Protein AF-A0A8S1S8J3-F1 (afdb_monomer_lite)

Foldseek 3Di:
DPQPQNVQQCDADPVPVVVRFGFFKFFPAPPQPDPGRTDTPVCCPPRQPPTDIGTPVRVSVVVVVVVVVVVVVVVVVVVVVVVVVVVVVVVVVVVVVVVVVVVVVVVVVVVVVVVVVVVVVVVVVVVVVVVVVVVVVVVVVVVVVVVPPPVDDPDPVVVVVVVVVVVVVVVVVVVVVVVVVVVVVVVVVVVVVVVVVVVVVVVVVVVVVVVVVVVVVVVVVVVVVVVVVVVVVVVVVVVVVPDPDDDDDDDDDPPLPPDPFEKDFWDFLVVCVVVAKDWDDKDFLLDADAPVVLVVVLVVFDQAKKKKKAKDFPVGRRTGRMIGIDGNNQQNDADPAQQWFCQDPSYLKGWHDPDQFKTWIANDGRCGSVCLQPPDDDDQQQHTDMHTYPDQTRADHGNDGPSNPPRRMIIIMIIHD

Sequence (417 aa):
MQTLSAKLSKLKCSLHKEHSQSIAAVCLSENCQEPRRTLCSFCILYNHRGHQIFQLAELGNMIQEGLQEYQNNVLTYAAINIKEISNCLKLMTQKIIQLQTHFKEIKQGIKEESSIELIYKQLFINQIKKEQELESIVLQLKQLFENHQFKQPPNKNYQELFLLGKQISLSTTFFLGTQILNQKLELSQQQYQIANRCTQNIKELFRQLNSNLQADYSTICSQQDIQLQSIDASTQTNLLIQNNSQLQKPVQLDQCLQYNLGVFLNLSEHILLSNGFSKIYEKPTTFPFTEELLEKLRFDCQENTIICLGGIKNIERNKLILCAIDFAQELFIITKDSLKSRKSQNADIFWYHYKNRCFGFSKNEKISASNATADENQIQAEYRFSAWLDGDIGFRIGNNKNLKFSNEFSYVIYKKF

Radius of gyration: 41.5 Å; chains: 1; bounding box: 93×44×132 Å

Structure (mmCIF, N/CA/C/O backbone):
data_AF-A0A8S1S8J3-F1
#
_entry.id   AF-A0A8S1S8J3-F1
#
loop_
_atom_site.group_PDB
_atom_site.id
_atom_site.type_symbol
_atom_site.label_atom_id
_atom_site.label_alt_id
_atom_site.label_comp_id
_atom_site.label_asym_id
_atom_site.label_entity_id
_atom_site.label_seq_id
_atom_site.pdbx_PDB_ins_code
_atom_site.Cartn_x
_atom_site.Cartn_y
_atom_site.Cartn_z
_atom_site.occupancy
_atom_site.B_iso_or_equiv
_atom_site.auth_seq_id
_atom_site.auth_comp_id
_atom_site.auth_asym_id
_atom_site.auth_atom_id
_atom_site.pdbx_PDB_model_num
ATOM 1 N N . MET A 1 1 ? -1.520 21.061 51.466 1.00 46.97 1 MET A N 1
ATOM 2 C CA . MET A 1 1 ? -2.912 20.747 51.066 1.00 46.97 1 MET A CA 1
ATOM 3 C C . MET A 1 1 ? -3.662 20.255 52.296 1.00 46.97 1 MET A C 1
ATOM 5 O O . MET A 1 1 ? -3.132 19.390 52.975 1.00 46.97 1 MET A O 1
ATOM 9 N N . GLN A 1 2 ? -4.842 20.797 52.629 1.00 50.19 2 GLN A N 1
ATOM 10 C CA . GLN A 1 2 ? -5.713 20.128 53.613 1.00 50.19 2 GLN A CA 1
ATOM 11 C C . GLN A 1 2 ? -6.086 18.750 53.054 1.00 50.19 2 GLN A C 1
ATOM 13 O O . GLN A 1 2 ? -6.485 18.673 51.890 1.00 50.19 2 GLN A O 1
ATOM 18 N N . THR A 1 3 ? -5.922 17.688 53.847 1.00 67.50 3 THR A N 1
ATOM 19 C CA . THR A 1 3 ? -6.247 16.317 53.430 1.00 67.50 3 THR A CA 1
ATOM 20 C C . THR A 1 3 ? -7.721 16.232 53.028 1.00 67.50 3 THR A C 1
ATOM 22 O O . THR A 1 3 ? -8.570 16.928 53.590 1.00 67.50 3 THR A O 1
ATOM 25 N N . LEU A 1 4 ? -8.044 15.398 52.035 1.00 65.31 4 LEU A N 1
ATOM 26 C CA . LEU A 1 4 ? -9.421 15.189 51.568 1.00 65.31 4 LEU A CA 1
ATOM 27 C C . LEU A 1 4 ? -10.359 14.847 52.745 1.00 65.31 4 LEU A C 1
ATOM 29 O O . LEU A 1 4 ? -11.455 15.395 52.853 1.00 65.31 4 LEU A O 1
ATOM 33 N N . SER A 1 5 ? -9.850 14.058 53.695 1.00 61.91 5 SER A N 1
ATOM 34 C CA . SER A 1 5 ? -10.478 13.745 54.984 1.00 61.91 5 SER A CA 1
ATOM 35 C C . SER A 1 5 ? -10.878 14.995 55.793 1.00 61.91 5 SER A C 1
ATOM 37 O O . SER A 1 5 ? -12.014 15.097 56.254 1.00 61.91 5 SER A O 1
ATOM 39 N N . ALA A 1 6 ? -10.012 16.012 55.885 1.00 71.75 6 ALA A N 1
ATOM 40 C CA . ALA A 1 6 ? -10.292 17.253 56.617 1.00 71.75 6 ALA A CA 1
ATOM 41 C C . ALA A 1 6 ? -11.334 18.163 55.937 1.00 71.75 6 ALA A C 1
ATOM 43 O O . ALA A 1 6 ? -11.960 18.996 56.599 1.00 71.75 6 ALA A O 1
ATOM 44 N N . LYS A 1 7 ? -11.525 18.041 54.617 1.00 76.75 7 LYS A N 1
ATOM 45 C CA . LYS A 1 7 ? -12.612 18.731 53.901 1.00 76.75 7 LYS A CA 1
ATOM 46 C C . LYS A 1 7 ? -13.938 17.993 54.063 1.00 76.75 7 LYS A C 1
ATOM 48 O O . LYS A 1 7 ? -14.964 18.633 54.276 1.00 76.75 7 LYS A O 1
ATOM 53 N N . LEU A 1 8 ? -13.909 16.663 54.002 1.00 68.25 8 LEU A N 1
ATOM 54 C CA . LEU A 1 8 ? -15.099 15.823 54.122 1.00 68.25 8 LEU A CA 1
ATOM 55 C C . LEU A 1 8 ? -15.674 15.814 55.545 1.00 68.25 8 LEU A C 1
ATOM 57 O O . LEU A 1 8 ? -16.891 15.841 55.701 1.00 68.25 8 LEU A O 1
ATOM 61 N N . SER A 1 9 ? -14.834 15.898 56.580 1.00 70.62 9 SER A N 1
ATOM 62 C CA . SER A 1 9 ? -15.276 15.958 57.984 1.00 70.62 9 SER A CA 1
ATOM 63 C C . SER A 1 9 ? -16.072 17.224 58.340 1.00 70.62 9 SER A C 1
ATOM 65 O O . SER A 1 9 ? -16.783 17.254 59.352 1.00 70.62 9 SER A O 1
ATOM 67 N N . LYS A 1 10 ? -16.002 18.267 57.500 1.00 83.81 10 LYS A N 1
ATOM 68 C CA . LYS A 1 10 ? -16.808 19.493 57.627 1.00 83.81 10 LYS A CA 1
ATOM 69 C C . LYS A 1 10 ? -18.219 19.341 57.059 1.00 83.81 10 LYS A C 1
ATOM 71 O O . LYS A 1 10 ? -19.087 20.146 57.392 1.00 83.81 10 LYS A O 1
ATOM 76 N N . LEU A 1 11 ? -18.467 18.328 56.227 1.00 86.94 11 LEU A N 1
ATOM 77 C CA . LEU A 1 11 ? -19.793 18.069 55.681 1.00 86.94 11 LEU A CA 1
ATOM 78 C C . LEU A 1 11 ? -20.686 17.471 56.767 1.00 86.94 11 LEU A C 1
ATOM 80 O O . LEU A 1 11 ? -20.333 16.489 57.422 1.00 86.94 11 LEU A O 1
ATOM 84 N N . LYS A 1 12 ? -21.856 18.081 56.959 1.00 90.88 12 LYS A N 1
ATOM 85 C CA . LYS A 1 12 ? -22.851 17.640 57.936 1.00 90.88 12 LYS A CA 1
ATOM 86 C C . LYS A 1 12 ? -23.896 16.752 57.281 1.00 90.88 12 LYS A C 1
ATOM 88 O O . LYS A 1 12 ? -24.321 16.994 56.152 1.00 90.88 12 LYS A O 1
ATOM 93 N N . CYS A 1 13 ? -24.324 15.730 58.011 1.00 91.94 13 CYS A N 1
ATOM 94 C CA . CYS A 1 13 ? -25.393 14.852 57.579 1.00 91.94 13 CYS A CA 1
ATOM 95 C C . CYS A 1 13 ? -26.703 15.634 57.485 1.00 91.94 13 CYS A C 1
ATOM 97 O O . CYS A 1 13 ? -27.148 16.272 58.436 1.00 91.94 13 CYS A O 1
ATOM 99 N N . SER A 1 14 ? -27.336 15.562 56.323 1.00 88.69 14 SER A N 1
ATOM 100 C CA . SER A 1 14 ? -28.578 16.269 56.030 1.00 88.69 14 SER A CA 1
ATOM 101 C C . SER A 1 14 ? -29.822 15.594 56.613 1.00 88.69 14 SER A C 1
ATOM 103 O O . SER A 1 14 ? -30.848 16.263 56.700 1.00 88.69 14 SER A O 1
ATOM 105 N N . LEU A 1 15 ? -29.733 14.320 57.015 1.00 89.00 15 LEU A N 1
ATOM 106 C CA . LEU A 1 15 ? -30.803 13.575 57.699 1.00 89.00 15 LEU A CA 1
ATOM 107 C C . LEU A 1 15 ? -30.741 13.730 59.226 1.00 89.00 15 LEU A C 1
ATOM 109 O O . LEU A 1 15 ? -31.771 13.753 59.881 1.00 89.00 15 LEU A O 1
ATOM 113 N N . HIS A 1 16 ? -29.541 13.908 59.783 1.00 92.06 16 HIS A N 1
ATOM 114 C CA . HIS A 1 16 ? -29.307 14.018 61.227 1.00 92.06 16 HIS A CA 1
ATOM 115 C C . HIS A 1 16 ? -28.749 15.402 61.600 1.00 92.06 16 HIS A C 1
ATOM 117 O O . HIS A 1 16 ? -27.751 15.514 62.318 1.00 92.06 16 HIS A O 1
ATOM 123 N N . LYS A 1 17 ? -29.368 16.468 61.067 1.00 85.44 17 LYS A N 1
ATOM 124 C CA . LYS A 1 17 ? -28.914 17.861 61.251 1.00 85.44 17 LYS A CA 1
ATOM 125 C C . LYS A 1 17 ? -28.943 18.302 62.712 1.00 85.44 17 LYS A C 1
ATOM 127 O O . LYS A 1 17 ? -28.017 18.973 63.156 1.00 85.44 17 LYS A O 1
ATOM 132 N N . GLU A 1 18 ? -29.967 17.885 63.451 1.00 87.00 18 GLU A N 1
ATOM 133 C CA . GLU A 1 18 ? -30.184 18.251 64.859 1.00 87.00 18 GLU A CA 1
ATOM 134 C C . GLU A 1 18 ? -29.039 17.787 65.768 1.00 87.00 18 GLU A C 1
ATOM 136 O O . GLU A 1 18 ? -28.699 18.446 66.745 1.00 87.00 18 GLU A O 1
ATOM 141 N N . HIS A 1 19 ? -28.360 16.704 65.388 1.00 87.31 19 HIS A N 1
ATOM 142 C CA . HIS A 1 19 ? -27.227 16.152 66.127 1.00 87.31 19 HIS A CA 1
ATOM 143 C C . HIS A 1 19 ? -25.866 16.625 65.600 1.00 87.31 19 HIS A C 1
ATOM 145 O O . HIS A 1 19 ? -24.833 16.121 66.043 1.00 87.31 19 HIS A O 1
ATOM 151 N N . SER A 1 20 ? -25.843 17.555 64.633 1.00 86.69 20 SER A N 1
ATOM 152 C CA . SER A 1 20 ? -24.623 18.122 64.033 1.00 86.69 20 SER A CA 1
ATOM 153 C C . SER A 1 20 ? -23.595 17.075 63.580 1.00 86.69 20 SER A C 1
ATOM 155 O O . SER A 1 20 ? -22.382 17.319 63.595 1.00 86.69 20 SER A O 1
ATOM 157 N N . GLN A 1 21 ? -24.068 15.904 63.155 1.00 89.69 21 GLN A N 1
ATOM 158 C CA . GLN A 1 21 ? -23.209 14.768 62.841 1.00 89.69 21 GLN A CA 1
ATOM 159 C C . GLN A 1 21 ? -22.454 15.002 61.535 1.00 89.69 21 GLN A C 1
ATOM 161 O O . GLN A 1 21 ? -23.052 15.333 60.508 1.00 89.69 21 GLN A O 1
ATOM 166 N N . SER A 1 22 ? -21.137 14.824 61.572 1.00 90.81 22 SER A N 1
ATOM 167 C CA . SER A 1 22 ? -20.305 14.872 60.372 1.00 90.81 22 SER A CA 1
ATOM 168 C C . SER A 1 22 ? -20.424 13.574 59.573 1.00 90.81 22 SER A C 1
ATOM 170 O O . SER A 1 22 ? -20.670 12.503 60.131 1.00 90.81 22 SER A O 1
ATOM 172 N N . ILE A 1 23 ? -20.259 13.672 58.255 1.00 91.06 23 ILE A N 1
ATOM 173 C CA . ILE A 1 23 ? -20.141 12.497 57.391 1.00 91.06 23 ILE A CA 1
ATOM 174 C C . ILE A 1 23 ? -18.801 11.818 57.698 1.00 91.06 23 ILE A C 1
ATOM 176 O O . ILE A 1 23 ? -17.759 12.472 57.706 1.00 91.06 23 ILE A O 1
ATOM 180 N N . ALA A 1 24 ? -18.845 10.517 57.968 1.00 88.94 24 ALA A N 1
ATOM 181 C CA . ALA A 1 24 ? -17.691 9.718 58.374 1.00 88.94 24 ALA A CA 1
ATOM 182 C C . ALA A 1 24 ? -17.399 8.563 57.407 1.00 88.94 24 ALA A C 1
ATOM 184 O O . ALA A 1 24 ? -16.252 8.139 57.313 1.00 88.94 24 ALA A O 1
ATOM 185 N N . ALA A 1 25 ? -18.397 8.082 56.660 1.00 90.25 25 ALA A N 1
ATOM 186 C CA . ALA A 1 25 ? -18.258 6.886 55.835 1.00 90.25 25 ALA A CA 1
ATOM 187 C C . ALA A 1 25 ? -19.071 6.947 54.532 1.00 90.25 25 ALA A C 1
ATOM 189 O O . ALA A 1 25 ? -19.906 7.836 54.345 1.00 90.25 25 ALA A O 1
ATOM 190 N N . VAL A 1 26 ? -18.843 5.982 53.640 1.00 89.06 26 VAL A N 1
ATOM 191 C CA . VAL A 1 26 ? -19.624 5.753 52.417 1.00 89.06 26 VAL A CA 1
ATOM 192 C C . VAL A 1 26 ? -20.076 4.294 52.346 1.00 89.06 26 VAL A C 1
ATOM 194 O O . VAL A 1 26 ? -19.293 3.379 52.577 1.00 89.06 26 VAL A O 1
ATOM 197 N N . CYS A 1 27 ? -21.346 4.079 52.015 1.00 91.69 27 CYS A N 1
ATOM 198 C CA . CYS A 1 27 ? -21.927 2.775 51.726 1.00 91.69 27 CYS A CA 1
ATOM 199 C C . CYS A 1 27 ? -21.637 2.373 50.278 1.00 91.69 27 CYS A C 1
ATOM 201 O O . CYS A 1 27 ? -22.068 3.064 49.355 1.00 91.69 27 CYS A O 1
ATOM 203 N N . LEU A 1 28 ? -20.980 1.233 50.074 1.00 85.06 28 LEU A N 1
ATOM 204 C CA . LEU A 1 28 ? -20.718 0.682 48.740 1.00 85.06 28 LEU A CA 1
ATOM 205 C C . LEU A 1 28 ? -21.596 -0.523 48.396 1.00 85.06 28 LEU A C 1
ATOM 207 O O . LEU A 1 28 ? -21.605 -0.942 47.247 1.00 85.06 28 LEU A O 1
ATOM 211 N N . SER A 1 29 ? -22.385 -1.034 49.345 1.00 89.38 29 SER A N 1
ATOM 212 C CA . SER A 1 29 ? -23.260 -2.187 49.101 1.00 89.38 29 SER A CA 1
ATOM 213 C C . SER A 1 29 ? -24.185 -1.975 47.893 1.00 89.38 29 SER A C 1
ATOM 215 O O . SER A 1 29 ? -24.893 -0.968 47.804 1.00 89.38 29 SER A O 1
ATOM 217 N N . GLU A 1 30 ? -24.186 -2.925 46.958 1.00 84.75 30 GLU A N 1
ATOM 218 C CA . GLU A 1 30 ? -24.982 -2.866 45.723 1.00 84.75 30 GLU A CA 1
ATOM 219 C C . GLU A 1 30 ? -26.484 -2.841 46.016 1.00 84.75 30 GLU A C 1
ATOM 221 O O . GLU A 1 30 ? -27.219 -2.052 45.426 1.00 84.75 30 GLU A O 1
ATOM 226 N N . ASN A 1 31 ? -26.908 -3.586 47.037 1.00 90.06 31 ASN A N 1
ATOM 227 C CA . ASN A 1 31 ? -28.306 -3.716 47.450 1.00 90.06 31 ASN A CA 1
ATOM 228 C C . ASN A 1 31 ? -28.817 -2.530 48.289 1.00 90.06 31 ASN A C 1
ATOM 230 O O . ASN A 1 31 ? -29.939 -2.557 48.791 1.00 90.06 31 ASN A O 1
ATOM 234 N N . CYS A 1 32 ? -28.006 -1.483 48.464 1.00 91.00 32 CYS A N 1
ATOM 235 C CA . CYS A 1 32 ? -28.399 -0.299 49.211 1.00 91.00 32 CYS A CA 1
ATOM 236 C C . CYS A 1 32 ? -29.442 0.513 48.427 1.00 91.00 32 CYS A C 1
ATOM 238 O O . CYS A 1 32 ? -29.095 1.206 47.465 1.00 91.00 32 CYS A O 1
ATOM 240 N N . GLN A 1 33 ? -30.699 0.460 48.881 1.00 91.38 33 GLN A N 1
ATOM 241 C CA . GLN A 1 33 ? -31.822 1.219 48.312 1.00 91.38 33 GLN A CA 1
ATOM 242 C C . GLN A 1 33 ? -31.881 2.679 48.786 1.00 91.38 33 GLN A C 1
ATOM 244 O O . GLN A 1 33 ? -32.621 3.484 48.225 1.00 91.38 33 GLN A O 1
ATOM 249 N N . GLU A 1 34 ? -31.085 3.040 49.794 1.00 89.81 34 GLU A N 1
ATOM 250 C CA . GLU A 1 34 ? -31.014 4.416 50.273 1.00 89.81 34 GLU A CA 1
ATOM 251 C C . GLU A 1 34 ? -30.404 5.335 49.198 1.00 89.81 34 GLU A C 1
ATOM 253 O O . GLU A 1 34 ? -29.296 5.074 48.711 1.00 89.81 34 GLU A O 1
ATOM 258 N N . PRO A 1 35 ? -31.070 6.453 48.853 1.00 79.00 35 PRO A N 1
ATOM 259 C CA . PRO A 1 35 ? -30.613 7.361 47.802 1.00 79.00 35 PRO A CA 1
ATOM 260 C C . PRO A 1 35 ? -29.322 8.101 48.180 1.00 79.00 35 PRO A C 1
ATOM 262 O O . PRO A 1 35 ? -28.656 8.680 47.322 1.00 79.00 35 PRO A O 1
ATOM 265 N N . ARG A 1 36 ? -28.949 8.109 49.467 1.00 81.25 36 ARG A N 1
ATOM 266 C CA . ARG A 1 36 ? -27.726 8.743 49.968 1.00 81.25 36 ARG A CA 1
ATOM 267 C C . ARG A 1 36 ? -26.768 7.695 50.502 1.00 81.25 36 ARG A C 1
ATOM 269 O O . ARG A 1 36 ? -27.026 7.063 51.516 1.00 81.25 36 ARG A O 1
ATOM 276 N N . ARG A 1 37 ? -25.611 7.586 49.854 1.00 85.81 37 ARG A N 1
ATOM 277 C CA . ARG A 1 37 ? -24.564 6.636 50.246 1.00 85.81 37 ARG A CA 1
ATOM 278 C C . ARG A 1 37 ? -23.506 7.225 51.176 1.00 85.81 37 ARG A C 1
ATOM 280 O O . ARG A 1 37 ? -22.719 6.473 51.725 1.00 85.81 37 ARG A O 1
ATOM 287 N N . THR A 1 38 ? -23.489 8.535 51.409 1.00 89.69 38 THR A N 1
ATOM 288 C CA . THR A 1 38 ? -22.608 9.177 52.400 1.00 89.69 38 THR A CA 1
ATOM 289 C C . THR A 1 38 ? -23.242 9.150 53.788 1.00 89.69 38 THR A C 1
ATOM 291 O O . THR A 1 38 ? -24.347 9.668 53.971 1.00 89.69 38 THR A O 1
ATOM 294 N N . LEU A 1 39 ? -22.543 8.593 54.772 1.00 91.50 39 LEU A N 1
ATOM 295 C CA . LEU A 1 39 ? -23.099 8.234 56.071 1.00 91.50 39 LEU A CA 1
ATOM 296 C C . LEU A 1 39 ? -22.436 9.005 57.214 1.00 91.50 39 LEU A C 1
ATOM 298 O O . LEU A 1 39 ? -21.212 9.137 57.264 1.00 91.50 39 LEU A O 1
ATOM 302 N N . CYS A 1 40 ? -23.237 9.456 58.179 1.00 94.50 40 CYS A N 1
ATOM 303 C CA . CYS A 1 40 ? -22.748 9.711 59.536 1.00 94.50 40 CYS A CA 1
ATOM 304 C C . CYS A 1 40 ? -22.924 8.465 60.416 1.00 94.50 40 CYS A C 1
ATOM 306 O O . CYS A 1 40 ? -23.573 7.503 60.005 1.00 94.50 40 CYS A O 1
ATOM 308 N N . SER A 1 41 ? -22.408 8.509 61.645 1.00 92.88 41 SER A N 1
ATOM 309 C CA . SER A 1 41 ? -22.538 7.439 62.650 1.00 92.88 41 SER A CA 1
ATOM 310 C C . SER A 1 41 ? -23.976 6.924 62.821 1.00 92.88 41 SER A C 1
ATOM 312 O O . SER A 1 41 ? -24.193 5.719 62.891 1.00 92.88 41 SER A O 1
ATOM 314 N N . PHE A 1 42 ? -24.970 7.814 62.800 1.00 93.62 42 PHE A N 1
ATOM 315 C CA . PHE A 1 42 ? -26.383 7.441 62.905 1.00 93.62 42 PHE A CA 1
ATOM 316 C C . PHE A 1 42 ? -26.893 6.724 61.648 1.00 93.62 42 PHE A C 1
ATOM 318 O O . PHE A 1 42 ? -27.523 5.678 61.762 1.00 93.62 42 PHE A O 1
ATOM 325 N N . CYS A 1 43 ? -26.576 7.213 60.443 1.00 94.44 43 CYS A N 1
ATOM 326 C CA . CYS A 1 43 ? -26.973 6.521 59.209 1.00 94.44 43 CYS A CA 1
ATOM 327 C C . CYS A 1 43 ? -26.402 5.094 59.156 1.00 94.44 43 CYS A C 1
ATOM 329 O O . CYS A 1 43 ? -27.101 4.176 58.736 1.00 94.44 43 CYS A O 1
ATOM 331 N N . ILE A 1 44 ? -25.157 4.911 59.616 1.00 93.25 44 ILE A N 1
ATOM 332 C CA . ILE A 1 44 ? -24.506 3.595 59.706 1.00 93.25 44 ILE A CA 1
ATOM 333 C C . ILE A 1 44 ? -25.314 2.655 60.606 1.00 93.25 44 ILE A C 1
ATOM 335 O O . ILE A 1 44 ? -25.603 1.527 60.216 1.00 93.25 44 ILE A O 1
ATOM 339 N N . LEU A 1 45 ? -25.688 3.125 61.799 1.00 93.75 45 LEU A N 1
ATOM 340 C CA . LEU A 1 45 ? -26.365 2.307 62.805 1.00 93.75 45 LEU A CA 1
ATOM 341 C C . LEU A 1 45 ? -27.793 1.923 62.407 1.00 93.75 45 LEU A C 1
ATOM 343 O O . LEU A 1 45 ? -28.192 0.782 62.639 1.00 93.75 45 LEU A O 1
ATOM 347 N N . TYR A 1 46 ? -28.551 2.860 61.832 1.00 92.81 46 TYR A N 1
ATOM 348 C CA . TYR A 1 46 ? -29.995 2.690 61.650 1.00 92.81 46 TYR A CA 1
ATOM 349 C C . TYR A 1 46 ? -30.395 2.228 60.248 1.00 92.81 46 TYR A C 1
ATOM 351 O O . TYR A 1 46 ? -31.228 1.335 60.132 1.00 92.81 46 TYR A O 1
ATOM 359 N N . ASN A 1 47 ? -29.781 2.774 59.194 1.00 91.75 47 ASN A N 1
ATOM 360 C CA . ASN A 1 47 ? -30.263 2.567 57.818 1.00 91.75 47 ASN A CA 1
ATOM 361 C C . ASN A 1 47 ? -29.321 1.709 56.965 1.00 91.75 47 ASN A C 1
ATOM 363 O O . ASN A 1 47 ? -29.718 1.207 55.920 1.00 91.75 47 ASN A O 1
ATOM 367 N N . HIS A 1 48 ? -28.068 1.538 57.391 1.00 91.69 48 HIS A N 1
ATOM 368 C CA . HIS A 1 48 ? -27.053 0.797 56.633 1.00 91.69 48 HIS A CA 1
ATOM 369 C C . HIS A 1 48 ? -26.445 -0.350 57.446 1.00 91.69 48 HIS A C 1
ATOM 371 O O . HIS A 1 48 ? -25.316 -0.778 57.201 1.00 91.69 48 HIS A O 1
ATOM 377 N N . ARG A 1 49 ? -27.186 -0.868 58.430 1.00 91.44 49 ARG A N 1
ATOM 378 C CA . ARG A 1 49 ? -26.722 -1.987 59.246 1.00 91.44 49 ARG A CA 1
ATOM 379 C C . ARG A 1 49 ? -26.533 -3.226 58.368 1.00 91.44 49 ARG A C 1
ATOM 381 O O . ARG A 1 49 ? -27.460 -3.667 57.702 1.00 91.44 49 ARG A O 1
ATOM 388 N N . GLY A 1 50 ? -25.328 -3.790 58.392 1.00 88.88 50 GLY A N 1
ATOM 389 C CA . GLY A 1 50 ? -24.971 -4.950 57.570 1.00 88.88 50 GLY A CA 1
ATOM 390 C C . GLY A 1 50 ? -24.587 -4.614 56.126 1.00 88.88 50 GLY A C 1
ATOM 391 O O . GLY A 1 50 ? -24.263 -5.522 55.368 1.00 88.88 50 GLY A O 1
ATOM 392 N N . HIS A 1 51 ? -24.578 -3.336 55.735 1.00 94.19 51 HIS A N 1
ATOM 393 C CA . HIS A 1 51 ? -24.019 -2.930 54.449 1.00 94.19 51 HIS A CA 1
ATOM 394 C C . HIS A 1 51 ? -22.489 -2.867 54.507 1.00 94.19 51 HIS A C 1
ATOM 396 O O . HIS A 1 51 ? -21.893 -2.595 55.549 1.00 94.19 51 HIS A O 1
ATOM 402 N N . GLN A 1 52 ? -21.852 -3.053 53.351 1.00 90.00 52 GLN A N 1
ATOM 403 C CA . GLN A 1 52 ? -20.429 -2.787 53.176 1.00 90.00 52 GLN A CA 1
ATOM 404 C C . GLN A 1 52 ? -20.183 -1.273 53.209 1.00 90.00 52 GLN A C 1
ATOM 406 O O . GLN A 1 52 ? -20.652 -0.531 52.337 1.00 90.00 52 GLN A O 1
ATOM 411 N N . ILE A 1 53 ? -19.480 -0.817 54.244 1.00 91.25 53 ILE A N 1
ATOM 412 C CA . ILE A 1 53 ? -19.251 0.597 54.545 1.00 91.25 53 ILE A CA 1
ATOM 413 C C . ILE A 1 53 ? -17.748 0.838 54.645 1.00 91.25 53 ILE A C 1
ATOM 415 O O . ILE A 1 53 ? -17.057 0.126 55.364 1.00 91.25 53 ILE A O 1
ATOM 419 N N . PHE A 1 54 ? -17.270 1.875 53.963 1.00 85.38 54 PHE A N 1
ATOM 420 C CA . PHE A 1 54 ? -15.882 2.322 54.016 1.00 85.38 54 PHE A CA 1
ATOM 421 C C . PHE A 1 54 ? -15.784 3.636 54.773 1.00 85.38 54 PHE A C 1
ATOM 423 O O . PHE A 1 54 ? -16.496 4.595 54.454 1.00 85.38 54 PHE A O 1
ATOM 430 N N . GLN A 1 55 ? -14.892 3.704 55.760 1.00 88.88 55 GLN A N 1
ATOM 431 C CA . GLN A 1 55 ? -14.617 4.962 56.443 1.00 88.88 55 GLN A CA 1
ATOM 432 C C . GLN A 1 55 ? -13.931 5.921 55.468 1.00 88.88 55 GLN A C 1
ATOM 434 O O . GLN A 1 55 ? -13.011 5.551 54.741 1.00 88.88 55 GLN A O 1
ATOM 439 N N . LEU A 1 56 ? -14.348 7.186 55.461 1.00 81.25 56 LEU A N 1
ATOM 440 C CA . LEU A 1 56 ? -13.779 8.203 54.572 1.00 81.25 56 LEU A CA 1
ATOM 441 C C . LEU A 1 56 ? -12.298 8.469 54.859 1.00 81.25 56 LEU A C 1
ATOM 443 O O . LEU A 1 56 ? -11.569 8.880 53.960 1.00 81.25 56 LEU A O 1
ATOM 447 N N . ALA A 1 57 ? -11.854 8.239 56.096 1.00 79.75 57 ALA A N 1
ATOM 448 C CA . ALA A 1 57 ? -10.444 8.316 56.457 1.00 79.75 57 ALA A CA 1
ATOM 449 C C . ALA A 1 57 ? -9.625 7.207 55.774 1.00 79.75 57 ALA A C 1
ATOM 451 O O . ALA A 1 57 ? -8.597 7.497 55.171 1.00 79.75 57 ALA A O 1
ATOM 452 N N . GLU A 1 58 ? -10.116 5.966 55.806 1.00 78.88 58 GLU A N 1
ATOM 453 C CA . GLU A 1 58 ? -9.472 4.808 55.173 1.00 78.88 58 GLU A CA 1
ATOM 454 C C . GLU A 1 58 ? -9.480 4.942 53.650 1.00 78.88 58 GLU A C 1
ATOM 456 O O . GLU A 1 58 ? -8.437 4.820 53.015 1.00 78.88 58 GLU A O 1
ATOM 461 N N . LEU A 1 59 ? -10.626 5.310 53.069 1.00 71.88 59 LEU A N 1
ATOM 462 C CA . LEU A 1 59 ? -10.743 5.575 51.635 1.00 71.88 59 LEU A CA 1
ATOM 463 C C . LEU A 1 59 ? -9.813 6.717 51.195 1.00 71.88 59 LEU A C 1
ATOM 465 O O . LEU A 1 59 ? -9.201 6.650 50.133 1.00 71.88 59 LEU A O 1
ATOM 469 N N . GLY A 1 60 ? -9.685 7.760 52.020 1.00 72.81 60 GLY A N 1
ATOM 470 C CA . GLY A 1 60 ? -8.758 8.861 51.778 1.00 72.81 60 GLY A CA 1
ATOM 471 C C . GLY A 1 60 ? -7.299 8.404 51.734 1.00 72.81 60 GLY A C 1
ATOM 472 O O . GLY A 1 60 ? -6.571 8.826 50.839 1.00 72.81 60 GLY A O 1
ATOM 473 N N . ASN A 1 61 ? -6.897 7.521 52.651 1.00 77.31 61 ASN A N 1
ATOM 474 C CA . ASN A 1 61 ? -5.551 6.949 52.672 1.00 77.31 61 ASN A CA 1
ATOM 475 C C . ASN A 1 61 ? -5.310 6.041 51.458 1.00 77.31 61 ASN A C 1
ATOM 477 O O . ASN A 1 61 ? -4.317 6.231 50.767 1.00 77.31 61 ASN A O 1
ATOM 481 N N . MET A 1 62 ? -6.254 5.155 51.123 1.00 69.19 62 MET A N 1
ATOM 482 C CA . MET A 1 62 ? -6.150 4.270 49.952 1.00 69.19 62 MET A CA 1
ATOM 483 C C . MET A 1 62 ? -6.021 5.051 48.636 1.00 69.19 62 MET A C 1
ATOM 485 O O . MET A 1 62 ? -5.196 4.721 47.788 1.00 69.19 62 MET A O 1
ATOM 489 N N . ILE A 1 63 ? -6.812 6.116 48.461 1.00 68.75 63 ILE A N 1
ATOM 490 C CA . ILE A 1 63 ? -6.715 6.986 47.279 1.00 68.75 63 ILE A CA 1
ATOM 491 C C . ILE A 1 63 ? -5.356 7.689 47.242 1.00 68.75 63 ILE A C 1
ATOM 493 O O . ILE A 1 63 ? -4.766 7.836 46.173 1.00 68.75 63 ILE A O 1
ATOM 497 N N . GLN A 1 64 ? -4.856 8.143 48.391 1.00 75.06 64 GLN A N 1
ATOM 498 C CA . GLN A 1 64 ? -3.571 8.828 48.470 1.00 75.06 64 GLN A CA 1
ATOM 499 C C . GLN A 1 64 ? -2.396 7.885 48.172 1.00 75.06 64 GLN A C 1
ATOM 501 O O . GLN A 1 64 ? -1.497 8.272 47.429 1.00 75.06 64 GLN A O 1
ATOM 506 N N . GLU A 1 65 ? -2.428 6.656 48.685 1.00 74.94 65 GLU A N 1
ATOM 507 C CA . GLU A 1 65 ? -1.447 5.606 48.390 1.00 74.94 65 GLU A CA 1
ATOM 508 C C . GLU A 1 65 ? -1.463 5.237 46.902 1.00 74.94 65 GLU A C 1
ATOM 510 O O . GLU A 1 65 ? -0.416 5.287 46.258 1.00 74.94 65 GLU A O 1
ATOM 515 N N . GLY A 1 66 ? -2.644 5.000 46.318 1.00 63.22 66 GLY A N 1
ATOM 516 C CA . GLY A 1 66 ? -2.776 4.711 44.886 1.00 63.22 66 GLY A CA 1
ATOM 517 C C . GLY A 1 66 ? -2.325 5.869 43.986 1.00 63.22 66 GLY A C 1
ATOM 518 O O . GLY A 1 66 ? -1.707 5.650 42.945 1.00 63.22 66 GLY A O 1
ATOM 519 N N . LEU A 1 67 ? -2.564 7.122 44.392 1.00 63.22 67 LEU A N 1
ATOM 520 C CA . LEU A 1 67 ? -2.048 8.297 43.680 1.00 63.22 67 LEU A CA 1
ATOM 521 C C . LEU A 1 67 ? -0.523 8.399 43.759 1.00 63.22 67 LEU A C 1
ATOM 523 O O . LEU A 1 67 ? 0.112 8.771 42.773 1.00 63.22 67 LEU A O 1
ATOM 527 N N . GLN A 1 68 ? 0.066 8.087 44.912 1.00 70.88 68 GLN A N 1
ATOM 528 C CA . GLN A 1 68 ? 1.512 8.127 45.102 1.00 70.88 68 GLN A CA 1
ATOM 529 C C . GLN A 1 68 ? 2.209 7.000 44.327 1.00 70.88 68 GLN A C 1
ATOM 531 O O . GLN A 1 68 ? 3.236 7.236 43.690 1.00 70.88 68 GLN A O 1
ATOM 536 N N . GLU A 1 69 ? 1.616 5.807 44.297 1.00 67.00 69 GLU A N 1
ATOM 537 C CA . GLU A 1 69 ? 2.058 4.692 43.459 1.00 67.00 69 GLU A CA 1
ATOM 538 C C . GLU A 1 69 ? 1.965 5.039 41.966 1.00 67.00 69 GLU A C 1
ATOM 540 O O . GLU A 1 69 ? 2.947 4.897 41.238 1.00 67.00 69 GLU A O 1
ATOM 545 N N . TYR A 1 70 ? 0.837 5.599 41.515 1.00 52.41 70 TYR A N 1
ATOM 546 C CA . TYR A 1 70 ? 0.675 6.069 40.137 1.00 52.41 70 TYR A CA 1
ATOM 547 C C . TYR A 1 70 ? 1.728 7.121 39.760 1.00 52.41 70 TYR A C 1
ATOM 549 O O . TYR A 1 70 ? 2.352 7.022 38.705 1.00 52.41 70 TYR A O 1
ATOM 557 N N . GLN A 1 71 ? 1.982 8.108 40.626 1.00 60.34 71 GLN A N 1
ATOM 558 C CA . GLN A 1 71 ? 3.011 9.126 40.393 1.00 60.34 71 GLN A CA 1
ATOM 559 C C . GLN A 1 71 ? 4.416 8.519 40.286 1.00 60.34 71 GLN A C 1
ATOM 561 O O . GLN A 1 71 ? 5.164 8.871 39.372 1.00 60.34 71 GLN A O 1
ATOM 566 N N . ASN A 1 72 ? 4.765 7.582 41.170 1.00 64.19 72 ASN A N 1
ATOM 567 C CA . ASN A 1 72 ? 6.053 6.889 41.133 1.00 64.19 72 ASN A CA 1
ATOM 568 C C . ASN A 1 72 ? 6.210 6.041 39.861 1.00 64.19 72 ASN A C 1
ATOM 570 O O . ASN A 1 72 ? 7.273 6.053 39.234 1.00 64.19 72 ASN A O 1
ATOM 574 N N . ASN A 1 73 ? 5.143 5.359 39.442 1.00 52.53 73 ASN A N 1
ATOM 575 C CA . ASN A 1 73 ? 5.122 4.555 38.224 1.00 52.53 73 ASN A CA 1
ATOM 576 C C . ASN A 1 73 ? 5.264 5.432 36.975 1.00 52.53 73 ASN A C 1
ATOM 578 O O . ASN A 1 73 ? 6.106 5.137 36.133 1.00 52.53 73 ASN A O 1
ATOM 582 N N . VAL A 1 74 ? 4.550 6.561 36.885 1.00 47.97 74 VAL A N 1
ATOM 583 C CA . VAL A 1 74 ? 4.679 7.518 35.769 1.00 47.97 74 VAL A CA 1
ATOM 584 C C . VAL A 1 74 ? 6.096 8.094 35.674 1.00 47.97 74 VAL A C 1
ATOM 586 O O . VAL A 1 74 ? 6.650 8.180 34.577 1.00 47.97 74 VAL A O 1
ATOM 589 N N . LEU A 1 75 ? 6.717 8.452 36.804 1.00 52.72 75 LEU A N 1
ATOM 590 C CA . LEU A 1 75 ? 8.088 8.978 36.823 1.00 52.72 75 LEU A CA 1
ATOM 591 C C . LEU A 1 75 ? 9.119 7.927 36.396 1.00 52.72 75 LEU A C 1
ATOM 593 O O . LEU A 1 75 ? 10.065 8.243 35.673 1.00 52.72 75 LEU A O 1
ATOM 597 N N . THR A 1 76 ? 8.912 6.673 36.793 1.00 50.72 76 THR A N 1
ATOM 598 C CA . THR A 1 76 ? 9.789 5.556 36.426 1.00 50.72 76 THR A CA 1
ATOM 599 C C . THR A 1 76 ? 9.628 5.205 34.944 1.00 50.72 76 THR A C 1
ATOM 601 O O . THR A 1 76 ? 10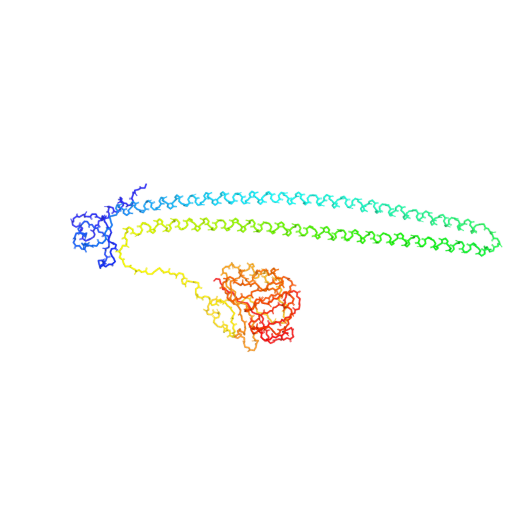.624 5.024 34.243 1.00 50.72 76 THR A O 1
ATOM 604 N N . TYR A 1 77 ? 8.397 5.225 34.427 1.00 40.97 77 TYR A N 1
ATOM 605 C CA . TYR A 1 77 ? 8.098 5.012 33.009 1.00 40.97 77 TYR A CA 1
ATOM 606 C C . TYR A 1 77 ? 8.706 6.105 32.120 1.00 40.97 77 TYR A C 1
ATOM 608 O O . TYR A 1 77 ? 9.302 5.821 31.080 1.00 40.97 77 TYR A O 1
ATOM 616 N N . ALA A 1 78 ? 8.621 7.367 32.553 1.00 41.03 78 ALA A N 1
ATOM 617 C CA . ALA A 1 78 ? 9.251 8.484 31.858 1.00 41.03 78 ALA A CA 1
ATOM 618 C C . ALA A 1 78 ? 10.786 8.352 31.837 1.00 41.03 78 ALA A C 1
ATOM 620 O O . ALA A 1 78 ? 11.411 8.593 30.804 1.00 41.03 78 ALA A O 1
ATOM 621 N N . ALA A 1 79 ? 11.401 7.923 32.944 1.00 47.81 79 ALA A N 1
ATOM 622 C CA . ALA A 1 79 ? 12.850 7.748 33.033 1.00 47.81 79 ALA A CA 1
ATOM 623 C C . ALA A 1 79 ? 13.378 6.597 32.153 1.00 47.81 79 ALA A C 1
ATOM 625 O O . ALA A 1 79 ? 14.431 6.746 31.524 1.00 47.81 79 ALA A O 1
ATOM 626 N N . ILE A 1 80 ? 12.649 5.477 32.074 1.00 49.44 80 ILE A N 1
ATOM 627 C CA . ILE A 1 80 ? 13.002 4.328 31.222 1.00 49.44 80 ILE A CA 1
ATOM 628 C C . ILE A 1 80 ? 12.908 4.719 29.741 1.00 49.44 80 ILE A C 1
ATOM 630 O O . ILE A 1 80 ? 13.896 4.585 29.016 1.00 49.44 80 ILE A O 1
ATOM 634 N N . ASN A 1 81 ? 11.795 5.334 29.324 1.00 47.19 81 ASN A N 1
ATOM 635 C CA . ASN A 1 81 ? 11.610 5.777 27.939 1.00 47.19 81 ASN A CA 1
ATOM 636 C C . ASN A 1 81 ? 12.671 6.798 27.497 1.00 47.19 81 ASN A C 1
ATOM 638 O O . ASN A 1 81 ? 13.196 6.707 26.390 1.00 47.19 81 ASN A O 1
ATOM 642 N N . ILE A 1 82 ? 13.055 7.749 28.357 1.00 49.78 82 ILE A N 1
ATOM 643 C CA . ILE A 1 82 ? 14.091 8.741 28.017 1.00 49.78 82 ILE A CA 1
ATOM 644 C C . ILE A 1 82 ? 15.459 8.074 27.809 1.00 49.78 82 ILE A C 1
ATOM 646 O O . ILE A 1 82 ? 16.200 8.456 26.897 1.00 49.78 82 ILE A O 1
ATOM 650 N N . LYS A 1 83 ? 15.813 7.074 28.625 1.00 56.34 83 LYS A N 1
ATOM 651 C CA . LYS A 1 83 ? 17.094 6.363 28.508 1.00 56.34 83 LYS A CA 1
ATOM 652 C C . LYS A 1 83 ? 17.164 5.534 27.224 1.00 56.34 83 LYS A C 1
ATOM 654 O O . LYS A 1 83 ? 18.190 5.559 26.545 1.00 56.34 83 LYS A O 1
ATOM 659 N N . GLU A 1 84 ? 16.084 4.846 26.872 1.00 49.25 84 GLU A N 1
ATOM 660 C CA . GLU A 1 84 ? 16.009 4.034 25.653 1.00 49.25 84 GLU A CA 1
ATOM 661 C C . GLU A 1 84 ? 16.004 4.900 24.391 1.00 49.25 84 GLU A C 1
ATOM 663 O O . GLU A 1 84 ? 16.811 4.669 23.488 1.00 49.25 84 GLU A O 1
ATOM 668 N N . ILE A 1 85 ? 15.221 5.984 24.373 1.00 45.69 85 ILE A N 1
ATOM 669 C CA . ILE A 1 85 ? 15.237 6.969 23.280 1.00 45.69 85 ILE A CA 1
ATOM 670 C C . ILE A 1 85 ? 16.639 7.578 23.119 1.00 45.69 85 ILE A C 1
ATOM 672 O O . ILE A 1 85 ? 17.141 7.704 22.001 1.00 45.69 85 ILE A O 1
ATOM 676 N N . SER A 1 86 ? 17.315 7.909 24.224 1.00 51.62 86 SER A N 1
ATOM 677 C CA . SER A 1 86 ? 18.691 8.426 24.206 1.00 51.62 86 SER A CA 1
ATOM 678 C C . SER A 1 86 ? 19.685 7.423 23.607 1.00 51.62 86 SER A C 1
ATOM 680 O O . SER A 1 86 ? 20.552 7.804 22.815 1.00 51.62 86 SER A O 1
ATOM 682 N N . ASN A 1 87 ? 19.545 6.132 23.920 1.00 56.12 87 ASN A N 1
ATOM 683 C CA . ASN A 1 87 ? 20.380 5.078 23.343 1.00 56.12 87 ASN A CA 1
ATOM 684 C C . ASN A 1 87 ? 20.124 4.901 21.837 1.00 56.12 87 ASN A C 1
ATOM 686 O O . ASN A 1 87 ? 21.085 4.842 21.066 1.00 56.12 87 ASN A O 1
ATOM 690 N N . CYS A 1 88 ? 18.861 4.919 21.401 1.00 46.12 88 CYS A N 1
ATOM 691 C CA . CYS A 1 88 ? 18.498 4.885 19.981 1.00 46.12 88 CYS A CA 1
ATOM 692 C C . CYS A 1 88 ? 19.070 6.086 19.214 1.00 46.12 88 CYS A C 1
ATOM 694 O O . CYS A 1 88 ? 19.654 5.922 18.141 1.00 46.12 88 CYS A O 1
ATOM 696 N N . LEU A 1 89 ? 18.982 7.293 19.782 1.00 47.16 89 LEU A N 1
ATOM 697 C CA . LEU A 1 89 ? 19.555 8.504 19.186 1.00 47.16 89 LEU A CA 1
ATOM 698 C C . LEU A 1 89 ? 21.081 8.420 19.055 1.00 47.16 89 LEU A C 1
ATOM 700 O O . LEU A 1 89 ? 21.632 8.800 18.017 1.00 47.16 89 LEU A O 1
ATOM 704 N N . LYS A 1 90 ? 21.777 7.875 20.061 1.00 59.38 90 LYS A N 1
ATOM 705 C CA . LYS A 1 90 ? 23.230 7.641 19.990 1.00 59.38 90 LYS A CA 1
ATOM 706 C C . LYS A 1 90 ? 23.593 6.648 18.888 1.00 59.38 90 LYS A C 1
ATOM 708 O O . LYS A 1 90 ? 24.515 6.921 18.118 1.00 59.38 90 LYS A O 1
ATOM 713 N N . LEU A 1 91 ? 22.858 5.541 18.774 1.00 54.16 91 LEU A N 1
ATOM 714 C CA . LEU A 1 91 ? 23.095 4.529 17.744 1.00 54.16 91 LEU A CA 1
ATOM 715 C C . LEU A 1 91 ? 22.862 5.096 16.334 1.00 54.16 91 LEU A C 1
ATOM 717 O O . LEU A 1 91 ? 23.706 4.927 15.452 1.00 54.16 91 LEU A O 1
ATOM 721 N N . MET A 1 92 ? 21.768 5.838 16.132 1.00 45.94 92 MET A N 1
ATOM 722 C CA . MET A 1 92 ? 21.489 6.519 14.862 1.00 45.94 92 MET A CA 1
ATOM 723 C C . MET A 1 92 ? 22.590 7.519 14.502 1.00 45.94 92 MET A C 1
ATOM 725 O O . MET A 1 92 ? 23.067 7.531 13.368 1.00 45.94 92 MET A O 1
ATOM 729 N N . THR A 1 93 ? 23.058 8.306 15.474 1.00 50.97 93 THR A N 1
ATOM 730 C CA . THR A 1 93 ? 24.141 9.278 15.264 1.00 50.97 93 THR A CA 1
ATOM 731 C C . THR A 1 93 ? 25.435 8.590 14.822 1.00 50.97 93 THR A C 1
ATOM 733 O O . THR A 1 93 ? 26.061 9.015 13.851 1.00 50.97 93 THR A O 1
ATOM 736 N N . GLN A 1 94 ? 25.816 7.483 15.468 1.00 60.72 94 GLN A N 1
ATOM 737 C CA . GLN A 1 94 ? 26.993 6.698 15.072 1.00 60.72 94 GLN A CA 1
ATOM 738 C C . GLN A 1 94 ? 26.870 6.150 13.644 1.00 60.72 94 GLN A C 1
ATOM 740 O O . GLN A 1 94 ? 27.838 6.186 12.881 1.00 60.72 94 GLN A O 1
ATOM 745 N N . LYS A 1 95 ? 25.681 5.683 13.249 1.00 51.34 95 LYS A N 1
ATOM 746 C CA . LYS A 1 95 ? 25.430 5.174 11.893 1.00 51.34 95 LYS A CA 1
ATOM 747 C C . LYS A 1 95 ? 25.462 6.271 10.830 1.00 51.34 95 LYS A C 1
ATOM 749 O O . LYS A 1 95 ? 26.021 6.046 9.757 1.00 51.34 95 LYS A O 1
ATOM 754 N N . ILE A 1 96 ? 24.953 7.464 11.134 1.00 49.97 96 ILE A N 1
ATOM 755 C CA . ILE A 1 96 ? 25.063 8.633 10.249 1.00 49.97 96 ILE A CA 1
ATOM 756 C C . ILE A 1 96 ? 26.535 8.995 10.021 1.00 49.97 96 ILE A C 1
ATOM 758 O O . ILE A 1 96 ? 26.936 9.215 8.878 1.00 49.97 96 ILE A O 1
ATOM 762 N N . ILE A 1 97 ? 27.357 8.992 11.075 1.00 62.12 97 ILE A N 1
ATOM 763 C CA . ILE A 1 97 ? 28.798 9.260 10.964 1.00 62.12 97 ILE A CA 1
ATOM 764 C C . ILE A 1 97 ? 29.481 8.216 10.065 1.00 62.12 97 ILE A C 1
ATOM 766 O O . ILE A 1 97 ? 30.240 8.589 9.173 1.00 62.12 97 ILE A O 1
ATOM 770 N N . GLN A 1 98 ? 29.174 6.923 10.232 1.00 58.53 98 GLN A N 1
ATOM 771 C CA . GLN A 1 98 ? 29.717 5.853 9.376 1.00 58.53 98 GLN A CA 1
ATOM 772 C C . GLN A 1 98 ? 29.364 6.063 7.895 1.00 58.53 98 GLN A C 1
ATOM 774 O O . GLN A 1 98 ? 30.236 5.971 7.030 1.00 58.53 98 GLN A O 1
ATOM 779 N N . LEU A 1 99 ? 28.107 6.408 7.599 1.00 52.8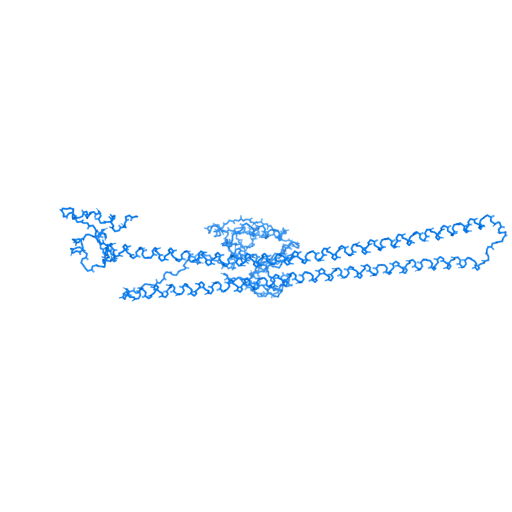1 99 LEU A N 1
ATOM 780 C CA . LEU A 1 99 ? 27.667 6.694 6.231 1.00 52.81 99 LEU A CA 1
ATOM 781 C C . LEU A 1 99 ? 28.382 7.912 5.639 1.00 52.81 99 LEU A C 1
ATOM 783 O O . LEU A 1 99 ? 28.798 7.875 4.483 1.00 52.81 99 LEU A O 1
ATOM 787 N N . GLN A 1 100 ? 28.565 8.978 6.420 1.00 53.09 100 GLN A N 1
ATOM 788 C CA . GLN A 1 100 ? 29.293 10.165 5.970 1.00 53.09 100 GLN A CA 1
ATOM 789 C C . GLN A 1 100 ? 30.758 9.856 5.636 1.00 53.09 100 GLN A C 1
ATOM 791 O O . GLN A 1 100 ? 31.280 10.402 4.662 1.00 53.09 100 GLN A O 1
ATOM 796 N N . THR A 1 101 ? 31.411 8.976 6.399 1.00 68.62 101 THR A N 1
ATOM 797 C CA . THR A 1 101 ? 32.776 8.515 6.104 1.00 68.62 101 THR A CA 1
ATOM 798 C C . THR A 1 101 ? 32.828 7.745 4.786 1.00 68.62 101 THR A C 1
ATOM 800 O O . THR A 1 101 ? 33.599 8.124 3.907 1.00 68.62 101 THR A O 1
ATOM 803 N N . HIS A 1 102 ? 31.937 6.769 4.576 1.00 55.78 102 HIS A N 1
ATOM 804 C CA . HIS A 1 102 ? 31.866 6.036 3.304 1.00 55.78 102 HIS A CA 1
ATOM 805 C C . HIS A 1 102 ? 31.580 6.964 2.111 1.00 55.78 102 HIS A C 1
ATOM 807 O O . HIS A 1 102 ? 32.173 6.817 1.045 1.00 55.78 102 HIS A O 1
ATOM 813 N N . PHE A 1 103 ? 30.712 7.968 2.275 1.00 53.41 103 PHE A N 1
ATOM 814 C CA . PHE A 1 103 ? 30.465 8.957 1.223 1.00 53.41 103 PHE A CA 1
ATOM 815 C C . PHE A 1 103 ? 31.708 9.790 0.886 1.00 53.41 103 PHE A C 1
ATOM 817 O O . PHE A 1 103 ? 31.913 10.128 -0.282 1.00 53.41 103 PHE A O 1
ATOM 824 N N . LYS A 1 104 ? 32.543 10.128 1.877 1.00 63.78 104 LYS A N 1
ATOM 825 C CA . LYS A 1 104 ? 33.814 10.827 1.636 1.00 63.78 104 LYS A CA 1
ATOM 826 C C . LYS A 1 104 ? 34.796 9.950 0.863 1.00 63.78 104 LYS A C 1
ATOM 828 O O . LYS A 1 104 ? 35.389 10.450 -0.088 1.00 63.78 104 LYS A O 1
ATOM 833 N N . GLU A 1 105 ? 34.909 8.673 1.216 1.00 63.09 105 GLU A N 1
ATOM 834 C CA . GLU A 1 105 ? 35.760 7.700 0.516 1.00 63.09 105 GLU A CA 1
ATOM 835 C C . GLU A 1 105 ? 35.321 7.520 -0.943 1.00 63.09 105 GLU A C 1
ATOM 837 O O . GLU A 1 105 ? 36.140 7.636 -1.852 1.00 63.09 105 GLU A O 1
ATOM 842 N N . ILE A 1 106 ? 34.015 7.363 -1.192 1.00 49.50 106 ILE A N 1
ATOM 843 C CA . ILE A 1 106 ? 33.455 7.290 -2.553 1.00 49.50 106 ILE A CA 1
ATOM 844 C C . ILE A 1 106 ? 33.757 8.574 -3.333 1.00 49.50 106 ILE A C 1
ATOM 846 O O . ILE A 1 106 ? 34.208 8.526 -4.476 1.00 49.50 106 ILE A O 1
ATOM 850 N N . LYS A 1 107 ? 33.543 9.745 -2.721 1.00 51.12 107 LYS A N 1
ATOM 851 C CA . LYS A 1 107 ? 33.812 11.037 -3.366 1.00 51.12 107 LYS A CA 1
ATOM 852 C C . LYS A 1 107 ? 35.298 11.226 -3.681 1.00 51.12 107 LYS A C 1
ATOM 854 O O . LYS A 1 107 ? 35.622 11.883 -4.668 1.00 51.12 107 LYS A O 1
ATOM 859 N N . GLN A 1 108 ? 36.187 10.690 -2.850 1.00 63.34 108 GLN A N 1
ATOM 860 C CA . GLN A 1 108 ? 37.625 10.715 -3.087 1.00 63.34 108 GLN A CA 1
ATOM 861 C C . GLN A 1 108 ? 38.019 9.776 -4.233 1.00 63.34 108 GLN A C 1
ATOM 863 O O . GLN A 1 108 ? 38.717 10.227 -5.138 1.00 63.34 108 GLN A O 1
ATOM 868 N N . GLY A 1 109 ? 37.461 8.562 -4.285 1.00 50.94 109 GLY A N 1
ATOM 869 C CA . GLY A 1 109 ? 37.645 7.645 -5.416 1.00 50.94 109 GLY A CA 1
ATOM 870 C C . GLY A 1 109 ? 37.185 8.244 -6.751 1.00 50.94 109 GLY A C 1
ATOM 871 O O . GLY A 1 109 ? 37.923 8.206 -7.728 1.00 50.94 109 GLY A O 1
ATOM 872 N N . ILE A 1 110 ? 36.028 8.917 -6.777 1.00 48.50 110 ILE A N 1
ATOM 873 C CA . ILE A 1 110 ? 35.532 9.612 -7.982 1.00 48.50 110 ILE A CA 1
ATOM 874 C C . ILE A 1 110 ? 36.477 10.751 -8.409 1.00 48.50 110 ILE A C 1
ATOM 876 O O . ILE A 1 110 ? 36.691 10.973 -9.601 1.00 48.50 110 ILE A O 1
ATOM 880 N N . LYS A 1 111 ? 37.063 11.490 -7.453 1.00 50.38 111 LYS A N 1
ATOM 881 C CA . LYS A 1 111 ? 38.035 12.554 -7.761 1.00 50.38 111 LYS A CA 1
ATOM 882 C C . LYS A 1 111 ? 39.312 11.991 -8.383 1.00 50.38 111 LYS A C 1
ATOM 884 O O . LYS A 1 111 ? 39.800 12.554 -9.362 1.00 50.38 111 LYS A O 1
ATOM 889 N N . GLU A 1 112 ? 39.821 10.887 -7.851 1.00 51.75 112 GLU A N 1
ATOM 890 C CA . GLU A 1 112 ? 40.975 10.179 -8.411 1.00 51.75 112 GLU A CA 1
ATOM 891 C C . GLU A 1 112 ? 40.663 9.670 -9.832 1.00 51.75 112 GLU A C 1
ATOM 893 O O . GLU A 1 112 ? 41.443 9.906 -10.754 1.00 51.75 112 GLU A O 1
ATOM 898 N N . GLU A 1 113 ? 39.467 9.132 -10.075 1.00 49.94 113 GLU A N 1
ATOM 899 C CA . GLU A 1 113 ? 39.015 8.675 -11.400 1.00 49.94 113 GLU A CA 1
ATOM 900 C C . GLU A 1 113 ? 38.896 9.829 -12.421 1.00 49.94 113 GLU A C 1
ATOM 902 O O . GLU A 1 113 ? 39.342 9.717 -13.564 1.00 49.94 113 GLU A O 1
ATOM 907 N N . SER A 1 114 ? 38.404 10.998 -11.994 1.00 48.56 114 SER A N 1
ATOM 908 C CA . SER A 1 114 ? 38.343 12.196 -12.848 1.00 48.56 114 SER A CA 1
ATOM 909 C C . SER A 1 114 ? 39.723 12.785 -13.186 1.00 48.56 114 SER A C 1
ATOM 911 O O . SER A 1 114 ? 39.897 13.387 -14.248 1.00 48.56 114 SER A O 1
ATOM 913 N N . SER A 1 115 ? 40.733 12.566 -12.335 1.00 46.56 115 SER A N 1
ATOM 914 C CA . SER A 1 115 ? 42.124 12.924 -12.647 1.00 46.56 115 SER A CA 1
ATOM 915 C C . SER A 1 115 ? 42.748 11.983 -13.683 1.00 46.56 115 SER A C 1
ATOM 917 O O . SER A 1 115 ? 43.491 12.437 -14.552 1.00 46.56 115 SER A O 1
ATOM 919 N N . ILE A 1 116 ? 42.361 10.704 -13.673 1.00 46.34 116 ILE A N 1
ATOM 920 C CA . ILE A 1 116 ? 42.750 9.722 -14.690 1.00 46.34 116 ILE A CA 1
ATOM 921 C C . ILE A 1 116 ? 42.120 10.084 -16.045 1.00 46.34 116 ILE A C 1
ATOM 923 O O . ILE A 1 116 ? 42.823 10.122 -17.056 1.00 46.34 116 ILE A O 1
ATOM 927 N N . GLU A 1 117 ? 40.833 10.452 -16.081 1.00 46.50 117 GLU A N 1
ATOM 928 C CA . GLU A 1 117 ? 40.167 10.922 -17.309 1.00 46.50 117 GLU A CA 1
ATOM 929 C C . GLU A 1 117 ? 40.846 12.177 -17.897 1.00 46.50 117 GLU A C 1
ATOM 931 O O . GLU A 1 117 ? 40.995 12.301 -19.116 1.00 46.50 117 GLU A O 1
ATOM 936 N N . LEU A 1 118 ? 41.306 13.098 -17.041 1.00 50.34 118 LEU A N 1
ATOM 937 C CA . LEU A 1 118 ? 42.028 14.303 -17.457 1.00 50.34 118 LEU A CA 1
ATOM 938 C C . LEU A 1 118 ? 43.401 13.973 -18.072 1.00 50.34 118 LEU A C 1
ATOM 940 O O . LEU A 1 118 ? 43.737 14.511 -19.130 1.00 50.34 118 LEU A O 1
ATOM 944 N N . ILE A 1 119 ? 44.157 13.057 -17.454 1.00 50.22 119 ILE A N 1
ATOM 945 C CA . ILE A 1 119 ? 45.439 12.560 -17.979 1.00 50.22 119 ILE A CA 1
ATOM 946 C C . ILE A 1 119 ? 45.226 11.903 -19.351 1.00 50.22 119 ILE A C 1
ATOM 948 O O . ILE A 1 119 ? 45.972 12.181 -20.291 1.00 50.22 119 ILE A O 1
ATOM 952 N N . TYR A 1 120 ? 44.164 11.108 -19.518 1.00 49.59 120 TYR A N 1
ATOM 953 C CA . TYR A 1 120 ? 43.844 10.479 -20.803 1.00 49.59 120 TYR A CA 1
ATOM 954 C C . TYR A 1 120 ? 43.436 11.479 -21.886 1.00 49.59 120 TYR A C 1
ATOM 956 O O . TYR A 1 120 ? 43.895 11.360 -23.023 1.00 49.59 120 TYR A O 1
ATOM 964 N N . LYS A 1 121 ? 42.643 12.507 -21.554 1.00 51.34 121 LYS A N 1
ATOM 965 C CA . LYS A 1 121 ? 42.336 13.598 -22.496 1.00 51.34 121 LYS A CA 1
ATOM 966 C C . LYS A 1 121 ? 43.605 14.323 -22.941 1.00 51.34 121 LYS A C 1
ATOM 968 O O . LYS A 1 121 ? 43.742 14.629 -24.122 1.00 51.34 121 LYS A O 1
ATOM 973 N N . GLN A 1 122 ? 44.555 14.552 -22.035 1.00 52.47 122 GLN A N 1
ATOM 974 C CA . GLN A 1 122 ? 45.851 15.144 -22.380 1.00 52.47 122 GLN A CA 1
ATOM 975 C C . GLN A 1 122 ? 46.698 14.242 -23.282 1.00 52.47 122 GLN A C 1
ATOM 977 O O . GLN 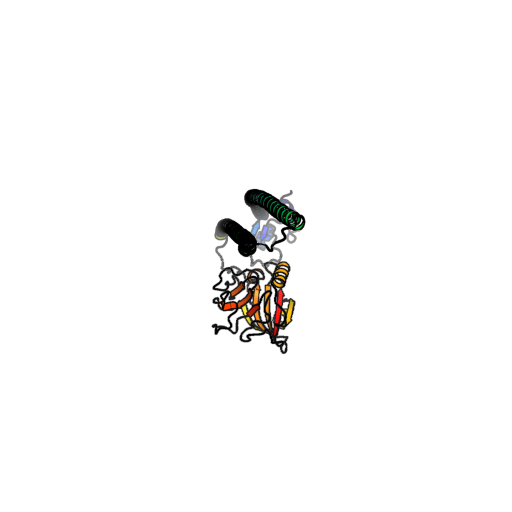A 1 122 ? 47.268 14.736 -24.254 1.00 52.47 122 GLN A O 1
ATOM 982 N N . LEU A 1 123 ? 46.751 12.933 -23.019 1.00 46.50 123 LEU A N 1
ATOM 983 C CA . LEU A 1 123 ? 47.451 11.978 -23.886 1.00 46.50 123 LEU A CA 1
ATOM 984 C C . LEU A 1 123 ? 46.831 11.930 -25.290 1.00 46.50 123 LEU A C 1
ATOM 986 O O . LEU A 1 123 ? 47.561 11.995 -26.276 1.00 46.50 123 LEU A O 1
ATOM 990 N N . PHE A 1 124 ? 45.499 11.919 -25.387 1.00 46.31 124 PHE A N 1
ATOM 991 C CA . PHE A 1 124 ? 44.777 11.955 -26.661 1.00 46.31 124 PHE A CA 1
ATOM 992 C C . PHE A 1 124 ? 45.028 13.255 -27.443 1.00 46.31 124 PHE A C 1
ATOM 994 O O . PHE A 1 124 ? 45.332 13.215 -28.632 1.00 46.31 124 PHE A O 1
ATOM 1001 N N . ILE A 1 125 ? 44.994 14.413 -26.772 1.00 54.03 125 ILE A N 1
ATOM 1002 C CA . ILE A 1 125 ? 45.319 15.712 -27.388 1.00 54.03 125 ILE A CA 1
ATOM 1003 C C . ILE A 1 125 ? 46.771 15.740 -27.888 1.00 54.03 125 ILE A C 1
ATOM 1005 O O . ILE A 1 125 ? 47.036 16.227 -28.986 1.00 54.03 125 ILE A O 1
ATOM 1009 N N . ASN A 1 126 ? 47.719 15.207 -27.112 1.00 55.62 126 ASN A N 1
ATOM 1010 C CA . ASN A 1 126 ? 49.120 15.120 -27.526 1.00 55.62 126 ASN A CA 1
ATOM 1011 C C . ASN A 1 126 ? 49.311 14.183 -28.729 1.00 55.62 126 ASN A C 1
ATOM 1013 O O . ASN A 1 126 ? 50.189 14.425 -29.554 1.00 55.62 126 ASN A O 1
ATOM 1017 N N . GLN A 1 127 ? 48.484 13.144 -28.857 1.00 53.56 127 GLN A N 1
ATOM 1018 C CA . GLN A 1 127 ? 48.500 12.232 -30.000 1.00 53.56 127 GLN A CA 1
ATOM 1019 C C . GLN A 1 127 ? 47.966 12.901 -31.274 1.00 53.56 127 GLN A C 1
ATOM 1021 O O . GLN A 1 127 ? 48.620 12.819 -32.310 1.00 53.56 127 GLN A O 1
ATOM 1026 N N . ILE A 1 128 ? 46.849 13.636 -31.183 1.00 53.38 128 ILE A N 1
ATOM 1027 C CA . ILE A 1 128 ? 46.306 14.424 -32.305 1.00 53.38 128 ILE A CA 1
ATOM 1028 C C . ILE A 1 128 ? 47.343 15.435 -32.807 1.00 53.38 128 ILE A C 1
ATOM 1030 O O . ILE A 1 128 ? 47.522 15.594 -34.011 1.00 53.38 128 ILE A O 1
ATOM 1034 N N . LYS A 1 129 ? 48.076 16.090 -31.897 1.00 65.56 129 LYS A N 1
ATOM 1035 C CA . LYS A 1 129 ? 49.161 17.008 -32.279 1.00 65.56 129 LYS A CA 1
ATOM 1036 C C . LYS A 1 129 ? 50.260 16.308 -33.085 1.00 65.56 129 LYS A C 1
ATOM 1038 O O . LYS A 1 129 ? 50.705 16.858 -34.085 1.00 65.56 129 LYS A O 1
ATOM 1043 N N . LYS A 1 130 ? 50.650 15.086 -32.706 1.00 59.66 130 LYS A N 1
ATOM 1044 C CA . LYS A 1 130 ? 51.628 14.291 -33.471 1.00 59.66 130 LYS A CA 1
ATOM 1045 C C . LYS A 1 130 ? 51.107 13.884 -34.851 1.00 59.66 130 LYS A C 1
ATOM 1047 O O . LYS A 1 130 ? 51.883 13.872 -35.799 1.00 59.66 130 LYS A O 1
ATOM 1052 N N . GLU A 1 131 ? 49.818 13.566 -34.986 1.00 51.16 131 GLU A N 1
ATOM 1053 C CA . GLU A 1 131 ? 49.205 13.291 -36.297 1.00 51.16 131 GLU A CA 1
ATOM 1054 C C . GLU A 1 131 ? 49.206 14.537 -37.192 1.00 51.16 131 GLU A C 1
ATOM 1056 O O . GLU A 1 131 ? 49.584 14.445 -38.357 1.00 51.16 131 GLU A O 1
ATOM 1061 N N . GLN A 1 132 ? 48.887 15.710 -36.639 1.00 66.69 132 GLN A N 1
ATOM 1062 C CA . GLN A 1 132 ? 48.962 16.985 -37.361 1.00 66.69 132 GLN A CA 1
ATOM 1063 C C . GLN A 1 132 ? 50.394 17.329 -37.797 1.00 66.69 132 GLN A C 1
ATOM 1065 O O . GLN A 1 132 ? 50.608 17.808 -38.912 1.00 66.69 132 GLN A O 1
ATOM 1070 N N . GLU A 1 133 ? 51.394 17.058 -36.952 1.00 60.62 133 GLU A N 1
ATOM 1071 C CA . GLU A 1 133 ? 52.809 17.195 -37.318 1.00 60.62 133 GLU A CA 1
ATOM 1072 C C . GLU A 1 133 ? 53.168 16.277 -38.496 1.00 60.62 133 GLU A C 1
ATOM 1074 O O . GLU A 1 133 ? 53.805 16.722 -39.453 1.00 60.62 133 GLU A O 1
ATOM 1079 N N . LEU A 1 134 ? 52.702 15.026 -38.477 1.00 45.28 134 LEU A N 1
ATOM 1080 C CA . LEU A 1 134 ? 52.945 14.049 -39.538 1.00 45.28 134 LEU A CA 1
ATOM 1081 C C . LEU A 1 134 ? 52.259 14.442 -40.855 1.00 45.28 134 LEU A C 1
ATOM 1083 O O . LEU A 1 134 ? 52.885 14.379 -41.913 1.00 45.28 134 LEU A O 1
ATOM 1087 N N . GLU A 1 135 ? 51.013 14.923 -40.797 1.00 54.41 135 GLU A N 1
ATOM 1088 C CA . GLU A 1 135 ? 50.315 15.506 -41.950 1.00 54.41 135 GLU A CA 1
ATOM 1089 C C . GLU A 1 135 ? 51.074 16.708 -42.522 1.00 54.41 135 GLU A C 1
ATOM 1091 O O . GLU A 1 135 ? 51.214 16.822 -43.742 1.00 54.41 135 GLU A O 1
ATOM 1096 N N . SER A 1 136 ? 51.627 17.572 -41.663 1.00 61.25 136 SER A N 1
ATOM 1097 C CA . SER A 1 136 ? 52.419 18.724 -42.104 1.00 61.25 136 SER A CA 1
ATOM 1098 C C . SER A 1 136 ? 53.699 18.305 -42.838 1.00 61.25 136 SER A C 1
ATOM 1100 O O . SER A 1 136 ? 54.021 18.882 -43.876 1.00 61.25 136 SER A O 1
ATOM 1102 N N . ILE A 1 137 ? 54.385 17.252 -42.372 1.00 48.62 137 ILE A N 1
ATOM 1103 C CA . ILE A 1 137 ? 55.581 16.692 -43.023 1.00 48.62 137 ILE A CA 1
ATOM 1104 C C . ILE A 1 137 ? 55.213 16.097 -44.384 1.00 48.62 137 ILE A C 1
ATOM 1106 O O . ILE A 1 137 ? 55.911 16.329 -45.369 1.00 48.62 137 ILE A O 1
ATOM 1110 N N . VAL A 1 138 ? 54.094 15.371 -44.474 1.00 46.44 138 VAL A N 1
ATOM 1111 C CA . VAL A 1 138 ? 53.587 14.834 -45.747 1.00 46.44 138 VAL A CA 1
ATOM 1112 C C . VAL A 1 138 ? 53.270 15.964 -46.730 1.00 46.44 138 VAL A C 1
ATOM 1114 O O . VAL A 1 138 ? 53.590 15.851 -47.915 1.00 46.44 138 VAL A O 1
ATOM 1117 N N . LEU A 1 139 ? 52.692 17.069 -46.253 1.00 63.09 139 LEU A N 1
ATOM 1118 C CA . LEU A 1 139 ? 52.398 18.238 -47.081 1.00 63.09 139 LEU A CA 1
ATOM 1119 C C . LEU A 1 139 ? 53.680 18.933 -47.569 1.00 63.09 139 LEU A C 1
ATOM 1121 O O . LEU A 1 139 ? 53.774 19.278 -48.746 1.00 63.09 139 LEU A O 1
ATOM 1125 N N . GLN A 1 140 ? 54.679 19.087 -46.695 1.00 56.66 140 GLN A N 1
ATOM 1126 C CA . GLN A 1 140 ? 55.991 19.642 -47.045 1.00 56.66 140 GLN A CA 1
ATOM 1127 C C . GLN A 1 140 ? 56.722 18.762 -48.061 1.00 56.66 140 GLN A C 1
ATOM 1129 O O . GLN A 1 140 ? 57.256 19.271 -49.044 1.00 56.66 140 GLN A O 1
ATOM 1134 N N . LEU A 1 141 ? 56.695 17.438 -47.881 1.00 47.97 141 LEU A N 1
ATOM 1135 C CA . LEU A 1 141 ? 57.242 16.492 -48.851 1.00 47.97 141 LEU A CA 1
ATOM 1136 C C . LEU A 1 141 ? 56.532 16.627 -50.199 1.00 47.97 141 LEU A C 1
ATOM 1138 O O . LEU A 1 141 ? 57.195 16.711 -51.228 1.00 47.97 141 LEU A O 1
ATOM 1142 N N . LYS A 1 142 ? 55.198 16.721 -50.205 1.00 55.50 142 LYS A N 1
ATOM 1143 C CA . LYS A 1 142 ? 54.411 16.924 -51.426 1.00 55.50 142 LYS A CA 1
ATOM 1144 C C . LYS A 1 142 ? 54.793 18.221 -52.149 1.00 55.50 142 LYS A C 1
ATOM 1146 O O . LYS A 1 142 ? 55.001 18.190 -53.356 1.00 55.50 142 LYS A O 1
ATOM 1151 N N . GLN A 1 143 ? 54.953 19.327 -51.424 1.00 65.38 143 GLN A N 1
ATOM 1152 C CA . GLN A 1 143 ? 55.399 20.601 -51.997 1.00 65.38 143 GLN A CA 1
ATOM 1153 C C . GLN A 1 143 ? 56.832 20.528 -52.541 1.00 65.38 143 GLN A C 1
ATOM 1155 O O . GLN A 1 143 ? 57.104 21.052 -53.619 1.00 65.38 143 GLN A O 1
ATOM 1160 N N . LEU A 1 144 ? 57.750 19.848 -51.845 1.00 54.69 144 LEU A N 1
ATOM 1161 C CA . LEU A 1 144 ? 59.105 19.593 -52.350 1.00 54.69 144 LEU A CA 1
ATOM 1162 C C . LEU A 1 144 ? 59.079 18.774 -53.651 1.00 54.69 144 LEU A C 1
ATOM 1164 O O . LEU A 1 144 ? 59.850 19.059 -54.566 1.00 54.69 144 LEU A O 1
ATOM 1168 N N . PHE A 1 145 ? 58.167 17.805 -53.761 1.00 50.91 145 PHE A N 1
ATOM 1169 C CA . PHE A 1 145 ? 57.951 17.025 -54.983 1.00 50.91 145 PHE A CA 1
ATOM 1170 C C . PHE A 1 145 ? 57.323 17.835 -56.119 1.00 50.91 145 PHE A C 1
ATOM 1172 O O . PHE A 1 145 ? 57.706 17.646 -57.266 1.00 50.91 145 PHE A O 1
ATOM 1179 N N . GLU A 1 146 ? 56.377 18.727 -55.830 1.00 60.00 146 GLU A N 1
ATOM 1180 C CA . GLU A 1 146 ? 55.744 19.586 -56.840 1.00 60.00 146 GLU A CA 1
ATOM 1181 C C . GLU A 1 146 ? 56.715 20.660 -57.363 1.00 60.00 146 GLU A C 1
ATOM 1183 O O . GLU A 1 146 ? 56.686 21.005 -58.545 1.00 60.00 146 GLU A O 1
ATOM 1188 N N . ASN A 1 147 ? 57.624 21.141 -56.509 1.00 61.06 147 ASN A N 1
ATOM 1189 C CA . ASN A 1 147 ? 58.632 22.141 -56.864 1.00 61.06 147 ASN A CA 1
ATOM 1190 C C . ASN A 1 147 ? 59.845 21.547 -57.599 1.00 61.06 147 ASN A C 1
ATOM 1192 O O . ASN A 1 147 ? 60.459 22.224 -58.428 1.00 61.06 147 ASN A O 1
ATOM 1196 N N . HIS A 1 148 ? 60.195 20.284 -57.347 1.00 52.47 148 HIS A N 1
ATOM 1197 C CA . HIS A 1 148 ? 61.168 19.572 -58.167 1.00 52.47 148 HIS A CA 1
ATOM 1198 C C . HIS A 1 148 ? 60.472 18.978 -59.392 1.00 52.47 148 HIS A C 1
ATOM 1200 O O . HIS A 1 148 ? 59.763 17.985 -59.291 1.00 52.47 148 HIS A O 1
ATOM 1206 N N . GLN A 1 149 ? 60.704 19.559 -60.574 1.00 46.66 149 GLN A N 1
ATOM 1207 C CA . GLN A 1 149 ? 60.233 19.025 -61.857 1.00 46.66 149 GLN A CA 1
ATOM 1208 C C . GLN A 1 149 ? 60.854 17.648 -62.168 1.00 46.66 149 GLN A C 1
ATOM 1210 O O . GLN A 1 149 ? 61.730 17.514 -63.027 1.00 46.66 149 GLN A O 1
ATOM 1215 N N . PHE A 1 150 ? 60.395 16.595 -61.499 1.00 49.06 150 PHE A N 1
ATOM 1216 C CA . PHE A 1 150 ? 60.673 15.224 -61.889 1.00 49.06 150 PHE A CA 1
ATOM 1217 C C . PHE A 1 150 ? 59.884 14.940 -63.171 1.00 49.06 150 PHE A C 1
ATOM 1219 O O . PHE A 1 150 ? 58.702 14.615 -63.153 1.00 49.06 150 PHE A O 1
ATOM 1226 N N . LYS A 1 151 ? 60.552 15.098 -64.318 1.00 43.84 151 LYS A N 1
ATOM 1227 C CA . LYS A 1 151 ? 60.002 14.893 -65.671 1.00 43.84 151 LYS A CA 1
ATOM 1228 C C . LYS A 1 151 ? 59.667 13.433 -66.013 1.00 43.84 151 LYS A C 1
ATOM 1230 O O . LYS A 1 151 ? 59.427 13.130 -67.179 1.00 43.84 151 LYS A O 1
ATOM 1235 N N . GLN A 1 152 ? 59.639 12.525 -65.042 1.00 49.25 152 GLN A N 1
ATOM 1236 C CA . GLN A 1 152 ? 59.154 11.167 -65.260 1.00 49.25 152 GLN A CA 1
ATOM 1237 C C . GLN A 1 152 ? 58.104 10.790 -64.218 1.00 49.25 152 GLN A C 1
ATOM 1239 O O . GLN A 1 152 ? 58.284 11.100 -63.039 1.00 49.25 152 GLN A O 1
ATOM 1244 N N . PRO A 1 153 ? 57.008 10.132 -64.644 1.00 47.06 153 PRO A N 1
ATOM 1245 C CA . PRO A 1 153 ? 55.971 9.688 -63.731 1.00 47.06 153 PRO A CA 1
ATOM 1246 C C . PRO A 1 153 ? 56.586 8.738 -62.693 1.00 47.06 153 PRO A C 1
ATOM 1248 O O . PRO A 1 153 ? 57.432 7.912 -63.050 1.00 47.06 153 PRO A O 1
ATOM 1251 N N . PRO A 1 154 ? 56.193 8.847 -61.414 1.00 52.09 154 PRO A N 1
ATOM 1252 C CA . PRO A 1 154 ? 56.736 7.997 -60.368 1.00 52.09 154 PRO A CA 1
ATOM 1253 C C . PRO A 1 154 ? 56.513 6.526 -60.731 1.00 52.09 154 PRO A C 1
ATOM 1255 O O . PRO A 1 154 ? 55.414 6.127 -61.120 1.00 52.09 154 PRO A O 1
ATOM 1258 N N . ASN A 1 155 ? 57.581 5.733 -60.628 1.00 55.28 155 ASN A N 1
ATOM 1259 C CA . ASN A 1 155 ? 57.575 4.290 -60.859 1.00 55.28 155 ASN A CA 1
ATOM 1260 C C . ASN A 1 155 ? 56.409 3.641 -60.081 1.00 55.28 155 ASN A C 1
ATOM 1262 O O . ASN A 1 155 ? 56.161 4.029 -58.940 1.00 55.28 155 ASN A O 1
ATOM 1266 N N . LYS A 1 156 ? 55.698 2.668 -60.671 1.00 55.16 156 LYS A N 1
ATOM 1267 C CA . LYS A 1 156 ? 54.527 1.978 -60.081 1.00 55.16 156 LYS A CA 1
ATOM 1268 C C . LYS A 1 156 ? 54.737 1.576 -58.612 1.00 55.16 156 LYS A C 1
ATOM 1270 O O . LYS A 1 156 ? 53.841 1.764 -57.793 1.00 55.16 156 LYS A O 1
ATOM 1275 N N . ASN A 1 157 ? 55.955 1.156 -58.268 1.00 53.28 157 ASN A N 1
ATOM 1276 C CA . ASN A 1 157 ? 56.359 0.803 -56.904 1.00 53.28 157 ASN A CA 1
ATOM 1277 C C . ASN A 1 157 ? 56.139 1.933 -55.876 1.00 53.28 157 ASN A C 1
ATOM 1279 O O . ASN A 1 157 ? 55.885 1.669 -54.707 1.00 53.28 157 ASN A O 1
ATOM 1283 N N . TYR A 1 158 ? 56.218 3.201 -56.283 1.00 53.94 158 TYR A N 1
ATOM 1284 C CA . TYR A 1 158 ? 56.043 4.350 -55.391 1.00 53.94 158 TYR A CA 1
ATOM 1285 C C . TYR A 1 158 ? 54.574 4.626 -55.056 1.00 53.94 158 TYR A C 1
ATOM 1287 O O . TYR A 1 158 ? 54.257 4.994 -53.925 1.00 53.94 158 TYR A O 1
ATOM 1295 N N . GLN A 1 159 ? 53.666 4.426 -56.017 1.00 55.44 159 GLN A N 1
ATOM 1296 C CA . GLN A 1 159 ? 52.226 4.519 -55.761 1.00 55.44 159 GLN A CA 1
ATOM 1297 C C . GLN A 1 159 ? 51.767 3.392 -54.831 1.00 55.44 159 GLN A C 1
ATOM 1299 O O . GLN A 1 159 ? 50.970 3.636 -53.926 1.00 55.44 159 GLN A O 1
ATOM 1304 N N . GLU A 1 160 ? 52.322 2.191 -55.001 1.00 56.69 160 GLU A N 1
ATOM 1305 C CA . GLU A 1 160 ? 52.075 1.059 -54.106 1.00 56.69 160 GLU A CA 1
ATOM 1306 C C . GLU A 1 160 ? 52.587 1.330 -52.686 1.00 56.69 160 GLU A C 1
ATOM 1308 O O . GLU A 1 160 ? 51.844 1.125 -51.729 1.00 56.69 160 GLU A O 1
ATOM 1313 N N . LEU A 1 161 ? 53.795 1.886 -52.527 1.00 50.69 161 LEU A N 1
ATOM 1314 C CA . LEU A 1 161 ? 54.326 2.269 -51.212 1.00 50.69 161 LEU A CA 1
ATOM 1315 C C . LEU A 1 161 ? 53.502 3.377 -50.534 1.00 50.69 161 LEU A C 1
ATOM 1317 O O . LEU A 1 161 ? 53.281 3.323 -49.325 1.00 50.69 161 LEU A O 1
ATOM 1321 N N . PHE A 1 162 ? 53.006 4.360 -51.291 1.00 56.75 162 PHE A N 1
ATOM 1322 C CA . PHE A 1 162 ? 52.133 5.410 -50.756 1.00 56.75 162 PHE A CA 1
ATOM 1323 C C . PHE A 1 162 ? 50.772 4.859 -50.299 1.00 56.75 162 PHE A C 1
ATOM 1325 O O . PHE A 1 162 ? 50.292 5.203 -49.216 1.00 56.75 162 PHE A O 1
ATOM 1332 N N . LEU A 1 163 ? 50.157 3.982 -51.100 1.00 58.38 163 LEU A N 1
ATOM 1333 C CA . LEU A 1 163 ? 48.906 3.307 -50.743 1.00 58.38 163 LEU A CA 1
ATOM 1334 C C . LEU A 1 163 ? 49.090 2.405 -49.518 1.00 58.38 163 LEU A C 1
ATOM 1336 O O . LEU A 1 163 ? 48.260 2.445 -48.611 1.00 58.38 163 LEU A O 1
ATOM 1340 N N . LEU A 1 164 ? 50.207 1.676 -49.447 1.00 55.78 164 LEU A N 1
ATOM 1341 C CA . LEU A 1 164 ? 50.568 0.852 -48.297 1.00 55.78 164 LEU A CA 1
ATOM 1342 C C . LEU A 1 164 ? 50.755 1.705 -47.033 1.00 55.78 164 LEU A C 1
ATOM 1344 O O . LEU A 1 164 ? 50.217 1.366 -45.982 1.00 55.78 164 LEU A O 1
ATOM 1348 N N . GLY A 1 165 ? 51.436 2.851 -47.133 1.00 54.88 165 GLY A N 1
ATOM 1349 C CA . GLY A 1 165 ? 51.595 3.796 -46.023 1.00 54.88 165 GLY A CA 1
ATOM 1350 C C . GLY A 1 165 ? 50.259 4.341 -45.504 1.00 54.88 165 GLY A C 1
ATOM 1351 O O . GLY A 1 165 ? 50.020 4.351 -44.295 1.00 54.88 165 GLY A O 1
ATOM 1352 N N . LYS A 1 166 ? 49.339 4.713 -46.407 1.00 56.69 166 LYS A N 1
ATOM 1353 C CA . LYS A 1 166 ? 47.970 5.112 -46.032 1.00 56.69 166 LYS A CA 1
ATOM 1354 C C . LYS A 1 166 ? 47.191 3.977 -45.371 1.00 56.69 166 LYS A C 1
ATOM 1356 O O . LYS A 1 166 ? 46.492 4.214 -44.389 1.00 56.69 166 LYS A O 1
ATOM 1361 N N . GLN A 1 167 ? 47.308 2.759 -45.892 1.00 51.50 167 GLN A N 1
ATOM 1362 C CA . GLN A 1 167 ? 46.610 1.594 -45.356 1.00 51.50 167 GLN A CA 1
ATOM 1363 C C . GLN A 1 167 ? 47.121 1.218 -43.959 1.00 51.50 167 GLN A C 1
ATOM 1365 O O . GLN A 1 167 ? 46.314 0.919 -43.079 1.00 51.50 167 GLN A O 1
ATOM 1370 N N . ILE A 1 168 ? 48.435 1.295 -43.727 1.00 55.31 168 ILE A N 1
ATOM 1371 C CA . ILE A 1 168 ? 49.048 1.088 -42.407 1.00 55.31 168 ILE A CA 1
ATOM 1372 C C . ILE A 1 168 ? 48.581 2.167 -41.423 1.00 55.31 168 ILE A C 1
ATOM 1374 O O . ILE A 1 168 ? 48.182 1.834 -40.307 1.00 55.31 168 ILE A O 1
ATOM 1378 N N . SER A 1 169 ? 48.564 3.440 -41.834 1.00 52.59 169 SER A N 1
ATOM 1379 C CA . SER A 1 169 ? 48.078 4.549 -41.000 1.00 52.59 169 SER A CA 1
ATOM 1380 C C . SER A 1 169 ? 46.611 4.353 -40.597 1.00 52.59 169 SER A C 1
ATOM 1382 O O . SER A 1 169 ? 46.316 4.308 -39.406 1.00 52.59 169 SER A O 1
ATOM 1384 N N . LEU A 1 170 ? 45.716 4.103 -41.560 1.00 51.59 170 LEU A N 1
ATOM 1385 C CA . LEU A 1 170 ? 44.294 3.844 -41.298 1.00 51.59 170 LEU A CA 1
ATOM 1386 C C . LEU A 1 170 ? 44.076 2.630 -40.389 1.00 51.59 170 LEU A C 1
ATOM 1388 O O . LEU A 1 170 ? 43.270 2.693 -39.463 1.00 51.59 170 LEU A O 1
ATOM 1392 N N . SER A 1 171 ? 44.810 1.539 -40.620 1.00 47.75 171 SER A N 1
ATOM 1393 C CA . SER A 1 171 ? 44.700 0.322 -39.804 1.00 47.75 171 SER A CA 1
ATOM 1394 C C . SER A 1 171 ? 45.171 0.559 -38.369 1.00 47.75 171 SER A C 1
ATOM 1396 O O . SER A 1 171 ? 44.551 0.067 -37.429 1.00 47.75 171 SER A O 1
ATOM 1398 N N . THR A 1 172 ? 46.226 1.358 -38.187 1.00 53.66 172 THR A N 1
ATOM 1399 C CA . THR A 1 172 ? 46.753 1.719 -36.863 1.00 53.66 172 THR A CA 1
ATOM 1400 C C . THR A 1 172 ? 45.764 2.605 -36.105 1.00 53.66 172 THR A C 1
ATOM 1402 O O . THR A 1 172 ? 45.468 2.329 -34.942 1.00 53.66 172 THR A O 1
ATOM 1405 N N . THR A 1 173 ? 45.179 3.610 -36.767 1.00 51.81 173 THR A N 1
ATOM 1406 C CA . THR A 1 173 ? 44.144 4.475 -36.179 1.00 51.81 173 THR A CA 1
ATOM 1407 C C . THR A 1 173 ? 42.890 3.681 -35.805 1.00 51.81 173 THR A C 1
ATOM 1409 O O . THR A 1 173 ? 42.346 3.868 -34.717 1.00 51.81 173 THR A O 1
ATOM 1412 N N . PHE A 1 174 ? 42.452 2.743 -36.653 1.00 46.56 174 PHE A N 1
ATOM 1413 C CA . PHE A 1 174 ? 41.285 1.903 -36.369 1.00 46.56 174 PHE A CA 1
ATOM 1414 C C . PHE A 1 174 ? 41.545 0.940 -35.202 1.00 46.56 174 PHE A C 1
ATOM 1416 O O . PHE A 1 174 ? 40.719 0.836 -34.296 1.00 46.56 174 PHE A O 1
ATOM 1423 N N . PHE A 1 175 ? 42.716 0.294 -35.169 1.00 52.91 175 PHE A N 1
ATOM 1424 C CA . PHE A 1 175 ? 43.125 -0.590 -34.075 1.00 52.91 175 PHE A CA 1
ATOM 1425 C C . PHE A 1 175 ? 43.173 0.154 -32.732 1.00 52.91 175 PHE A C 1
ATOM 1427 O O . PHE A 1 175 ? 42.562 -0.284 -31.756 1.00 52.91 175 PHE A O 1
ATOM 1434 N N . LEU A 1 176 ? 43.810 1.327 -32.692 1.00 50.34 176 LEU A N 1
ATOM 1435 C CA . LEU A 1 176 ? 43.849 2.172 -31.495 1.00 50.34 176 LEU A CA 1
ATOM 1436 C C . LEU A 1 176 ? 42.447 2.637 -31.076 1.00 50.34 176 LEU A C 1
ATOM 1438 O O . LEU A 1 176 ? 42.107 2.565 -29.896 1.00 50.34 176 LEU A O 1
ATOM 1442 N N . GLY A 1 177 ? 41.599 3.032 -32.030 1.00 48.25 177 GLY A N 1
ATOM 1443 C CA . GLY A 1 177 ? 40.202 3.386 -31.768 1.00 48.25 177 GLY A CA 1
ATOM 1444 C C . GLY A 1 177 ? 39.411 2.237 -31.134 1.00 48.25 177 GLY A C 1
ATOM 1445 O O . GLY A 1 177 ? 38.684 2.446 -30.162 1.00 48.25 177 GLY A O 1
ATOM 1446 N N . THR A 1 178 ? 39.600 1.007 -31.618 1.00 48.44 178 THR A N 1
ATOM 1447 C CA . THR A 1 178 ? 38.965 -0.180 -31.025 1.00 48.44 178 THR A CA 1
ATOM 1448 C C . THR A 1 178 ? 39.498 -0.513 -29.631 1.00 48.44 178 THR A C 1
ATOM 1450 O O . THR A 1 178 ? 38.707 -0.888 -28.769 1.00 48.44 178 THR A O 1
ATOM 1453 N N . GLN A 1 179 ? 40.794 -0.311 -29.355 1.00 57.09 179 GLN A N 1
ATOM 1454 C CA . GLN A 1 179 ? 41.337 -0.480 -28.001 1.00 57.09 179 GLN A CA 1
ATOM 1455 C C . GLN A 1 179 ? 40.740 0.531 -27.015 1.00 57.09 179 GLN A C 1
ATOM 1457 O O . GLN A 1 179 ? 40.333 0.143 -25.921 1.00 57.09 179 GLN A O 1
ATOM 1462 N N . ILE A 1 180 ? 40.608 1.797 -27.422 1.00 53.78 180 ILE A N 1
ATOM 1463 C CA . ILE A 1 180 ? 39.986 2.848 -26.602 1.00 53.78 180 ILE A CA 1
ATOM 1464 C C . ILE A 1 180 ? 38.515 2.517 -26.315 1.00 53.78 180 ILE A C 1
ATOM 1466 O O . ILE A 1 180 ? 38.053 2.665 -25.183 1.00 53.78 180 ILE A O 1
ATOM 1470 N N . LEU A 1 181 ? 37.769 2.046 -27.319 1.00 48.12 181 LEU A N 1
ATOM 1471 C CA . LEU A 1 181 ? 36.367 1.659 -27.144 1.00 48.12 181 LEU A CA 1
ATOM 1472 C C . LEU A 1 181 ? 36.209 0.445 -26.220 1.00 48.12 181 LEU A C 1
ATOM 1474 O O . LEU A 1 181 ? 35.346 0.472 -25.342 1.00 48.12 181 LEU A O 1
ATOM 1478 N N . ASN A 1 182 ? 37.056 -0.576 -26.367 1.00 53.81 182 ASN A N 1
ATOM 1479 C CA . ASN A 1 182 ? 37.036 -1.756 -25.500 1.00 53.81 182 ASN A CA 1
ATOM 1480 C C . ASN A 1 182 ? 37.371 -1.396 -24.046 1.00 53.81 182 ASN A C 1
ATOM 1482 O O . ASN A 1 182 ? 36.665 -1.823 -23.137 1.00 53.81 182 ASN A O 1
ATOM 1486 N N . GLN A 1 183 ? 38.361 -0.532 -23.814 1.00 58.72 183 GLN A N 1
ATOM 1487 C CA . GLN A 1 183 ? 38.694 -0.067 -22.463 1.00 58.72 183 GLN A CA 1
ATOM 1488 C C . GLN A 1 183 ? 37.590 0.808 -21.854 1.00 58.72 183 GLN A C 1
ATOM 1490 O O . GLN A 1 183 ? 37.284 0.691 -20.669 1.00 58.72 183 GLN A O 1
ATOM 1495 N N . LYS A 1 184 ? 36.926 1.654 -22.654 1.00 55.78 184 LYS A N 1
ATOM 1496 C CA . LYS A 1 184 ? 35.760 2.425 -22.192 1.00 55.78 184 LYS A CA 1
ATOM 1497 C C . LYS A 1 184 ? 34.596 1.511 -21.799 1.00 55.78 184 LYS A C 1
ATOM 1499 O O . LYS A 1 184 ? 33.890 1.799 -20.832 1.00 55.78 184 LYS A O 1
ATOM 1504 N N . LEU A 1 185 ? 34.401 0.416 -22.533 1.00 55.94 185 LEU A N 1
ATOM 1505 C CA . LEU A 1 185 ? 33.405 -0.599 -22.207 1.00 55.94 185 LEU A CA 1
ATOM 1506 C C . LEU A 1 185 ? 33.755 -1.322 -20.897 1.00 55.94 185 LEU A C 1
ATOM 1508 O O . LEU A 1 185 ? 32.880 -1.463 -20.047 1.00 55.94 185 LEU A O 1
ATOM 1512 N N . GLU A 1 186 ? 35.018 -1.708 -20.696 1.00 62.44 186 GLU A N 1
ATOM 1513 C CA . GLU A 1 186 ? 35.497 -2.308 -19.440 1.00 62.44 186 GLU A CA 1
ATOM 1514 C C . GLU A 1 186 ? 35.302 -1.369 -18.241 1.00 62.44 186 GLU A C 1
ATOM 1516 O O . GLU A 1 186 ? 34.770 -1.790 -17.213 1.00 62.44 186 GLU A O 1
ATOM 1521 N N . LEU A 1 187 ? 35.636 -0.081 -18.379 1.00 57.75 187 LEU A N 1
ATOM 1522 C CA . LEU A 1 187 ? 35.402 0.923 -17.334 1.00 57.75 187 LEU A CA 1
ATOM 1523 C C . LEU A 1 187 ? 33.910 1.087 -17.022 1.00 57.75 187 LEU A C 1
ATOM 1525 O O . LEU A 1 187 ? 33.520 1.120 -15.857 1.00 57.75 187 LEU A O 1
ATOM 1529 N N . SER A 1 188 ? 33.050 1.124 -18.043 1.00 54.44 188 SER A N 1
ATOM 1530 C CA . SER A 1 188 ? 31.598 1.185 -17.841 1.00 54.44 188 SER A CA 1
ATOM 1531 C C . SER A 1 188 ? 31.065 -0.059 -17.115 1.00 54.44 188 SER A C 1
ATOM 1533 O O . SER A 1 188 ? 30.214 0.054 -16.229 1.00 54.44 188 SER A O 1
ATOM 1535 N N . GLN A 1 189 ? 31.604 -1.242 -17.424 1.00 60.66 189 GLN A N 1
ATOM 1536 C CA . GLN A 1 189 ? 31.274 -2.479 -16.716 1.00 60.66 189 GLN A CA 1
ATOM 1537 C C . GLN A 1 189 ? 31.750 -2.448 -15.258 1.00 60.66 189 GLN A C 1
ATOM 1539 O O . GLN A 1 189 ? 30.994 -2.839 -14.368 1.00 60.66 189 GLN A O 1
ATOM 1544 N N . GLN A 1 190 ? 32.954 -1.940 -14.987 1.00 60.69 190 GLN A N 1
ATOM 1545 C CA . GLN A 1 190 ? 33.463 -1.764 -13.624 1.00 60.69 190 GLN A CA 1
ATOM 1546 C C . GLN A 1 190 ? 32.609 -0.771 -12.823 1.00 60.69 190 GLN A C 1
ATOM 1548 O O . GLN A 1 190 ? 32.235 -1.066 -11.688 1.00 60.69 190 GLN A O 1
ATOM 1553 N N . GLN A 1 191 ? 32.203 0.354 -13.420 1.00 52.91 191 GLN A N 1
ATOM 1554 C CA . GLN A 1 191 ? 31.294 1.322 -12.791 1.00 52.91 191 GLN A CA 1
ATOM 1555 C C . GLN A 1 191 ? 29.946 0.690 -12.436 1.00 52.91 191 GLN A C 1
ATOM 1557 O O . GLN A 1 191 ? 29.443 0.861 -11.323 1.00 52.91 191 GLN A O 1
ATOM 1562 N N . TYR A 1 192 ? 29.386 -0.106 -13.347 1.00 55.38 192 TYR A N 1
ATOM 1563 C CA . TYR A 1 192 ? 28.160 -0.854 -13.091 1.00 55.38 192 TYR A CA 1
ATOM 1564 C C . TYR A 1 192 ? 28.327 -1.867 -11.943 1.00 55.38 192 TYR A C 1
ATOM 1566 O O . TYR A 1 192 ? 27.460 -1.976 -11.072 1.00 55.38 192 TYR A O 1
ATOM 1574 N N . GLN A 1 193 ? 29.459 -2.576 -11.882 1.00 63.72 193 GLN A N 1
ATOM 1575 C CA . GLN A 1 193 ? 29.769 -3.503 -10.788 1.00 63.72 193 GLN A CA 1
ATOM 1576 C C . GLN A 1 193 ? 29.907 -2.785 -9.437 1.00 63.72 193 GLN A C 1
ATOM 1578 O O . GLN A 1 193 ? 29.350 -3.251 -8.439 1.00 63.72 193 GLN A O 1
ATOM 1583 N N . ILE A 1 194 ? 30.586 -1.634 -9.394 1.00 58.56 194 ILE A N 1
ATOM 1584 C CA . ILE A 1 194 ? 30.739 -0.818 -8.180 1.00 58.56 194 ILE A CA 1
ATOM 1585 C C . ILE A 1 194 ? 29.378 -0.299 -7.703 1.00 58.56 194 ILE A C 1
ATOM 1587 O O . ILE A 1 194 ? 29.060 -0.419 -6.516 1.00 58.56 194 ILE A O 1
ATOM 1591 N N . ALA A 1 195 ? 28.542 0.214 -8.610 1.00 48.22 195 ALA A N 1
ATOM 1592 C CA . ALA A 1 195 ? 27.196 0.687 -8.287 1.00 48.22 195 ALA A CA 1
ATOM 1593 C C . ALA A 1 195 ? 26.310 -0.439 -7.721 1.00 48.22 195 ALA A C 1
ATOM 1595 O O . ALA A 1 195 ? 25.613 -0.252 -6.715 1.00 48.22 195 ALA A O 1
ATOM 1596 N N . ASN A 1 196 ? 26.388 -1.637 -8.307 1.00 58.72 196 ASN A N 1
ATOM 1597 C CA . ASN A 1 196 ? 25.687 -2.815 -7.800 1.00 58.72 196 ASN A CA 1
ATOM 1598 C C . ASN A 1 196 ? 26.183 -3.233 -6.415 1.00 58.72 196 ASN A C 1
ATOM 1600 O O . ASN A 1 196 ? 25.364 -3.488 -5.529 1.00 58.72 196 ASN A O 1
ATOM 1604 N N . ARG A 1 197 ? 27.502 -3.245 -6.190 1.00 61.84 197 ARG A N 1
ATOM 1605 C CA . ARG A 1 197 ? 28.091 -3.567 -4.883 1.00 61.84 197 ARG A CA 1
ATOM 1606 C C . ARG A 1 197 ? 27.672 -2.555 -3.814 1.00 61.84 197 ARG A C 1
ATOM 1608 O O . ARG A 1 197 ? 27.281 -2.956 -2.720 1.00 61.84 197 ARG A O 1
ATOM 1615 N N . CYS A 1 198 ? 27.662 -1.261 -4.138 1.00 49.38 198 CYS A N 1
ATOM 1616 C CA . CYS A 1 198 ? 27.160 -0.215 -3.241 1.00 49.38 198 CYS A CA 1
ATOM 1617 C C . CYS A 1 198 ? 25.683 -0.431 -2.899 1.00 49.38 198 CYS A C 1
ATOM 1619 O O . CYS A 1 198 ? 25.301 -0.399 -1.731 1.00 49.38 198 CYS A O 1
ATOM 1621 N N . THR A 1 199 ? 24.859 -0.722 -3.906 1.00 52.94 199 THR A N 1
ATOM 1622 C CA . THR A 1 199 ? 23.430 -1.000 -3.716 1.00 52.94 199 THR A CA 1
ATOM 1623 C C . THR A 1 199 ? 23.204 -2.212 -2.809 1.00 52.94 199 THR A C 1
ATOM 1625 O O . THR A 1 199 ? 22.332 -2.179 -1.942 1.00 52.94 199 THR A O 1
ATOM 1628 N N . GLN A 1 200 ? 23.991 -3.280 -2.972 1.00 60.62 200 GLN A N 1
ATOM 1629 C CA . GLN A 1 200 ? 23.922 -4.465 -2.113 1.00 60.62 200 GLN A CA 1
ATOM 1630 C C . GLN A 1 200 ? 24.340 -4.159 -0.671 1.00 60.62 200 GLN A C 1
ATOM 1632 O O . GLN A 1 200 ? 23.609 -4.519 0.250 1.00 60.62 200 GLN A O 1
ATOM 1637 N N . ASN A 1 201 ? 25.445 -3.437 -0.469 1.00 58.03 201 ASN A N 1
ATOM 1638 C CA . ASN A 1 201 ? 25.909 -3.043 0.864 1.00 58.03 201 ASN A CA 1
ATOM 1639 C C . ASN A 1 201 ? 24.876 -2.174 1.598 1.00 58.03 201 ASN A C 1
ATOM 1641 O O . ASN A 1 201 ? 24.623 -2.381 2.782 1.00 58.03 201 ASN A O 1
ATOM 1645 N N . ILE A 1 202 ? 24.236 -1.234 0.892 1.00 50.75 202 ILE A N 1
ATOM 1646 C CA . ILE A 1 202 ? 23.161 -0.403 1.451 1.00 50.75 202 ILE A CA 1
ATOM 1647 C C . ILE A 1 202 ? 21.964 -1.271 1.853 1.00 50.75 202 ILE A C 1
ATOM 1649 O O . ILE A 1 202 ? 21.446 -1.129 2.959 1.00 50.75 202 ILE A O 1
ATOM 1653 N N . LYS A 1 203 ? 21.533 -2.199 0.988 1.00 55.34 203 LYS A N 1
ATOM 1654 C CA . LYS A 1 203 ? 20.427 -3.120 1.297 1.00 55.34 203 LYS A CA 1
ATOM 1655 C C . LYS A 1 203 ? 20.718 -3.981 2.526 1.00 55.34 203 LYS A C 1
ATOM 1657 O O . LYS A 1 203 ? 19.822 -4.178 3.342 1.00 55.34 203 LYS A O 1
ATOM 1662 N N . GLU A 1 204 ? 21.946 -4.471 2.662 1.00 65.00 204 GLU A N 1
ATOM 1663 C CA . GLU A 1 204 ? 22.350 -5.284 3.809 1.00 65.00 204 GLU A CA 1
ATOM 1664 C C . GLU A 1 204 ? 22.387 -4.462 5.104 1.00 65.00 204 GLU A C 1
ATOM 1666 O O . GLU A 1 204 ? 21.849 -4.897 6.119 1.00 65.00 204 GLU A O 1
ATOM 1671 N N . LEU A 1 205 ? 22.895 -3.226 5.054 1.00 57.16 205 LEU A N 1
ATOM 1672 C CA . LEU A 1 205 ? 22.828 -2.293 6.183 1.00 57.16 205 LEU A CA 1
ATOM 1673 C C . LEU A 1 205 ? 21.384 -2.019 6.623 1.00 57.16 205 LEU A C 1
ATOM 1675 O O . LEU A 1 205 ? 21.091 -2.053 7.817 1.00 57.16 205 LEU A O 1
ATOM 1679 N N . PHE A 1 206 ? 20.465 -1.793 5.679 1.00 52.97 206 PHE A N 1
ATOM 1680 C CA . PHE A 1 206 ? 19.042 -1.624 5.994 1.00 52.97 206 PHE A CA 1
ATOM 1681 C C . PHE A 1 206 ? 18.423 -2.884 6.601 1.00 52.97 206 PHE A C 1
ATOM 1683 O O . PHE A 1 206 ? 17.610 -2.787 7.519 1.00 52.97 206 PHE A O 1
ATOM 1690 N N . ARG A 1 207 ? 18.806 -4.070 6.115 1.00 63.06 207 ARG A N 1
ATOM 1691 C CA . ARG A 1 207 ? 18.344 -5.345 6.673 1.00 63.06 207 ARG A CA 1
ATOM 1692 C C . ARG A 1 207 ? 18.801 -5.508 8.124 1.00 63.06 207 ARG A C 1
ATOM 1694 O O . ARG A 1 207 ? 17.965 -5.828 8.962 1.00 63.06 207 ARG A O 1
ATOM 1701 N N . GLN A 1 208 ? 20.072 -5.230 8.414 1.00 65.06 208 GLN A N 1
ATOM 1702 C CA . GLN A 1 208 ? 20.638 -5.292 9.767 1.00 65.06 208 GLN A CA 1
ATOM 1703 C C . GLN A 1 208 ? 20.004 -4.265 10.714 1.00 65.06 208 GLN A C 1
ATOM 1705 O O . GLN A 1 208 ? 19.724 -4.568 11.871 1.00 65.06 208 GLN A O 1
ATOM 1710 N N . LEU A 1 209 ? 19.735 -3.049 10.227 1.00 54.84 209 LEU A N 1
ATOM 1711 C CA . LEU A 1 209 ? 19.019 -2.034 11.003 1.00 54.84 209 LEU A CA 1
ATOM 1712 C C . LEU A 1 209 ? 17.608 -2.499 11.363 1.00 54.84 209 LEU A C 1
ATOM 1714 O O . LEU A 1 209 ? 17.219 -2.411 12.524 1.00 54.84 209 LEU A O 1
ATOM 1718 N N . ASN A 1 210 ? 16.868 -3.041 10.395 1.00 57.53 210 ASN A N 1
ATOM 1719 C CA . ASN A 1 210 ? 15.521 -3.541 10.649 1.00 57.53 210 ASN A CA 1
ATOM 1720 C C . ASN A 1 210 ? 15.507 -4.745 11.590 1.00 57.53 210 ASN A C 1
ATOM 1722 O O . ASN A 1 210 ? 14.628 -4.813 12.441 1.00 57.53 210 ASN A O 1
ATOM 1726 N N . SER A 1 211 ? 16.454 -5.681 11.466 1.00 66.94 211 SER A N 1
ATOM 1727 C CA . SER A 1 211 ? 16.511 -6.828 12.378 1.00 66.94 211 SER A CA 1
ATOM 1728 C C . SER A 1 211 ? 16.800 -6.396 13.812 1.00 66.94 211 SER A C 1
ATOM 1730 O O . SER A 1 211 ? 16.171 -6.909 14.730 1.00 66.94 211 SER A O 1
ATOM 1732 N N . ASN A 1 212 ? 17.701 -5.427 14.002 1.00 62.56 212 ASN A N 1
ATOM 1733 C CA . ASN A 1 212 ? 18.032 -4.921 15.333 1.00 62.56 212 ASN A CA 1
ATOM 1734 C C . ASN A 1 212 ? 16.857 -4.145 15.937 1.00 62.56 212 ASN A C 1
ATOM 1736 O O . ASN A 1 212 ? 16.475 -4.418 17.065 1.00 62.56 212 ASN A O 1
ATOM 1740 N N . LEU A 1 213 ? 16.215 -3.267 15.159 1.00 57.81 213 LEU A N 1
ATOM 1741 C CA . LEU A 1 213 ? 15.015 -2.551 15.604 1.00 57.81 213 LEU A CA 1
ATOM 1742 C C . LEU A 1 213 ? 13.877 -3.506 15.972 1.00 57.81 213 LEU A C 1
ATOM 1744 O O . LEU A 1 213 ? 13.185 -3.284 16.958 1.00 57.81 213 LEU A O 1
ATOM 1748 N N . GLN A 1 214 ? 13.683 -4.575 15.198 1.00 62.69 214 GLN A N 1
ATOM 1749 C CA . GLN A 1 214 ? 12.646 -5.564 15.475 1.00 62.69 214 GLN A CA 1
ATOM 1750 C C . GLN A 1 214 ? 12.967 -6.392 16.727 1.00 62.69 214 GLN A C 1
ATOM 1752 O O . GLN A 1 214 ? 12.064 -6.670 17.515 1.00 62.69 214 GLN A O 1
ATOM 1757 N N . ALA A 1 215 ? 14.237 -6.753 16.936 1.00 68.00 215 ALA A N 1
ATOM 1758 C CA . ALA A 1 215 ? 14.690 -7.435 18.146 1.00 68.00 215 ALA A CA 1
ATOM 1759 C C . ALA A 1 215 ? 14.506 -6.550 19.389 1.00 68.00 215 ALA A C 1
ATOM 1761 O O . ALA A 1 215 ? 13.917 -6.994 20.378 1.00 68.00 215 ALA A O 1
ATOM 1762 N N . ASP A 1 216 ? 14.913 -5.284 19.312 1.00 61.84 216 ASP A N 1
ATOM 1763 C CA . ASP A 1 216 ? 14.762 -4.318 20.401 1.00 61.84 216 ASP A CA 1
ATOM 1764 C C . ASP A 1 216 ? 13.278 -4.068 20.706 1.00 61.84 216 ASP A C 1
ATOM 1766 O O . ASP A 1 216 ? 12.864 -4.148 21.859 1.00 61.84 216 ASP A O 1
ATOM 1770 N N . TYR A 1 217 ? 12.444 -3.886 19.676 1.00 56.69 217 TYR A N 1
ATOM 1771 C CA . TYR A 1 217 ? 10.997 -3.722 19.838 1.00 56.69 217 TYR A CA 1
ATOM 1772 C C . TYR A 1 217 ? 10.343 -4.949 20.482 1.00 56.69 217 TYR A C 1
ATOM 1774 O O . TYR A 1 217 ? 9.568 -4.815 21.424 1.00 56.69 217 TYR A O 1
ATOM 1782 N N . SER A 1 218 ? 10.696 -6.159 20.035 1.00 62.59 218 SER A N 1
ATOM 1783 C CA . SER A 1 218 ? 10.183 -7.394 20.642 1.00 62.59 218 SER A CA 1
ATOM 1784 C C . SER A 1 218 ? 10.606 -7.543 22.106 1.00 62.59 218 SER A C 1
ATOM 1786 O O . SER A 1 218 ? 9.820 -8.004 22.932 1.00 62.59 218 SER A O 1
ATOM 1788 N N . THR A 1 219 ? 11.814 -7.082 22.445 1.00 69.75 219 THR A N 1
ATOM 1789 C CA . THR A 1 219 ? 12.315 -7.075 23.820 1.00 69.75 219 THR A CA 1
ATOM 1790 C C . THR A 1 219 ? 11.507 -6.097 24.671 1.00 69.75 219 THR A C 1
ATOM 1792 O O . THR A 1 219 ? 11.044 -6.482 25.742 1.00 69.75 219 THR A O 1
ATOM 1795 N N . ILE A 1 220 ? 11.250 -4.884 24.171 1.00 60.00 220 ILE A N 1
ATOM 1796 C CA . ILE A 1 220 ? 10.421 -3.876 24.849 1.00 60.00 220 ILE A CA 1
ATOM 1797 C C . ILE A 1 220 ? 8.999 -4.401 25.074 1.00 60.00 220 ILE A C 1
ATOM 1799 O O . ILE A 1 220 ? 8.515 -4.359 26.203 1.00 60.00 220 ILE A O 1
ATOM 1803 N N . CYS A 1 221 ? 8.349 -4.964 24.051 1.00 60.12 221 CYS A N 1
ATOM 1804 C CA . CYS A 1 221 ? 7.012 -5.546 24.199 1.00 60.12 221 CYS A CA 1
ATOM 1805 C C . CYS A 1 221 ? 6.998 -6.681 25.227 1.00 60.12 221 CYS A C 1
ATOM 1807 O O . CYS A 1 221 ? 6.144 -6.695 26.106 1.00 60.12 221 CYS A O 1
ATOM 1809 N N . SER A 1 222 ? 7.984 -7.584 25.194 1.00 67.56 222 SER A N 1
ATOM 1810 C CA . SER A 1 222 ? 8.061 -8.669 26.180 1.00 67.56 222 SER A CA 1
ATOM 1811 C C . SER A 1 222 ? 8.265 -8.154 27.611 1.00 67.56 222 SER A C 1
ATOM 1813 O O . SER A 1 222 ? 7.691 -8.697 28.552 1.00 67.56 222 SER A O 1
ATOM 1815 N N . GLN A 1 223 ? 9.037 -7.078 27.795 1.00 68.12 223 GLN A N 1
ATOM 1816 C CA . GLN A 1 223 ? 9.226 -6.447 29.101 1.00 68.12 223 GLN A CA 1
ATOM 1817 C C . GLN A 1 223 ? 7.957 -5.733 29.577 1.00 68.12 223 GLN A C 1
ATOM 1819 O O . GLN A 1 223 ? 7.640 -5.800 30.765 1.00 68.12 223 GLN A O 1
ATOM 1824 N N . GLN A 1 224 ? 7.210 -5.103 28.665 1.00 58.81 224 GLN A N 1
ATOM 1825 C CA . GLN A 1 224 ? 5.902 -4.513 28.956 1.00 58.81 224 GLN A CA 1
ATOM 1826 C C . GLN A 1 224 ? 4.878 -5.579 29.356 1.00 58.81 224 GLN A C 1
ATOM 1828 O O . GLN A 1 224 ? 4.185 -5.392 30.352 1.00 58.81 224 GLN A O 1
ATOM 1833 N N . ASP A 1 225 ? 4.834 -6.714 28.657 1.00 61.88 225 ASP A N 1
ATOM 1834 C CA . ASP A 1 225 ? 3.938 -7.827 28.983 1.00 61.88 225 ASP A CA 1
ATOM 1835 C C . ASP A 1 225 ? 4.264 -8.438 30.350 1.00 61.88 225 ASP A C 1
ATOM 1837 O O . ASP A 1 225 ? 3.364 -8.665 31.157 1.00 61.88 225 ASP A O 1
ATOM 1841 N N . ILE A 1 226 ? 5.549 -8.651 30.659 1.00 69.50 226 ILE A N 1
ATOM 1842 C CA . ILE A 1 226 ? 5.982 -9.149 31.975 1.00 69.50 226 ILE A CA 1
ATOM 1843 C C . ILE A 1 226 ? 5.597 -8.157 33.084 1.00 69.50 226 ILE A C 1
ATOM 1845 O O . ILE A 1 226 ? 5.136 -8.567 34.151 1.00 69.50 226 ILE A O 1
ATOM 1849 N N . GLN A 1 227 ? 5.751 -6.850 32.847 1.00 61.38 227 GLN A N 1
ATOM 1850 C CA . GLN A 1 227 ? 5.357 -5.829 33.819 1.00 61.38 227 GLN A CA 1
ATOM 1851 C C . GLN A 1 227 ? 3.838 -5.759 34.002 1.00 61.38 227 GLN A C 1
ATOM 1853 O O . GLN A 1 227 ? 3.380 -5.726 35.143 1.00 61.38 227 GLN A O 1
ATOM 1858 N N . LEU A 1 228 ? 3.055 -5.808 32.924 1.00 55.88 228 LEU A N 1
ATOM 1859 C CA . LEU A 1 228 ? 1.592 -5.857 32.991 1.00 55.88 228 LEU A CA 1
ATOM 1860 C C . LEU A 1 228 ? 1.111 -7.103 33.737 1.00 55.88 228 LEU A C 1
ATOM 1862 O O . LEU A 1 228 ? 0.286 -6.985 34.635 1.00 55.88 228 LEU A O 1
ATOM 1866 N N . GLN A 1 229 ? 1.703 -8.269 33.471 1.00 66.44 229 GLN A N 1
ATOM 1867 C CA . GLN A 1 229 ? 1.410 -9.496 34.215 1.00 66.44 229 GLN A CA 1
ATOM 1868 C C . GLN A 1 229 ? 1.761 -9.378 35.702 1.00 66.44 229 GLN A C 1
ATOM 1870 O O . GLN A 1 229 ? 1.044 -9.915 36.542 1.00 66.44 229 GLN A O 1
ATOM 1875 N N . SER A 1 230 ? 2.832 -8.661 36.058 1.00 61.25 230 SER A N 1
ATOM 1876 C CA . SER A 1 230 ? 3.181 -8.422 37.465 1.00 61.25 230 SER A CA 1
ATOM 1877 C C . SER A 1 230 ? 2.206 -7.468 38.174 1.00 61.25 230 SER A C 1
ATOM 1879 O O . SER A 1 230 ? 1.926 -7.660 39.358 1.00 61.25 230 SER A O 1
ATOM 1881 N N . ILE A 1 231 ? 1.647 -6.492 37.447 1.00 55.38 231 ILE A N 1
ATOM 1882 C CA . ILE A 1 231 ? 0.617 -5.563 37.938 1.00 55.38 231 ILE A CA 1
ATOM 1883 C C . ILE A 1 231 ? -0.732 -6.279 38.067 1.00 55.38 231 ILE A C 1
ATOM 1885 O O . ILE A 1 231 ? -1.419 -6.110 39.073 1.00 55.38 231 ILE A O 1
ATOM 1889 N N . ASP A 1 232 ? -1.095 -7.124 37.101 1.00 55.62 232 ASP A N 1
ATOM 1890 C CA . ASP A 1 232 ? -2.300 -7.957 37.156 1.00 55.62 232 ASP A CA 1
ATOM 1891 C C . ASP A 1 232 ? -2.204 -8.998 38.274 1.00 55.62 232 ASP A C 1
ATOM 1893 O O . ASP A 1 232 ? -3.175 -9.228 38.989 1.00 55.62 232 ASP A O 1
ATOM 1897 N N . ALA A 1 233 ? -1.029 -9.591 38.499 1.00 53.88 233 ALA A N 1
ATOM 1898 C CA . ALA A 1 233 ? -0.813 -10.508 39.612 1.00 53.88 233 ALA A CA 1
ATOM 1899 C C . ALA A 1 233 ? -0.928 -9.790 40.965 1.00 53.88 233 ALA A C 1
ATOM 1901 O O . ALA A 1 233 ? -1.576 -10.309 41.873 1.00 53.88 233 ALA A O 1
ATOM 1902 N N . SER A 1 234 ? -0.364 -8.588 41.125 1.00 52.62 234 SER A N 1
ATOM 1903 C CA . SER A 1 234 ? -0.475 -7.828 42.378 1.00 52.62 234 SER A CA 1
ATOM 1904 C C . SER A 1 234 ? -1.902 -7.317 42.627 1.00 52.62 234 SER A C 1
ATOM 1906 O O . SER A 1 234 ? -2.397 -7.412 43.753 1.00 52.62 234 SER A O 1
ATOM 1908 N N . THR A 1 235 ? -2.623 -6.881 41.588 1.00 51.66 235 THR A N 1
ATOM 1909 C CA . THR A 1 235 ? -4.045 -6.505 41.698 1.00 51.66 235 THR A CA 1
ATOM 1910 C C . THR A 1 235 ? -4.961 -7.707 41.915 1.00 51.66 235 THR A C 1
ATOM 1912 O O . THR A 1 235 ? -5.863 -7.615 42.746 1.00 51.66 235 THR A O 1
ATOM 1915 N N . GLN A 1 236 ? -4.719 -8.858 41.280 1.00 50.03 236 GLN A N 1
ATOM 1916 C CA . GLN A 1 236 ? -5.462 -10.095 41.554 1.00 50.03 236 GLN A CA 1
ATOM 1917 C C . GLN A 1 236 ? -5.207 -10.619 42.966 1.00 50.03 236 GLN A C 1
ATOM 1919 O O . GLN A 1 236 ? -6.148 -11.066 43.616 1.00 50.03 236 GLN A O 1
ATOM 1924 N N . THR A 1 237 ? -3.979 -10.519 43.483 1.00 48.88 237 THR A N 1
ATOM 1925 C CA . THR A 1 237 ? -3.670 -10.933 44.862 1.00 48.88 237 THR A CA 1
ATOM 1926 C C . THR A 1 237 ? -4.375 -10.026 45.881 1.00 48.88 237 THR A C 1
ATOM 1928 O O . THR A 1 237 ? -4.896 -10.514 46.881 1.00 48.88 237 THR A O 1
ATOM 1931 N N . ASN A 1 238 ? -4.495 -8.727 45.588 1.00 45.88 238 ASN A N 1
ATOM 1932 C CA . ASN A 1 238 ? -5.247 -7.781 46.420 1.00 45.88 238 ASN A CA 1
ATOM 1933 C C . ASN A 1 238 ? -6.778 -7.943 46.293 1.00 45.88 238 ASN A C 1
ATOM 1935 O O . ASN A 1 238 ? -7.496 -7.759 47.276 1.00 45.88 238 ASN A O 1
ATOM 1939 N N . LEU A 1 239 ? -7.292 -8.346 45.125 1.00 44.28 239 LEU A N 1
ATOM 1940 C CA . LEU A 1 239 ? -8.722 -8.599 44.890 1.00 44.28 239 LEU A CA 1
ATOM 1941 C C . LEU A 1 239 ? -9.194 -9.964 45.430 1.00 44.28 239 LEU A C 1
ATOM 1943 O O . LEU A 1 239 ? -10.323 -10.071 45.912 1.00 44.28 239 LEU A O 1
ATOM 1947 N N . LEU A 1 240 ? -8.333 -10.988 45.427 1.00 42.94 240 LEU A N 1
ATOM 1948 C CA . LEU A 1 240 ? -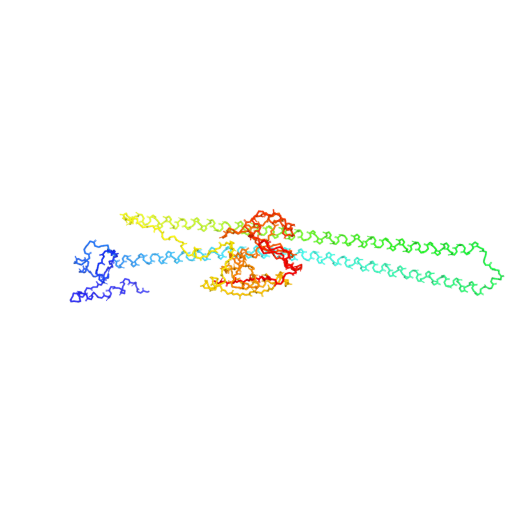8.615 -12.314 46.000 1.00 42.94 240 LEU A CA 1
ATOM 1949 C C . LEU A 1 240 ? -8.756 -12.292 47.530 1.00 42.94 240 LEU A C 1
ATOM 1951 O O . LEU A 1 240 ? -9.412 -13.168 48.089 1.00 42.94 240 LEU A O 1
ATOM 1955 N N . ILE A 1 241 ? -8.210 -11.280 48.211 1.00 50.28 241 ILE A N 1
ATOM 1956 C CA . ILE A 1 241 ? -8.406 -11.090 49.658 1.00 50.28 241 ILE A CA 1
ATOM 1957 C C . ILE A 1 241 ? -9.777 -10.455 49.968 1.00 50.28 241 ILE A C 1
ATOM 1959 O O . ILE A 1 241 ? -10.270 -10.597 51.086 1.00 50.28 241 ILE A O 1
ATOM 1963 N N . GLN A 1 242 ? -10.441 -9.809 48.999 1.00 44.53 242 GLN A N 1
ATOM 1964 C CA . GLN A 1 242 ? -11.689 -9.074 49.251 1.00 44.53 242 GLN A CA 1
ATOM 1965 C C . GLN A 1 242 ? -12.961 -9.669 48.641 1.00 44.53 242 GLN A C 1
ATOM 1967 O O . GLN A 1 242 ? -14.029 -9.383 49.173 1.00 44.53 242 GLN A O 1
ATOM 1972 N N . ASN A 1 243 ? -12.902 -10.520 47.613 1.00 38.47 243 ASN A N 1
ATOM 1973 C CA . ASN A 1 243 ? -14.120 -10.984 46.939 1.00 38.47 243 ASN A CA 1
ATOM 1974 C C . ASN A 1 243 ? -14.178 -12.504 46.749 1.00 38.47 243 ASN A C 1
ATOM 1976 O O . ASN A 1 243 ? -13.934 -13.031 45.669 1.00 38.47 243 ASN A O 1
ATOM 1980 N N . ASN A 1 244 ? -14.628 -13.199 47.796 1.00 39.50 244 ASN A N 1
ATOM 1981 C CA . ASN A 1 244 ? -15.328 -14.478 47.665 1.00 39.50 244 ASN A CA 1
ATOM 1982 C C . ASN A 1 244 ? -16.844 -14.222 47.711 1.00 39.50 244 ASN A C 1
ATOM 1984 O O . ASN A 1 244 ? -17.522 -14.506 48.694 1.00 39.50 244 ASN A O 1
ATOM 1988 N N . SER A 1 245 ? -17.386 -13.624 46.651 1.00 42.06 245 SER A N 1
ATOM 1989 C CA . SER A 1 245 ? -18.781 -13.819 46.244 1.00 42.06 245 SER A CA 1
ATOM 1990 C C . SER A 1 245 ? -18.999 -13.328 44.811 1.00 42.06 245 SER A C 1
ATOM 1992 O O . SER A 1 245 ? -18.740 -12.184 44.475 1.00 42.06 245 SER A O 1
ATOM 1994 N N . GLN A 1 246 ? -19.518 -14.256 44.006 1.00 40.72 246 GLN A N 1
ATOM 1995 C CA . GLN A 1 246 ? -20.212 -14.078 42.730 1.00 40.72 246 GLN A CA 1
ATOM 1996 C C . GLN A 1 246 ? -19.404 -13.609 41.506 1.00 40.72 246 GLN A C 1
ATOM 1998 O O . GLN A 1 246 ? -19.171 -12.435 41.249 1.00 40.72 246 GLN A O 1
ATOM 2003 N N . LEU A 1 247 ? -19.104 -14.625 40.686 1.00 48.25 247 LEU A N 1
ATOM 2004 C CA . LEU A 1 247 ? -18.938 -14.589 39.235 1.00 48.25 247 LEU A CA 1
ATOM 2005 C C . LEU A 1 247 ? -19.691 -13.437 38.546 1.00 48.25 247 LEU A C 1
ATOM 2007 O O . LEU A 1 247 ? -20.911 -13.505 38.390 1.00 48.25 247 LEU A O 1
ATOM 2011 N N . GLN A 1 248 ? -18.941 -12.510 37.952 1.00 38.22 248 GLN A N 1
ATOM 2012 C CA . GLN A 1 248 ? -19.324 -11.898 36.683 1.00 38.22 248 GLN A CA 1
ATOM 2013 C C . GLN A 1 248 ? -18.129 -11.873 35.730 1.00 38.22 248 GLN A C 1
ATOM 2015 O O . GLN A 1 248 ? -16.996 -11.578 36.102 1.00 38.22 248 GLN A O 1
ATOM 2020 N N . LYS A 1 249 ? -18.420 -12.292 34.496 1.00 35.75 249 LYS A N 1
ATOM 2021 C CA . LYS A 1 249 ? -17.499 -12.436 33.368 1.00 35.75 249 LYS A CA 1
ATOM 2022 C C . LYS A 1 249 ? -16.815 -11.101 33.043 1.00 35.75 249 LYS A C 1
ATOM 2024 O O . LYS A 1 249 ? -17.499 -10.078 33.040 1.00 35.75 249 LYS A O 1
ATOM 2029 N N . PRO A 1 250 ? -15.521 -11.103 32.683 1.00 36.31 250 PRO A N 1
ATOM 2030 C CA . PRO A 1 250 ? -14.860 -9.898 32.215 1.00 36.31 250 PRO A CA 1
ATOM 2031 C C . PRO A 1 250 ? -15.445 -9.475 30.864 1.00 36.31 250 PRO A C 1
ATOM 2033 O O . PRO A 1 250 ? -15.589 -10.281 29.943 1.00 36.31 250 PRO A O 1
ATOM 2036 N N . VAL A 1 251 ? -15.777 -8.190 30.777 1.00 37.34 251 VAL A N 1
ATOM 2037 C CA . VAL A 1 251 ? -16.113 -7.462 29.554 1.00 37.34 251 VAL A CA 1
ATOM 2038 C C . VAL A 1 251 ? -14.894 -7.519 28.629 1.00 37.34 251 VAL A C 1
ATOM 2040 O O . VAL A 1 251 ? -13.909 -6.813 28.832 1.00 37.34 251 VAL A O 1
ATOM 2043 N N . GLN A 1 252 ? -14.936 -8.420 27.649 1.00 37.12 252 GLN A N 1
ATOM 2044 C CA . GLN A 1 252 ? -13.940 -8.534 26.589 1.00 37.12 252 GLN A CA 1
ATOM 2045 C C . GLN A 1 252 ? -14.308 -7.594 25.433 1.00 37.12 252 GLN A C 1
ATOM 2047 O O . GLN A 1 252 ? -15.391 -7.692 24.875 1.00 37.12 252 GLN A O 1
ATOM 2052 N N . LEU A 1 253 ? -13.392 -6.686 25.089 1.00 33.34 253 LEU A N 1
ATOM 2053 C CA . LEU A 1 253 ? -12.910 -6.411 23.724 1.00 33.34 253 LEU A CA 1
ATOM 2054 C C . LEU A 1 253 ? -13.907 -6.296 22.533 1.00 33.34 253 LEU A C 1
ATOM 2056 O O . LEU A 1 253 ? -13.515 -6.545 21.396 1.00 33.34 253 LEU A O 1
ATOM 2060 N N . ASP A 1 254 ? -15.155 -5.871 22.728 1.00 35.28 254 ASP A N 1
ATOM 2061 C CA . ASP A 1 254 ? -16.186 -5.885 21.665 1.00 35.28 254 ASP A CA 1
ATOM 2062 C C . ASP A 1 254 ? -16.167 -4.705 20.663 1.00 35.28 254 ASP A C 1
ATOM 2064 O O . ASP A 1 254 ? -17.041 -4.602 19.803 1.00 35.28 254 ASP A O 1
ATOM 2068 N N . GLN A 1 255 ? -15.168 -3.814 20.688 1.00 40.81 255 GLN A N 1
ATOM 2069 C CA . GLN A 1 255 ? -15.099 -2.701 19.718 1.00 40.81 255 GLN A CA 1
ATOM 2070 C C . GLN A 1 255 ? -14.341 -3.027 18.416 1.00 40.81 255 GLN A C 1
ATOM 2072 O O . GLN A 1 255 ? -14.466 -2.283 17.445 1.00 40.81 255 GLN A O 1
ATOM 2077 N N . CYS A 1 256 ? -13.636 -4.164 18.332 1.00 40.06 256 CYS A N 1
ATOM 2078 C CA . CYS A 1 256 ? -13.002 -4.615 17.081 1.00 40.06 256 CYS A CA 1
ATOM 2079 C C . CYS A 1 256 ? -13.932 -5.431 16.159 1.00 40.06 256 CYS A C 1
ATOM 2081 O O . CYS A 1 256 ? -13.580 -5.668 15.007 1.00 40.06 256 CYS A O 1
ATOM 2083 N N . LEU A 1 257 ? -15.128 -5.827 16.613 1.00 39.78 257 LEU A N 1
ATOM 2084 C CA . LEU A 1 257 ? -16.065 -6.664 15.844 1.00 39.78 257 LEU A CA 1
ATOM 2085 C C . LEU A 1 257 ? -16.989 -5.892 14.882 1.00 39.78 257 LEU A C 1
ATOM 2087 O O . LEU A 1 257 ? -17.790 -6.508 14.184 1.00 39.78 257 LEU A O 1
ATOM 2091 N N . GLN A 1 258 ? -16.897 -4.561 14.803 1.00 54.28 258 GLN A N 1
ATOM 2092 C CA . GLN A 1 258 ? -17.798 -3.771 13.947 1.00 54.28 258 GLN A CA 1
ATOM 2093 C C . GLN A 1 258 ? -17.307 -3.573 12.508 1.00 54.28 258 GLN A C 1
ATOM 2095 O O . GLN A 1 258 ? -18.041 -3.046 11.668 1.00 54.28 258 GLN A O 1
ATOM 2100 N N . TYR A 1 259 ? -16.085 -4.000 12.198 1.00 61.72 259 TYR A N 1
ATOM 2101 C CA . TYR A 1 259 ? -15.519 -3.860 10.866 1.00 61.72 259 TYR A CA 1
ATOM 2102 C C . TYR A 1 259 ? -15.493 -5.233 10.215 1.00 61.72 259 TYR A C 1
ATOM 2104 O O . TYR A 1 259 ? -14.689 -6.087 10.571 1.00 61.72 259 TYR A O 1
ATOM 2112 N N . ASN A 1 260 ? -16.399 -5.452 9.262 1.00 84.00 260 ASN A N 1
ATOM 2113 C CA . ASN A 1 260 ? -16.353 -6.610 8.376 1.00 84.00 260 ASN A CA 1
ATOM 2114 C C . ASN A 1 260 ? -15.102 -6.484 7.487 1.00 84.00 260 ASN A C 1
ATOM 2116 O O . ASN A 1 260 ? -15.201 -6.079 6.332 1.00 84.00 260 ASN A O 1
ATOM 2120 N N . LEU A 1 261 ? -13.919 -6.749 8.044 1.00 94.25 261 LEU A N 1
ATOM 2121 C CA . LEU A 1 261 ? -12.670 -6.822 7.298 1.00 94.25 261 LEU A CA 1
ATOM 2122 C C . LEU A 1 261 ? -12.663 -8.132 6.507 1.00 94.25 261 LEU A C 1
ATOM 2124 O O . LEU A 1 261 ? -13.100 -9.175 6.996 1.00 94.25 261 LEU A O 1
ATOM 2128 N N . GLY A 1 262 ? -12.193 -8.094 5.267 1.00 96.12 262 GLY A N 1
ATOM 2129 C CA . GLY A 1 262 ? -12.220 -9.260 4.387 1.00 96.12 262 GLY A CA 1
ATOM 2130 C C . GLY A 1 262 ? -12.416 -8.911 2.920 1.00 96.12 262 GLY A C 1
ATOM 2131 O O . GLY A 1 262 ? -12.410 -7.745 2.529 1.00 96.12 262 GLY A O 1
ATOM 2132 N N . VAL A 1 263 ? -12.606 -9.948 2.101 1.00 96.88 263 VAL A N 1
ATOM 2133 C CA . VAL A 1 263 ? -12.958 -9.820 0.680 1.00 96.88 263 VAL A CA 1
ATOM 2134 C C . VAL A 1 263 ? -14.443 -10.111 0.479 1.00 96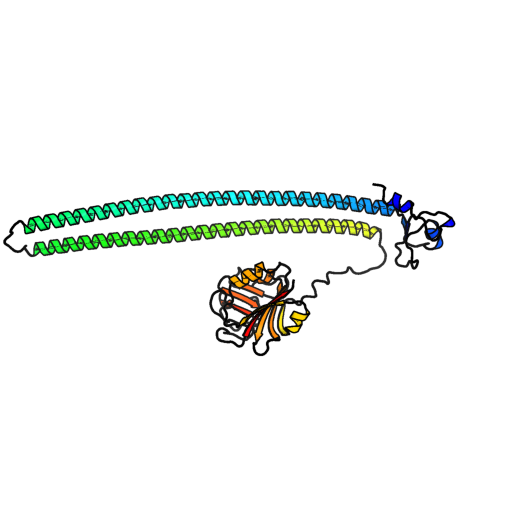.88 263 VAL A C 1
ATOM 2136 O O . VAL A 1 263 ? -14.921 -11.196 0.826 1.00 96.88 263 VAL A O 1
ATOM 2139 N N . PHE A 1 264 ? -15.147 -9.173 -0.150 1.00 96.31 264 PHE A N 1
ATOM 2140 C CA . PHE A 1 264 ? -16.588 -9.202 -0.378 1.00 96.31 264 PHE A CA 1
ATOM 2141 C C . PHE A 1 264 ? -16.906 -9.163 -1.868 1.00 96.31 264 PHE A C 1
ATOM 2143 O O . PHE A 1 264 ? -16.277 -8.443 -2.643 1.00 96.31 264 PHE A O 1
ATOM 2150 N N . LEU A 1 265 ? -17.927 -9.921 -2.256 1.00 96.50 265 LEU A N 1
ATOM 2151 C CA . LEU A 1 265 ? -18.539 -9.846 -3.576 1.00 96.50 265 LEU A CA 1
ATOM 2152 C C . LEU A 1 265 ? -19.846 -9.079 -3.463 1.00 96.50 265 LEU A C 1
ATOM 2154 O O . LEU A 1 265 ? -20.577 -9.251 -2.488 1.00 96.50 265 LEU A O 1
ATOM 2158 N N . ASN A 1 266 ? -20.186 -8.319 -4.502 1.00 96.06 266 ASN A N 1
ATOM 2159 C CA . ASN A 1 266 ? -21.514 -7.724 -4.645 1.00 96.06 266 ASN A CA 1
ATOM 2160 C C . ASN A 1 266 ? -21.939 -6.810 -3.474 1.00 96.06 266 ASN A C 1
ATOM 2162 O O . ASN A 1 266 ? -23.128 -6.736 -3.156 1.00 96.06 266 ASN A O 1
ATOM 2166 N N . LEU A 1 267 ? -20.990 -6.113 -2.841 1.00 95.62 267 LEU A N 1
ATOM 2167 C CA . LEU A 1 267 ? -21.258 -5.224 -1.713 1.00 95.62 267 LEU A CA 1
ATOM 2168 C C . LEU A 1 267 ? -21.966 -3.948 -2.192 1.00 95.62 267 LEU A C 1
ATOM 2170 O O . LEU A 1 267 ? -21.493 -3.264 -3.097 1.00 95.62 267 LEU A O 1
ATOM 2174 N N . SER A 1 268 ? -23.099 -3.611 -1.576 1.00 95.25 268 SER A N 1
ATOM 2175 C CA . SER A 1 268 ? -23.823 -2.372 -1.883 1.00 95.25 268 SER A CA 1
ATOM 2176 C C . SER A 1 268 ? -23.031 -1.146 -1.421 1.00 95.25 268 SER A C 1
ATOM 2178 O O . SER A 1 268 ? -22.593 -1.087 -0.271 1.00 95.25 268 SER A O 1
ATOM 2180 N N . GLU A 1 269 ? -22.898 -0.140 -2.288 1.00 95.31 269 GLU A N 1
ATOM 2181 C CA . GLU A 1 269 ? -22.236 1.127 -1.950 1.00 95.31 269 GLU A CA 1
ATOM 2182 C C . GLU A 1 269 ? -22.939 1.828 -0.779 1.00 95.31 269 GLU A C 1
ATOM 2184 O O . GLU A 1 269 ? -22.280 2.376 0.103 1.00 95.31 269 GLU A O 1
ATOM 2189 N N . HIS A 1 270 ? -24.271 1.733 -0.704 1.00 94.69 270 HIS A N 1
ATOM 2190 C CA . HIS A 1 270 ? -25.046 2.305 0.398 1.00 94.69 270 HIS A CA 1
ATOM 2191 C C . HIS A 1 270 ? -24.588 1.774 1.762 1.00 94.69 270 HIS A C 1
ATOM 2193 O O . HIS A 1 270 ? -24.550 2.534 2.722 1.00 94.69 270 HIS A O 1
ATOM 2199 N N . ILE A 1 271 ? -24.200 0.494 1.851 1.00 93.44 271 ILE A N 1
ATOM 2200 C CA . ILE A 1 271 ? -23.703 -0.104 3.098 1.00 93.44 271 ILE A CA 1
ATOM 2201 C C . ILE A 1 271 ? -22.382 0.549 3.514 1.00 93.44 271 ILE A C 1
ATOM 2203 O O . ILE A 1 271 ? -22.182 0.815 4.695 1.00 93.44 271 ILE A O 1
ATOM 2207 N N . LEU A 1 272 ? -21.479 0.833 2.571 1.00 93.94 272 LEU A N 1
ATOM 2208 C CA . LEU A 1 272 ? -20.226 1.528 2.880 1.00 93.94 272 LEU A CA 1
ATOM 2209 C C . LEU A 1 272 ? -20.514 2.942 3.392 1.00 93.94 272 LEU A C 1
ATOM 2211 O O . LEU A 1 272 ? -20.051 3.316 4.471 1.00 93.94 272 LEU A O 1
ATOM 2215 N N . LEU A 1 273 ? -21.330 3.698 2.656 1.00 95.00 273 LEU A N 1
ATOM 2216 C CA . LEU A 1 273 ? -21.665 5.079 3.005 1.00 95.00 273 LEU A CA 1
ATOM 2217 C C . LEU A 1 273 ? -22.380 5.168 4.363 1.00 95.00 273 LEU A C 1
ATOM 2219 O O . LEU A 1 273 ? -22.009 5.994 5.194 1.00 95.00 273 LEU A O 1
ATOM 2223 N N . SER A 1 274 ? -23.335 4.273 4.645 1.00 93.00 274 SER A N 1
ATOM 2224 C CA . SER A 1 274 ? -24.036 4.232 5.937 1.00 93.00 274 SER A CA 1
ATOM 2225 C C . SER A 1 274 ? -23.123 3.852 7.104 1.00 93.00 274 SER A C 1
ATOM 2227 O O . SER A 1 274 ? -23.408 4.201 8.243 1.00 93.00 274 SER A O 1
ATOM 2229 N N . ASN A 1 275 ? -22.019 3.151 6.830 1.00 92.38 275 ASN A N 1
ATOM 2230 C CA . ASN A 1 275 ? -21.002 2.805 7.822 1.00 92.38 275 ASN A CA 1
ATOM 2231 C C . ASN A 1 275 ? -19.899 3.868 7.958 1.00 92.38 275 ASN A C 1
ATOM 2233 O O . ASN A 1 275 ? -18.896 3.615 8.630 1.00 92.38 275 ASN A O 1
ATOM 2237 N N . GLY A 1 276 ? -20.074 5.051 7.360 1.00 94.69 276 GLY A N 1
ATOM 2238 C CA . GLY A 1 276 ? -19.161 6.187 7.504 1.00 94.69 276 GLY A CA 1
ATOM 2239 C C . GLY A 1 276 ? -17.970 6.179 6.544 1.00 94.69 276 GLY A C 1
ATOM 2240 O O . GLY A 1 276 ? -17.020 6.930 6.754 1.00 94.69 276 GLY A O 1
ATOM 2241 N N . PHE A 1 277 ? -17.990 5.347 5.500 1.00 96.00 277 PHE A N 1
ATOM 2242 C CA . PHE A 1 277 ? -16.987 5.428 4.442 1.00 96.00 277 PHE A CA 1
ATOM 2243 C C . PHE A 1 277 ? -17.259 6.614 3.510 1.00 96.00 277 PHE A C 1
ATOM 2245 O O . PHE A 1 277 ? -18.401 6.936 3.188 1.00 96.00 277 PHE A O 1
ATOM 2252 N N . SER A 1 278 ? -16.186 7.213 3.005 1.00 96.88 278 SER A N 1
ATOM 2253 C CA . SER A 1 278 ? -16.200 8.289 2.013 1.00 96.88 278 SER A CA 1
ATOM 2254 C C . SER A 1 278 ? -15.455 7.849 0.755 1.00 96.88 278 SER A C 1
ATOM 2256 O O . SER A 1 278 ? -14.366 7.283 0.848 1.00 96.88 278 SER A O 1
ATOM 2258 N N . LYS A 1 279 ? -16.035 8.080 -0.429 1.00 97.19 279 LYS A N 1
ATOM 2259 C CA . LYS A 1 279 ? -15.385 7.756 -1.707 1.00 97.19 279 LYS A CA 1
ATOM 2260 C C . LYS A 1 279 ? -14.298 8.786 -2.002 1.00 97.19 279 LYS A C 1
ATOM 2262 O O . LYS A 1 279 ? -14.585 9.979 -2.041 1.00 97.19 279 LYS A O 1
ATOM 2267 N N . ILE A 1 280 ? -13.072 8.328 -2.230 1.00 97.00 280 ILE A N 1
ATOM 2268 C CA . ILE A 1 280 ? -11.907 9.198 -2.476 1.00 97.00 280 ILE A CA 1
ATOM 2269 C C . ILE A 1 280 ? -11.280 8.994 -3.852 1.00 97.00 280 ILE A C 1
ATOM 2271 O O . ILE A 1 280 ? -10.503 9.830 -4.307 1.00 97.00 280 ILE A O 1
ATOM 2275 N N . TYR A 1 281 ? -11.616 7.895 -4.524 1.00 96.75 281 TYR A N 1
ATOM 2276 C CA . TYR A 1 281 ? -11.133 7.597 -5.862 1.00 96.75 281 TYR A CA 1
ATOM 2277 C C . TYR A 1 281 ? -12.196 6.824 -6.637 1.00 96.75 281 TYR A C 1
ATOM 2279 O O . TYR A 1 281 ? -12.761 5.858 -6.127 1.00 96.75 281 TYR A O 1
ATOM 2287 N N . GLU A 1 282 ? -12.444 7.249 -7.871 1.00 96.50 282 GLU A N 1
ATOM 2288 C CA . GLU A 1 282 ? -13.243 6.532 -8.860 1.00 96.50 282 GLU A CA 1
ATOM 2289 C C . GLU A 1 282 ? -12.685 6.872 -10.241 1.00 96.50 282 GLU A C 1
ATOM 2291 O O . GLU A 1 282 ? -12.718 8.032 -10.669 1.00 96.50 282 GLU A O 1
ATOM 2296 N N . LYS A 1 283 ? -12.127 5.875 -10.927 1.00 95.94 283 LYS A N 1
ATOM 2297 C CA . LYS A 1 283 ? -11.635 6.024 -12.299 1.00 95.94 283 LYS A CA 1
ATOM 2298 C C . LYS A 1 283 ? -11.935 4.773 -13.121 1.00 95.94 283 LYS A C 1
ATOM 2300 O O . LYS A 1 283 ? -11.820 3.671 -12.584 1.00 95.94 283 LYS A O 1
ATOM 2305 N N . PRO A 1 284 ? -12.271 4.921 -14.416 1.00 95.12 284 PRO A N 1
ATOM 2306 C CA . PRO A 1 284 ? -12.412 3.783 -15.318 1.00 95.12 284 PRO A CA 1
ATOM 2307 C C . PRO A 1 284 ? -11.155 2.913 -15.325 1.00 95.12 284 PRO A C 1
ATOM 2309 O O . PRO A 1 284 ? -10.047 3.431 -15.190 1.00 95.12 284 PRO A O 1
ATOM 2312 N N . THR A 1 285 ? -11.304 1.608 -15.555 1.00 94.38 285 THR A N 1
ATOM 2313 C CA . THR A 1 285 ? -10.163 0.677 -15.647 1.00 94.38 285 THR A CA 1
ATOM 2314 C C . THR A 1 285 ? -9.205 0.998 -16.793 1.00 94.38 285 THR A C 1
ATOM 2316 O O . THR A 1 285 ? -8.080 0.505 -16.802 1.00 94.38 285 THR A O 1
ATOM 2319 N N . THR A 1 286 ? -9.622 1.840 -17.739 1.00 92.06 286 THR A N 1
ATOM 2320 C CA . THR A 1 286 ? -8.778 2.357 -18.820 1.00 92.06 286 THR A CA 1
ATOM 2321 C C . THR A 1 286 ? -7.831 3.480 -18.394 1.00 92.06 286 THR A C 1
ATOM 2323 O O . THR A 1 286 ? -6.947 3.849 -19.162 1.00 92.06 286 THR A O 1
ATOM 2326 N N . PHE A 1 287 ? -7.982 4.026 -17.185 1.00 92.56 287 PHE A N 1
ATOM 2327 C CA . PHE A 1 287 ? -7.015 4.957 -16.614 1.00 92.56 287 PHE A CA 1
ATOM 2328 C C . PHE A 1 287 ? -5.908 4.193 -15.875 1.00 92.56 287 PHE A C 1
ATOM 2330 O O . PHE A 1 287 ? -6.191 3.184 -15.221 1.00 92.56 287 PHE A O 1
ATOM 2337 N N . PRO A 1 288 ? -4.654 4.671 -15.944 1.00 88.69 288 PRO A N 1
ATOM 2338 C CA . PRO A 1 288 ? -3.554 4.052 -15.224 1.00 88.69 288 PRO A CA 1
ATOM 2339 C C . PRO A 1 288 ? -3.765 4.176 -13.714 1.00 88.69 288 PRO A C 1
ATOM 2341 O O . PRO A 1 288 ? -4.121 5.237 -13.193 1.00 88.69 288 PRO A O 1
ATOM 2344 N N . PHE A 1 289 ? -3.524 3.070 -13.019 1.00 91.25 289 PHE A N 1
ATOM 2345 C CA . PHE A 1 289 ? -3.368 3.043 -11.574 1.00 91.25 289 PHE A CA 1
ATOM 2346 C C . PHE A 1 289 ? -1.864 3.197 -11.304 1.00 91.25 289 PHE A C 1
ATOM 2348 O O . PHE A 1 289 ? -1.070 2.460 -11.879 1.00 91.25 289 PHE A O 1
ATOM 2355 N N . THR A 1 290 ? -1.444 4.205 -10.541 1.00 93.94 290 THR A N 1
ATOM 2356 C CA . THR A 1 290 ? -0.023 4.596 -10.456 1.00 93.94 290 THR A CA 1
ATOM 2357 C C . THR A 1 290 ? 0.552 4.394 -9.061 1.00 93.94 290 THR A C 1
ATOM 2359 O O . THR A 1 290 ? -0.178 4.411 -8.068 1.00 93.94 290 THR A O 1
ATOM 2362 N N . GLU A 1 291 ? 1.872 4.237 -8.968 1.00 94.19 291 GLU A N 1
ATOM 2363 C CA . GLU A 1 291 ? 2.565 4.203 -7.674 1.00 94.19 291 GLU A CA 1
ATOM 2364 C C . GLU A 1 291 ? 2.422 5.556 -6.955 1.00 94.19 291 GLU A C 1
ATOM 2366 O O . GLU A 1 291 ? 2.229 5.603 -5.743 1.00 94.19 291 GLU A O 1
ATOM 2371 N N . GLU A 1 292 ? 2.409 6.663 -7.707 1.00 94.94 292 GLU A N 1
ATOM 2372 C CA . GLU A 1 292 ? 2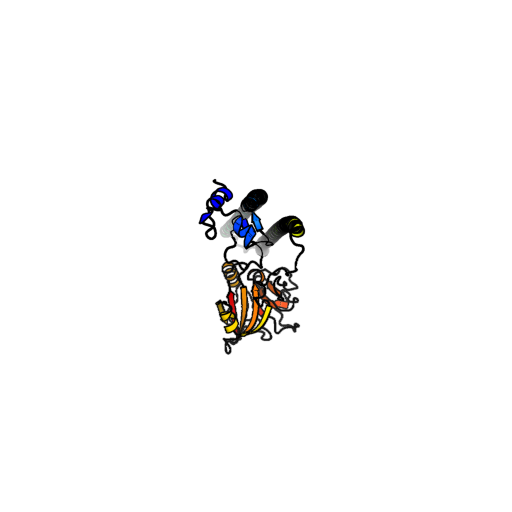.152 8.007 -7.172 1.00 94.94 292 GLU A CA 1
ATOM 2373 C C . GLU A 1 292 ? 0.787 8.101 -6.468 1.00 94.94 292 GLU A C 1
ATOM 2375 O O . GLU A 1 292 ? 0.683 8.692 -5.391 1.00 94.94 292 GLU A O 1
ATOM 2380 N N . LEU A 1 293 ? -0.260 7.486 -7.035 1.00 93.75 293 LEU A N 1
ATOM 2381 C CA . LEU A 1 293 ? -1.578 7.421 -6.403 1.00 93.75 293 LEU A CA 1
ATOM 2382 C C . LEU A 1 293 ? -1.517 6.658 -5.074 1.00 93.75 293 LEU A C 1
ATOM 2384 O O . LEU A 1 293 ? -2.095 7.117 -4.090 1.00 93.75 293 LEU A O 1
ATOM 2388 N N . LEU A 1 294 ? -0.829 5.514 -5.040 1.00 94.19 294 LEU A N 1
ATOM 2389 C CA . LEU A 1 294 ? -0.676 4.718 -3.820 1.00 94.19 294 LEU A CA 1
ATOM 2390 C C . LEU A 1 294 ? 0.091 5.479 -2.735 1.00 94.19 294 LEU A C 1
ATOM 2392 O O . LEU A 1 294 ? -0.349 5.493 -1.587 1.00 94.19 294 LEU A O 1
ATOM 2396 N N . GLU A 1 295 ? 1.186 6.155 -3.088 1.00 93.94 295 GLU A N 1
ATOM 2397 C CA . GLU A 1 295 ? 1.945 6.978 -2.140 1.00 93.94 295 GLU A CA 1
ATOM 2398 C C . GLU A 1 295 ? 1.103 8.149 -1.622 1.00 93.94 295 GLU A C 1
ATOM 2400 O O . GLU A 1 295 ? 1.056 8.385 -0.416 1.00 93.94 295 GLU A O 1
ATOM 2405 N N . LYS A 1 296 ? 0.348 8.835 -2.489 1.00 93.81 296 LYS A N 1
ATOM 2406 C CA . LYS A 1 296 ? -0.567 9.899 -2.054 1.00 93.81 296 LYS A CA 1
ATOM 2407 C C . LYS A 1 296 ? -1.612 9.381 -1.061 1.00 93.81 296 LYS A C 1
ATOM 2409 O O . LYS A 1 296 ? -1.814 9.986 -0.013 1.00 93.81 296 LYS A O 1
ATOM 2414 N N . LEU A 1 297 ? -2.246 8.247 -1.363 1.00 92.38 297 LEU A N 1
ATOM 2415 C CA . LEU A 1 297 ? -3.219 7.622 -0.464 1.00 92.38 297 LEU A CA 1
ATOM 2416 C C . LEU A 1 297 ? -2.591 7.238 0.875 1.00 92.38 297 LEU A C 1
ATOM 2418 O O . LEU A 1 297 ? -3.221 7.424 1.912 1.00 92.38 297 LEU A O 1
ATOM 2422 N N . ARG A 1 298 ? -1.352 6.744 0.859 1.00 93.38 298 ARG A N 1
ATOM 2423 C CA . ARG A 1 298 ? -0.600 6.412 2.067 1.00 93.38 298 ARG A CA 1
ATOM 2424 C C . ARG A 1 298 ? -0.340 7.641 2.940 1.00 93.38 298 ARG A C 1
ATOM 2426 O O . ARG A 1 298 ? -0.479 7.535 4.151 1.00 93.38 298 ARG A O 1
ATOM 2433 N N . PHE A 1 299 ? 0.005 8.791 2.356 1.00 92.00 299 PHE A N 1
ATOM 2434 C CA . PHE A 1 299 ? 0.175 10.040 3.113 1.00 92.00 299 PHE A CA 1
ATOM 2435 C C . PHE A 1 299 ? -1.146 10.583 3.675 1.00 92.00 299 PHE A C 1
ATOM 2437 O O . PHE A 1 299 ? -1.157 11.166 4.757 1.00 92.00 299 PHE A O 1
ATOM 2444 N N . ASP A 1 300 ? -2.256 10.371 2.965 1.00 90.38 300 ASP A N 1
ATOM 2445 C CA . ASP A 1 300 ? -3.585 10.865 3.347 1.00 90.38 300 ASP A CA 1
ATOM 2446 C C . ASP A 1 300 ? -4.308 9.984 4.393 1.00 90.38 300 ASP A C 1
ATOM 2448 O O . ASP A 1 300 ? -5.419 10.331 4.822 1.00 90.38 300 ASP A O 1
ATOM 2452 N N . CYS A 1 301 ? -3.730 8.839 4.776 1.00 91.44 301 CYS A N 1
ATOM 2453 C CA . CYS A 1 301 ? -4.335 7.856 5.681 1.00 91.44 301 CYS A CA 1
ATOM 2454 C C . CYS A 1 301 ? -3.489 7.647 6.946 1.00 91.44 301 CYS A C 1
ATOM 2456 O O . CYS A 1 301 ? -2.269 7.524 6.883 1.00 91.44 301 CYS A O 1
ATOM 2458 N N . GLN A 1 302 ? -4.152 7.562 8.100 1.00 89.19 302 GLN A N 1
ATOM 2459 C CA . GLN A 1 302 ? -3.532 7.137 9.360 1.00 89.19 302 GLN A CA 1
ATOM 2460 C C . GLN A 1 302 ? -3.446 5.601 9.413 1.00 89.19 302 GLN A C 1
ATOM 2462 O O . GLN A 1 302 ? -4.145 4.913 8.669 1.00 89.19 302 GLN A O 1
ATOM 2467 N N . GLU A 1 303 ? -2.622 5.044 10.304 1.00 81.56 303 GLU A N 1
ATOM 2468 C CA . GLU A 1 303 ? -2.432 3.584 10.428 1.00 81.56 303 GLU A CA 1
ATOM 2469 C C . GLU A 1 303 ? -3.744 2.830 10.708 1.00 81.56 303 GLU A C 1
ATOM 2471 O O . GLU A 1 303 ? -3.991 1.765 10.142 1.00 81.56 303 GLU A O 1
ATOM 2476 N N . ASN A 1 304 ? -4.625 3.436 11.506 1.00 89.06 304 ASN A N 1
ATOM 2477 C CA . ASN A 1 304 ? -5.945 2.921 11.870 1.00 89.06 304 ASN A CA 1
ATOM 2478 C C . ASN A 1 304 ? -7.054 3.236 10.847 1.00 89.06 304 ASN A C 1
ATOM 2480 O O . ASN A 1 304 ? -8.191 2.811 11.044 1.00 89.06 304 ASN A O 1
ATOM 2484 N N . THR A 1 305 ? -6.756 3.961 9.764 1.00 95.00 305 THR A N 1
ATOM 2485 C CA . THR A 1 305 ? -7.744 4.250 8.714 1.00 95.00 305 THR A CA 1
ATOM 2486 C C . THR A 1 305 ? -8.156 2.952 8.026 1.00 95.00 305 THR A C 1
ATOM 2488 O O . THR A 1 305 ? -7.307 2.155 7.630 1.00 95.00 305 THR A O 1
ATOM 2491 N N . ILE A 1 306 ? -9.456 2.747 7.830 1.00 95.94 306 ILE A N 1
ATOM 2492 C CA . ILE A 1 306 ? -9.993 1.578 7.132 1.00 95.94 306 ILE A CA 1
ATOM 2493 C C . ILE A 1 306 ? -10.228 1.940 5.671 1.00 95.94 306 ILE A C 1
ATOM 2495 O O . ILE A 1 306 ? -10.901 2.925 5.354 1.00 95.94 306 ILE A O 1
ATOM 2499 N N . ILE A 1 307 ? -9.692 1.119 4.773 1.00 97.00 307 ILE A N 1
ATOM 2500 C CA . ILE A 1 307 ? -9.798 1.293 3.329 1.00 97.00 307 ILE A CA 1
ATOM 2501 C C . ILE A 1 307 ? -10.642 0.173 2.741 1.00 97.00 307 ILE A C 1
ATOM 2503 O O . ILE A 1 307 ? -10.420 -1.002 3.015 1.00 97.00 307 ILE A O 1
ATOM 2507 N N . CYS A 1 308 ? -11.590 0.553 1.888 1.00 97.44 308 CYS A N 1
ATOM 2508 C CA . CYS A 1 308 ? -12.280 -0.353 0.983 1.00 97.44 308 CYS A CA 1
ATOM 2509 C C . CYS A 1 308 ? -11.767 -0.099 -0.438 1.00 97.44 308 CYS A C 1
ATOM 2511 O O . CYS A 1 308 ? -12.029 0.960 -1.013 1.00 97.44 308 CYS A O 1
ATOM 2513 N N . LEU A 1 309 ? -11.030 -1.058 -0.997 1.00 97.81 309 LEU A N 1
ATOM 2514 C CA . LEU A 1 309 ? -10.541 -1.039 -2.378 1.00 97.81 309 LEU A CA 1
ATOM 2515 C C . LEU A 1 309 ? -11.359 -2.030 -3.198 1.00 97.81 309 LEU A C 1
ATOM 2517 O O . LEU A 1 309 ? -11.506 -3.186 -2.803 1.00 97.81 309 LEU A O 1
ATOM 2521 N N . GLY A 1 310 ? -11.838 -1.628 -4.369 1.00 97.12 310 GLY A N 1
ATOM 2522 C CA . GLY A 1 310 ? -12.576 -2.556 -5.210 1.00 97.12 310 GLY A CA 1
ATOM 2523 C C . GLY A 1 310 ? -12.839 -2.080 -6.623 1.00 97.12 310 GLY A C 1
ATOM 2524 O O . GLY A 1 310 ? -12.234 -1.136 -7.131 1.00 97.12 310 GLY A O 1
ATOM 2525 N N . GLY A 1 311 ? -13.767 -2.784 -7.255 1.00 97.25 311 GLY A N 1
ATOM 2526 C CA . GLY A 1 311 ? -14.259 -2.500 -8.588 1.00 97.25 311 GLY A CA 1
ATOM 2527 C C . GLY A 1 311 ? -15.774 -2.381 -8.626 1.00 97.25 311 GLY A C 1
ATOM 2528 O O . GLY A 1 311 ? -16.474 -3.117 -7.929 1.00 97.25 311 GLY A O 1
ATOM 2529 N N . ILE A 1 312 ? -16.275 -1.499 -9.484 1.00 97.06 312 ILE A N 1
ATOM 2530 C CA . ILE A 1 312 ? -17.700 -1.378 -9.822 1.00 97.06 312 ILE A CA 1
ATOM 2531 C C . ILE A 1 312 ? -17.906 -1.655 -11.309 1.00 97.06 312 ILE A C 1
ATOM 2533 O O . ILE A 1 312 ? -17.000 -1.449 -12.120 1.00 97.06 312 ILE A O 1
ATOM 2537 N N . LYS A 1 313 ? -19.116 -2.084 -11.672 1.00 96.69 313 LYS A N 1
ATOM 2538 C CA . LYS A 1 313 ? -19.573 -2.077 -13.064 1.00 96.69 313 LYS A CA 1
ATOM 2539 C C . LYS A 1 313 ? -20.285 -0.751 -13.324 1.00 96.69 313 LYS A C 1
ATOM 2541 O O . LYS A 1 313 ? -21.197 -0.385 -12.593 1.00 96.69 313 LYS A O 1
ATOM 2546 N N . ASN A 1 314 ? -19.911 -0.038 -14.378 1.00 93.56 314 ASN A N 1
ATOM 2547 C CA . ASN A 1 314 ? -20.366 1.326 -14.656 1.00 93.56 314 ASN A CA 1
ATOM 2548 C C . ASN A 1 314 ? -21.876 1.439 -14.922 1.00 93.56 314 ASN A C 1
ATOM 2550 O O . ASN A 1 314 ? -22.430 2.524 -14.754 1.00 93.56 314 ASN A O 1
ATOM 2554 N N . ILE A 1 315 ? -22.528 0.338 -15.309 1.00 92.62 315 ILE A N 1
ATOM 2555 C CA . ILE A 1 315 ? -23.987 0.233 -15.488 1.00 92.62 315 ILE A CA 1
ATOM 2556 C C . ILE A 1 315 ? -24.701 0.016 -14.136 1.00 92.62 315 ILE A C 1
ATOM 2558 O O . ILE A 1 315 ? -25.845 0.423 -13.967 1.00 92.62 315 ILE A O 1
ATOM 2562 N N . GLU A 1 316 ? -24.016 -0.561 -13.145 1.00 92.25 316 GLU A N 1
ATOM 2563 C CA . GLU A 1 316 ? -24.536 -0.891 -11.809 1.00 92.25 316 GLU A CA 1
ATOM 2564 C C . GLU A 1 316 ? -23.741 -0.143 -10.722 1.00 92.25 316 GLU A C 1
ATOM 2566 O O . GLU A 1 316 ? -23.160 -0.747 -9.821 1.00 92.25 316 GLU A O 1
ATOM 2571 N N . ARG A 1 317 ? -23.685 1.194 -10.810 1.00 88.81 317 ARG A N 1
ATOM 2572 C CA . ARG A 1 317 ? -22.774 2.017 -9.984 1.00 88.81 317 ARG A CA 1
ATOM 2573 C C . ARG A 1 317 ? -22.958 1.875 -8.472 1.00 88.81 317 ARG A C 1
ATOM 2575 O O . ARG A 1 317 ? -21.997 2.051 -7.738 1.00 88.81 317 ARG A O 1
ATOM 2582 N N . ASN A 1 318 ? -24.148 1.491 -8.015 1.00 90.75 318 ASN A N 1
ATOM 2583 C CA . ASN A 1 318 ? -24.474 1.379 -6.589 1.00 90.75 318 ASN A CA 1
ATOM 2584 C C . ASN A 1 318 ? -23.949 0.081 -5.941 1.00 90.75 318 ASN A C 1
ATOM 2586 O O . ASN A 1 318 ? -24.348 -0.262 -4.824 1.00 90.75 318 ASN A O 1
ATOM 2590 N N . LYS A 1 319 ? -23.113 -0.688 -6.647 1.00 94.94 319 LYS A N 1
ATOM 2591 C CA . LYS A 1 319 ? -22.684 -2.020 -6.227 1.00 94.94 319 LYS A CA 1
ATOM 2592 C C . LYS A 1 319 ? -21.226 -2.280 -6.596 1.00 94.94 319 LYS A C 1
ATOM 2594 O O . LYS A 1 319 ? -20.846 -2.284 -7.767 1.00 94.94 319 LYS A O 1
ATOM 2599 N N . LEU A 1 320 ? -20.419 -2.569 -5.582 1.00 97.06 320 LEU A N 1
ATOM 2600 C CA . LEU A 1 320 ? -19.057 -3.053 -5.740 1.00 97.06 320 LEU A CA 1
ATOM 2601 C C . LEU A 1 320 ? -19.122 -4.542 -6.073 1.00 97.06 320 LEU A C 1
ATOM 2603 O O . LEU A 1 320 ? -19.550 -5.359 -5.258 1.00 97.06 320 LEU A O 1
ATOM 2607 N N . ILE A 1 321 ? -18.711 -4.906 -7.285 1.00 97.25 321 ILE A N 1
ATOM 2608 C CA . ILE A 1 321 ? -18.739 -6.304 -7.739 1.00 97.25 321 ILE A CA 1
ATOM 2609 C C . ILE A 1 321 ? -17.736 -7.163 -6.964 1.00 97.25 321 ILE A C 1
ATOM 2611 O O . ILE A 1 321 ? -18.009 -8.328 -6.685 1.00 97.25 321 ILE A O 1
ATOM 2615 N N . LEU A 1 322 ? -16.614 -6.561 -6.568 1.00 97.94 322 LEU A N 1
ATOM 2616 C CA . LEU A 1 322 ? -15.576 -7.144 -5.731 1.00 97.94 322 LEU A CA 1
ATOM 2617 C C . LEU A 1 322 ? -14.888 -6.014 -4.965 1.00 97.94 322 LEU A C 1
ATOM 2619 O O . LEU A 1 322 ? -14.487 -5.018 -5.572 1.00 97.94 322 LEU A O 1
ATOM 2623 N N . CYS A 1 323 ? -14.702 -6.182 -3.662 1.00 98.00 323 CYS A N 1
ATOM 2624 C CA . CYS A 1 323 ? -13.891 -5.282 -2.853 1.00 98.00 323 CYS A CA 1
ATOM 2625 C C . CYS A 1 323 ? -13.205 -6.017 -1.703 1.00 98.00 323 CYS A C 1
ATOM 2627 O O . CYS A 1 323 ? -13.649 -7.081 -1.276 1.00 98.00 323 CYS A O 1
ATOM 2629 N N . ALA A 1 324 ? -12.139 -5.422 -1.186 1.00 98.06 324 ALA A N 1
ATOM 2630 C CA . ALA A 1 324 ? -11.495 -5.816 0.052 1.00 98.06 324 ALA A CA 1
ATOM 2631 C C . ALA A 1 324 ? -11.527 -4.645 1.032 1.00 98.06 324 ALA A C 1
ATOM 2633 O O . ALA A 1 324 ? -11.296 -3.503 0.631 1.00 98.06 324 ALA A O 1
ATOM 2634 N N . ILE A 1 325 ? -11.822 -4.946 2.294 1.00 97.75 325 ILE A N 1
ATOM 2635 C CA . ILE A 1 325 ? -11.847 -3.989 3.399 1.00 97.75 325 ILE A CA 1
ATOM 2636 C C . ILE A 1 325 ? -10.772 -4.401 4.399 1.00 97.75 325 ILE A C 1
ATOM 2638 O O . ILE A 1 325 ? -10.816 -5.517 4.914 1.00 97.75 325 ILE A O 1
ATOM 2642 N N . ASP A 1 326 ? -9.814 -3.516 4.652 1.00 97.38 326 ASP A N 1
ATOM 2643 C CA . ASP A 1 326 ? -8.708 -3.741 5.587 1.00 97.38 326 ASP A CA 1
ATOM 2644 C C . ASP A 1 326 ? -8.181 -2.404 6.130 1.00 97.38 326 ASP A C 1
ATOM 2646 O O . ASP A 1 326 ? -8.594 -1.330 5.681 1.00 97.38 326 ASP A O 1
ATOM 2650 N N . PHE A 1 327 ? -7.250 -2.451 7.077 1.00 95.94 327 PHE A N 1
ATOM 2651 C CA . PHE A 1 327 ? -6.530 -1.263 7.518 1.00 95.94 327 PHE A CA 1
ATOM 2652 C C . PHE A 1 327 ? -5.565 -0.759 6.439 1.00 95.94 327 PHE A C 1
ATOM 2654 O O . PHE A 1 327 ? -4.911 -1.534 5.735 1.00 95.94 327 PHE A O 1
ATOM 2661 N N . ALA A 1 328 ? -5.426 0.562 6.345 1.00 95.38 328 ALA A N 1
ATOM 2662 C CA . ALA A 1 328 ? -4.521 1.245 5.428 1.00 95.38 328 ALA A CA 1
ATOM 2663 C C . ALA A 1 328 ? -3.082 0.724 5.556 1.00 95.38 328 ALA A C 1
ATOM 2665 O O . ALA A 1 328 ? -2.421 0.478 4.546 1.00 95.38 328 ALA A O 1
ATOM 2666 N N . GLN A 1 329 ? -2.623 0.481 6.789 1.00 94.62 329 GLN A N 1
ATOM 2667 C CA . GLN A 1 329 ? -1.287 -0.056 7.052 1.00 94.62 329 GLN A CA 1
ATOM 2668 C C . GLN A 1 329 ? -1.034 -1.417 6.386 1.00 94.62 329 GLN A C 1
ATOM 2670 O O . GLN A 1 329 ? 0.102 -1.711 6.040 1.00 94.62 329 GLN A O 1
ATOM 2675 N N . GLU A 1 330 ? -2.066 -2.236 6.160 1.00 95.69 330 GLU A N 1
ATOM 2676 C CA . GLU A 1 330 ? -1.928 -3.534 5.494 1.00 95.69 330 GLU A CA 1
ATOM 2677 C C . GLU A 1 330 ? -1.816 -3.375 3.971 1.00 95.69 330 GLU A C 1
ATOM 2679 O O . GLU A 1 330 ? -1.023 -4.068 3.324 1.00 95.69 330 GLU A O 1
ATOM 2684 N N . LEU A 1 331 ? -2.585 -2.447 3.397 1.00 94.19 331 LEU A N 1
ATOM 2685 C CA . LEU A 1 331 ? -2.665 -2.217 1.954 1.00 94.19 331 LEU A CA 1
ATOM 2686 C C . LEU A 1 331 ? -1.306 -1.846 1.349 1.00 94.19 331 LEU A C 1
ATOM 2688 O O . LEU A 1 331 ? -0.924 -2.369 0.307 1.00 94.19 331 LEU A O 1
ATOM 2692 N N . PHE A 1 332 ? -0.582 -0.933 1.999 1.00 93.44 332 PHE A N 1
ATOM 2693 C CA . PHE A 1 332 ? 0.592 -0.268 1.420 1.00 93.44 332 PHE A CA 1
ATOM 2694 C C . PHE A 1 332 ? 1.924 -0.985 1.698 1.00 93.44 332 PHE A C 1
ATOM 2696 O O . PHE A 1 332 ? 2.997 -0.458 1.396 1.00 93.44 332 PHE A O 1
ATOM 2703 N N . ILE A 1 333 ? 1.894 -2.185 2.286 1.00 95.06 333 ILE A N 1
ATOM 2704 C CA . ILE A 1 333 ? 3.114 -2.961 2.538 1.00 95.06 333 ILE A CA 1
ATOM 2705 C C . ILE A 1 333 ? 3.606 -3.592 1.234 1.00 95.06 333 ILE A C 1
ATOM 2707 O O . ILE A 1 333 ? 2.999 -4.523 0.696 1.00 95.06 333 ILE A O 1
ATOM 2711 N N . ILE A 1 334 ? 4.788 -3.157 0.791 1.00 95.44 334 ILE A N 1
ATOM 2712 C CA . ILE A 1 334 ? 5.486 -3.742 -0.358 1.00 95.44 334 ILE A CA 1
ATOM 2713 C C . ILE A 1 334 ? 5.733 -5.236 -0.119 1.00 95.44 334 ILE A C 1
ATOM 2715 O O . ILE A 1 334 ? 6.336 -5.655 0.875 1.00 95.44 334 ILE A O 1
ATOM 2719 N N . THR A 1 335 ? 5.310 -6.051 -1.080 1.00 95.12 335 THR A N 1
ATOM 2720 C CA . THR A 1 335 ? 5.488 -7.503 -1.050 1.00 95.12 335 THR A CA 1
ATOM 2721 C C . THR A 1 335 ? 6.904 -7.870 -1.472 1.00 95.12 335 THR A C 1
ATOM 2723 O O . THR A 1 335 ? 7.340 -7.570 -2.582 1.00 95.12 335 THR A O 1
ATOM 2726 N N . LYS A 1 336 ? 7.644 -8.505 -0.557 1.00 93.00 336 LYS A N 1
ATOM 2727 C CA . LYS A 1 336 ? 9.056 -8.872 -0.760 1.00 93.00 336 LYS A CA 1
ATOM 2728 C C . LYS A 1 336 ? 9.238 -10.243 -1.402 1.00 93.00 336 LYS A C 1
ATOM 2730 O O . LYS A 1 336 ? 10.238 -10.465 -2.078 1.00 93.00 336 LYS A O 1
ATOM 2735 N N . ASP A 1 337 ? 8.310 -11.162 -1.152 1.00 90.88 337 ASP A N 1
ATOM 2736 C CA . ASP A 1 337 ? 8.372 -12.510 -1.702 1.00 90.88 337 ASP A CA 1
ATOM 2737 C C . ASP A 1 337 ? 7.853 -12.500 -3.139 1.00 90.88 337 ASP A C 1
ATOM 2739 O O . ASP A 1 337 ? 6.711 -12.144 -3.391 1.00 90.88 337 ASP A O 1
ATOM 2743 N N . SER A 1 338 ? 8.700 -12.881 -4.091 1.00 87.88 338 SER A N 1
ATOM 2744 C CA . SER A 1 338 ? 8.326 -12.897 -5.505 1.00 87.88 338 SER A CA 1
ATOM 2745 C C . SER A 1 338 ? 7.406 -14.056 -5.894 1.00 87.88 338 SER A C 1
ATOM 2747 O O . SER A 1 338 ? 6.909 -14.049 -7.015 1.00 87.88 338 SER A O 1
ATOM 2749 N N . LEU A 1 339 ? 7.179 -15.043 -5.021 1.00 87.94 339 LEU A N 1
ATOM 2750 C CA . LEU A 1 339 ? 6.408 -16.254 -5.319 1.00 87.94 339 LEU A CA 1
ATOM 2751 C C . LEU A 1 339 ? 5.016 -16.275 -4.678 1.00 87.94 339 LEU A C 1
ATOM 2753 O O . LEU A 1 339 ? 4.164 -17.045 -5.124 1.00 87.94 339 LEU A O 1
ATOM 2757 N N . LYS A 1 340 ? 4.761 -15.431 -3.675 1.00 91.06 340 LYS A N 1
ATOM 2758 C CA . LYS A 1 340 ? 3.483 -15.396 -2.958 1.00 91.06 340 LYS A CA 1
ATOM 2759 C C . LYS A 1 340 ? 3.119 -14.001 -2.466 1.00 91.06 340 LYS A C 1
ATOM 2761 O O . LYS A 1 340 ? 3.977 -13.205 -2.093 1.00 91.06 340 LYS A O 1
ATOM 2766 N N . SER A 1 341 ? 1.818 -13.751 -2.392 1.00 93.06 341 SER A N 1
ATOM 2767 C CA . SER A 1 341 ? 1.251 -12.562 -1.759 1.00 93.06 341 SER A CA 1
ATOM 2768 C C . SER A 1 341 ? 1.337 -12.644 -0.235 1.00 93.06 341 SER A C 1
ATOM 2770 O O . SER A 1 341 ? 1.421 -13.724 0.353 1.00 93.06 341 SER A O 1
ATOM 2772 N N . ARG A 1 342 ? 1.283 -11.489 0.419 1.00 95.75 342 ARG A N 1
ATOM 2773 C CA . ARG A 1 342 ? 1.411 -11.344 1.867 1.00 95.75 342 ARG A CA 1
ATOM 2774 C C . ARG A 1 342 ? 0.049 -11.485 2.550 1.00 95.75 342 ARG A C 1
ATOM 2776 O O . ARG A 1 342 ? -0.908 -10.827 2.156 1.00 95.75 342 ARG A O 1
ATOM 2783 N N . LYS A 1 343 ? -0.033 -12.285 3.615 1.00 97.31 343 LYS A N 1
ATOM 2784 C CA . LYS A 1 343 ? -1.236 -12.387 4.455 1.00 97.31 343 LYS A CA 1
ATOM 2785 C C . LYS A 1 343 ? -1.449 -11.112 5.279 1.00 97.31 343 LYS A C 1
ATOM 2787 O O . LYS A 1 343 ? -0.493 -10.649 5.903 1.00 97.31 343 LYS A O 1
ATOM 2792 N N . SER A 1 344 ? -2.673 -10.579 5.288 1.00 97.00 344 SER A N 1
ATOM 2793 C CA . SER A 1 344 ? -3.087 -9.517 6.217 1.00 97.00 344 SER A CA 1
ATOM 2794 C C . SER A 1 344 ? -3.086 -10.022 7.658 1.00 97.00 344 SER A C 1
ATOM 2796 O O . SER A 1 344 ? -3.505 -11.150 7.914 1.00 97.00 344 SER A O 1
ATOM 2798 N N . GLN A 1 345 ? -2.647 -9.194 8.604 1.00 95.81 345 GLN A N 1
ATOM 2799 C CA . GLN A 1 345 ? -2.703 -9.547 10.027 1.00 95.81 345 GLN A CA 1
ATOM 2800 C C . GLN A 1 345 ? -4.119 -9.445 10.608 1.00 95.81 345 GLN A C 1
ATOM 2802 O O . GLN A 1 345 ? -4.405 -10.066 11.627 1.00 95.81 345 GLN A O 1
ATOM 2807 N N . ASN A 1 346 ? -5.007 -8.694 9.950 1.00 93.50 346 ASN A N 1
ATOM 2808 C CA . ASN A 1 346 ? -6.308 -8.313 10.506 1.00 93.50 346 ASN A CA 1
ATOM 2809 C C . ASN A 1 346 ? -7.486 -9.025 9.833 1.00 93.50 346 ASN A C 1
ATOM 2811 O O . ASN A 1 346 ? -8.607 -8.964 10.332 1.00 93.50 346 ASN A O 1
ATOM 2815 N N . ALA A 1 347 ? -7.259 -9.681 8.692 1.00 94.06 347 ALA A N 1
ATOM 2816 C CA . ALA A 1 347 ? -8.335 -10.248 7.892 1.00 94.06 347 ALA A CA 1
ATOM 2817 C C . ALA A 1 347 ? -7.901 -11.457 7.058 1.00 94.06 347 ALA A C 1
ATOM 2819 O O . ALA A 1 347 ? -6.720 -11.675 6.767 1.00 94.06 347 ALA A O 1
ATOM 2820 N N . ASP A 1 348 ? -8.887 -12.223 6.585 1.00 94.44 348 ASP A N 1
ATOM 2821 C CA . ASP A 1 348 ? -8.666 -13.320 5.644 1.00 94.44 348 ASP A CA 1
ATOM 2822 C C . ASP A 1 348 ? -8.432 -12.806 4.205 1.00 94.44 348 ASP A C 1
ATOM 2824 O O . ASP A 1 348 ? -9.194 -13.078 3.279 1.00 94.44 348 ASP A O 1
ATOM 2828 N N . ILE A 1 349 ? -7.378 -12.004 4.027 1.00 96.19 349 ILE A N 1
ATOM 2829 C CA . ILE A 1 349 ? -7.007 -11.340 2.769 1.00 96.19 349 ILE A CA 1
ATOM 2830 C C . ILE A 1 349 ? -5.514 -11.543 2.528 1.00 96.19 349 ILE A C 1
ATOM 2832 O O . ILE A 1 349 ? -4.712 -11.507 3.463 1.00 96.19 349 ILE A O 1
ATOM 2836 N N . PHE A 1 350 ? -5.129 -11.740 1.273 1.00 96.62 350 PHE A N 1
ATOM 2837 C CA . PHE A 1 350 ? -3.740 -11.702 0.844 1.00 96.62 350 PHE A CA 1
ATOM 2838 C C . PHE A 1 350 ? -3.513 -10.492 -0.056 1.00 96.62 350 PHE A C 1
ATOM 2840 O O . PHE A 1 350 ? -4.009 -10.446 -1.182 1.00 96.62 350 PHE A O 1
ATOM 2847 N N . TRP A 1 351 ? -2.761 -9.522 0.453 1.00 97.06 351 TRP A N 1
ATOM 2848 C CA . TRP A 1 351 ? -2.362 -8.320 -0.268 1.00 97.06 351 TRP A CA 1
ATOM 2849 C C . TRP A 1 351 ? -1.087 -8.574 -1.057 1.00 97.06 351 TRP A C 1
ATOM 2851 O O . TRP A 1 351 ? -0.182 -9.283 -0.605 1.00 97.06 351 TRP A O 1
ATOM 2861 N N . TYR A 1 352 ? -0.986 -7.964 -2.231 1.00 95.31 352 TYR A N 1
ATOM 2862 C CA . TYR A 1 352 ? 0.279 -7.878 -2.937 1.00 95.31 352 TYR A CA 1
ATOM 2863 C C . TYR A 1 352 ? 0.479 -6.500 -3.545 1.00 95.31 352 TYR A C 1
ATOM 2865 O O . TYR A 1 352 ? -0.363 -5.973 -4.267 1.00 95.31 352 TYR A O 1
ATOM 2873 N N . HIS A 1 353 ? 1.651 -5.949 -3.265 1.00 95.25 353 HIS A N 1
ATOM 2874 C CA . HIS A 1 353 ? 2.157 -4.715 -3.841 1.00 95.25 353 HIS A CA 1
ATOM 2875 C C . HIS A 1 353 ? 3.562 -4.993 -4.356 1.00 95.25 353 HIS A C 1
ATOM 2877 O O . HIS A 1 353 ? 4.547 -4.947 -3.616 1.00 95.25 353 HIS A O 1
ATOM 2883 N N . TYR A 1 354 ? 3.645 -5.351 -5.631 1.00 92.31 354 TYR A N 1
ATOM 2884 C CA . TYR A 1 354 ? 4.905 -5.508 -6.336 1.00 92.31 354 TYR A CA 1
ATOM 2885 C C . TYR A 1 354 ? 5.241 -4.167 -6.979 1.00 92.31 354 TYR A C 1
ATOM 2887 O O . TYR A 1 354 ? 4.679 -3.818 -8.018 1.00 92.31 354 TYR A O 1
ATOM 2895 N N . LYS A 1 355 ? 6.134 -3.417 -6.327 1.00 90.38 355 LYS A N 1
ATOM 2896 C CA . LYS A 1 355 ? 6.533 -2.059 -6.721 1.00 90.38 355 LYS A CA 1
ATOM 2897 C C . LYS A 1 355 ? 6.835 -1.953 -8.221 1.00 90.38 355 LYS A C 1
ATOM 2899 O O . LYS A 1 355 ? 7.555 -2.797 -8.760 1.00 90.38 355 LYS A O 1
ATOM 2904 N N . ASN A 1 356 ? 6.308 -0.909 -8.867 1.00 87.38 356 ASN A N 1
ATOM 2905 C CA . ASN A 1 356 ? 6.432 -0.638 -10.310 1.00 87.38 356 ASN A CA 1
ATOM 2906 C C . ASN A 1 356 ? 5.942 -1.793 -11.211 1.00 87.38 356 ASN A C 1
ATOM 2908 O O . ASN A 1 356 ? 6.413 -1.959 -12.337 1.00 87.38 356 ASN A O 1
ATOM 2912 N N . ARG A 1 357 ? 5.071 -2.664 -10.692 1.00 89.06 357 ARG A N 1
ATOM 2913 C CA . ARG A 1 357 ? 4.470 -3.761 -11.453 1.00 89.06 357 ARG A CA 1
ATOM 2914 C C . ARG A 1 357 ? 2.980 -3.819 -11.231 1.00 89.06 357 ARG A C 1
ATOM 2916 O O . ARG A 1 357 ? 2.226 -3.476 -12.124 1.00 89.06 357 ARG A O 1
ATOM 2923 N N . CYS A 1 358 ? 2.533 -4.295 -10.078 1.00 91.19 358 CYS A N 1
ATOM 2924 C CA . CYS A 1 358 ? 1.110 -4.511 -9.859 1.00 91.19 358 CYS A CA 1
ATOM 2925 C C . CYS A 1 358 ? 0.738 -4.488 -8.384 1.00 91.19 358 CYS A C 1
ATOM 2927 O O . CYS A 1 358 ? 1.561 -4.703 -7.489 1.00 91.19 358 CYS A O 1
ATOM 2929 N N . PHE A 1 359 ? -0.542 -4.236 -8.166 1.00 94.12 359 PHE A N 1
ATOM 2930 C CA . PHE A 1 359 ? -1.149 -4.039 -6.870 1.00 94.12 359 PHE A CA 1
ATOM 2931 C C . PHE A 1 359 ? -2.507 -4.732 -6.823 1.00 94.12 359 PHE A C 1
ATOM 2933 O O . PHE A 1 359 ? -3.258 -4.711 -7.802 1.00 94.12 359 PHE A O 1
ATOM 2940 N N . GLY A 1 360 ? -2.844 -5.352 -5.699 1.00 95.50 360 GLY A N 1
ATOM 2941 C CA . GLY A 1 360 ? -4.169 -5.921 -5.515 1.00 95.50 360 GLY A CA 1
ATOM 2942 C C . GLY A 1 360 ? -4.287 -6.858 -4.327 1.00 95.50 360 GLY A C 1
ATOM 2943 O O . GLY A 1 360 ? -3.460 -6.852 -3.414 1.00 95.50 360 GLY A O 1
ATOM 2944 N N . PHE A 1 361 ? -5.346 -7.664 -4.354 1.00 96.38 361 PHE A N 1
ATOM 2945 C CA . PHE A 1 361 ? -5.664 -8.619 -3.300 1.00 96.38 361 PHE A CA 1
ATOM 2946 C C . PHE A 1 361 ? -6.283 -9.903 -3.847 1.00 96.38 361 PHE A C 1
ATOM 2948 O O . PHE A 1 361 ? -6.789 -9.962 -4.971 1.00 96.38 361 PHE A O 1
ATOM 2955 N N . SER A 1 362 ? -6.258 -10.939 -3.015 1.00 94.88 362 SER A N 1
ATOM 2956 C CA . SER A 1 362 ? -6.847 -12.250 -3.274 1.00 94.88 362 SER A CA 1
ATOM 2957 C C . SER A 1 362 ? -7.246 -12.931 -1.957 1.00 94.88 362 SER A C 1
ATOM 2959 O O . SER A 1 362 ? -6.756 -12.562 -0.890 1.00 94.88 362 SER A O 1
ATOM 2961 N N . LYS A 1 363 ? -8.090 -13.968 -2.023 1.00 94.06 363 LYS A N 1
ATOM 2962 C CA . LYS A 1 363 ? -8.280 -14.933 -0.917 1.00 94.06 363 LYS A CA 1
ATOM 2963 C C . LYS A 1 363 ? -7.226 -16.050 -0.894 1.00 94.06 363 LYS A C 1
ATOM 2965 O O . LYS A 1 363 ? -7.167 -16.826 0.050 1.00 94.06 363 LYS A O 1
ATOM 2970 N N . ASN A 1 364 ? -6.374 -16.117 -1.914 1.00 90.19 364 ASN A N 1
ATOM 2971 C CA . ASN A 1 364 ? -5.361 -17.154 -2.092 1.00 90.19 364 ASN A CA 1
ATOM 2972 C C . ASN A 1 364 ? -3.954 -16.544 -2.107 1.00 90.19 364 ASN A C 1
ATOM 2974 O O . ASN A 1 364 ? -3.719 -15.561 -2.808 1.00 90.19 364 ASN A O 1
ATOM 2978 N N . GLU A 1 365 ? -3.017 -17.162 -1.385 1.00 91.44 365 GLU A N 1
ATOM 2979 C CA . GLU A 1 365 ? -1.632 -16.700 -1.259 1.00 91.44 365 GLU A CA 1
ATOM 2980 C C . GLU A 1 365 ? -0.783 -16.865 -2.528 1.00 91.44 365 GLU A C 1
ATOM 2982 O O . GLU A 1 365 ? 0.255 -16.215 -2.667 1.00 91.44 365 GLU A O 1
ATOM 2987 N N . LYS A 1 366 ? -1.192 -17.748 -3.450 1.00 89.00 366 LYS A N 1
ATOM 2988 C CA . LYS A 1 366 ? -0.393 -18.194 -4.608 1.00 89.00 366 LYS A CA 1
ATOM 2989 C C . LYS A 1 366 ? -0.371 -17.175 -5.757 1.00 89.00 366 LYS A C 1
ATOM 2991 O O . LYS A 1 366 ? -0.546 -17.527 -6.925 1.00 89.00 366 LYS A O 1
ATOM 2996 N N . ILE A 1 367 ? -0.160 -15.903 -5.425 1.00 87.44 367 ILE A N 1
ATOM 2997 C CA . ILE A 1 367 ? 0.042 -14.801 -6.367 1.00 87.44 367 ILE A CA 1
ATOM 2998 C C . ILE A 1 367 ? 1.520 -14.405 -6.351 1.00 87.44 367 ILE A C 1
ATOM 3000 O O . ILE A 1 367 ? 1.964 -13.660 -5.481 1.00 87.44 367 ILE A O 1
ATOM 3004 N N . SER A 1 368 ? 2.290 -14.896 -7.319 1.00 84.06 368 SER A N 1
ATOM 3005 C CA . SER A 1 368 ? 3.699 -14.524 -7.505 1.00 84.06 368 SER A CA 1
ATOM 3006 C C . SER A 1 368 ? 3.835 -13.227 -8.307 1.00 84.06 368 SER A C 1
ATOM 3008 O O . SER A 1 368 ? 2.929 -12.860 -9.038 1.00 84.06 368 SER A O 1
ATOM 3010 N N . ALA A 1 369 ? 4.976 -12.546 -8.259 1.00 78.81 369 ALA A N 1
ATOM 3011 C CA . ALA A 1 369 ? 5.256 -11.360 -9.073 1.00 78.81 369 ALA A CA 1
ATOM 3012 C C . ALA A 1 369 ? 5.264 -11.648 -10.588 1.00 78.81 369 ALA A C 1
ATOM 3014 O O . ALA A 1 369 ? 5.096 -10.726 -11.386 1.00 78.81 369 ALA A O 1
ATOM 3015 N N . SER A 1 370 ? 5.494 -12.906 -10.986 1.00 72.81 370 SER A N 1
ATOM 3016 C CA . SER A 1 370 ? 5.396 -13.377 -12.374 1.00 72.81 370 SER A CA 1
ATOM 3017 C C . SER A 1 370 ? 3.976 -13.803 -12.751 1.00 72.81 370 SER A C 1
ATOM 3019 O O . SER A 1 370 ? 3.587 -13.634 -13.894 1.00 72.81 370 SER A O 1
ATOM 3021 N N . ASN A 1 371 ? 3.186 -14.335 -11.810 1.00 65.06 371 ASN A N 1
ATOM 3022 C CA . ASN A 1 371 ? 1.809 -14.794 -12.053 1.00 65.06 371 ASN A CA 1
ATOM 3023 C C . ASN A 1 371 ? 0.776 -13.715 -11.730 1.00 65.06 371 ASN A C 1
ATOM 3025 O O . ASN A 1 371 ? -0.389 -13.801 -12.113 1.00 65.06 371 ASN A O 1
ATOM 3029 N N . ALA A 1 372 ? 1.197 -12.656 -11.050 1.00 58.34 372 ALA A N 1
ATOM 3030 C CA . ALA A 1 372 ? 0.425 -11.446 -10.897 1.00 58.34 372 ALA A CA 1
ATOM 3031 C C . ALA A 1 372 ? 0.172 -10.798 -12.259 1.00 58.34 372 ALA A C 1
ATOM 3033 O O . ALA A 1 372 ? -0.737 -9.999 -12.349 1.00 58.34 372 ALA A O 1
ATOM 3034 N N . THR A 1 373 ? 0.898 -11.194 -13.306 1.00 62.19 373 THR A N 1
ATOM 3035 C CA . THR A 1 373 ? 0.665 -10.812 -14.702 1.00 62.19 373 THR A CA 1
ATOM 3036 C C . THR A 1 373 ? -0.036 -11.912 -15.511 1.00 62.19 373 THR A C 1
ATOM 3038 O O . THR A 1 373 ? -0.519 -11.658 -16.610 1.00 62.19 373 THR A O 1
ATOM 3041 N N . ALA A 1 374 ? -0.098 -13.137 -14.976 1.00 54.72 374 ALA A N 1
ATOM 3042 C CA . ALA A 1 374 ? -0.628 -14.310 -15.653 1.00 54.72 374 ALA A CA 1
ATOM 3043 C C . ALA A 1 374 ? -2.100 -14.539 -15.277 1.00 54.72 374 ALA A C 1
ATOM 3045 O O . ALA A 1 374 ? -2.467 -14.714 -14.109 1.00 54.72 374 ALA A O 1
ATOM 3046 N N . ASP A 1 375 ? -2.959 -14.558 -16.292 1.00 59.72 375 ASP A N 1
ATOM 3047 C CA . ASP A 1 375 ? -4.408 -14.758 -16.186 1.00 59.72 375 ASP A CA 1
ATOM 3048 C C . ASP A 1 375 ? -4.804 -16.243 -16.073 1.00 59.72 375 ASP A C 1
ATOM 3050 O O . ASP A 1 375 ? -5.832 -16.690 -16.590 1.00 59.72 375 ASP A O 1
ATOM 3054 N N . GLU A 1 376 ? -3.989 -17.036 -15.385 1.00 58.88 376 GLU A N 1
ATOM 3055 C CA . GLU A 1 376 ? -4.151 -18.488 -15.317 1.00 58.88 376 GLU A CA 1
ATOM 3056 C C . GLU A 1 376 ? -5.327 -18.913 -14.419 1.00 58.88 376 GLU A C 1
ATOM 3058 O O . GLU A 1 376 ? -5.845 -18.135 -13.607 1.00 58.88 376 GLU A O 1
ATOM 3063 N N . ASN A 1 377 ? -5.778 -20.160 -14.604 1.00 58.53 377 ASN A N 1
ATOM 3064 C CA . ASN A 1 377 ? -6.860 -20.810 -13.856 1.00 58.53 377 ASN A CA 1
ATOM 3065 C C . ASN A 1 377 ? -6.478 -20.997 -12.381 1.00 58.53 377 ASN A C 1
ATOM 3067 O O . ASN A 1 377 ? -6.119 -22.082 -11.931 1.00 58.53 377 ASN A O 1
ATOM 3071 N N . GLN A 1 378 ? -6.543 -19.910 -11.625 1.00 65.69 378 GLN A N 1
ATOM 3072 C CA . GLN A 1 378 ? -6.315 -19.912 -10.192 1.00 65.69 378 GLN A CA 1
ATOM 3073 C C . GLN A 1 378 ? -7.603 -20.267 -9.450 1.00 65.69 378 GLN A C 1
ATOM 3075 O O . GLN A 1 378 ? -8.680 -19.751 -9.751 1.00 65.69 378 GLN A O 1
ATOM 3080 N N . ILE A 1 379 ? -7.471 -21.132 -8.446 1.00 69.19 379 ILE A N 1
ATOM 3081 C CA . ILE A 1 379 ? -8.520 -21.420 -7.464 1.00 69.19 379 ILE A CA 1
ATOM 3082 C C . ILE A 1 379 ? -8.938 -20.095 -6.805 1.00 69.19 379 ILE A C 1
ATOM 3084 O O . ILE A 1 379 ? -8.059 -19.338 -6.387 1.00 69.19 379 ILE A O 1
ATOM 3088 N N . GLN A 1 380 ? -10.252 -19.842 -6.705 1.00 81.06 380 GLN A N 1
ATOM 3089 C CA . GLN A 1 380 ? -10.855 -18.610 -6.156 1.00 81.06 380 GLN A CA 1
ATOM 3090 C C . GLN A 1 380 ? -10.586 -17.336 -6.975 1.00 81.06 380 GLN A C 1
ATOM 3092 O O . GLN A 1 380 ? -10.510 -16.223 -6.448 1.00 81.06 380 GLN A O 1
ATOM 3097 N N . ALA A 1 381 ? -10.463 -17.509 -8.290 1.00 83.50 381 ALA A N 1
ATOM 3098 C CA . ALA A 1 381 ? -10.342 -16.460 -9.293 1.00 83.50 381 ALA A CA 1
ATOM 3099 C C . ALA A 1 381 ? -11.329 -15.286 -9.125 1.00 83.50 381 ALA A C 1
ATOM 3101 O O . ALA A 1 381 ? -10.972 -14.144 -9.423 1.00 83.50 381 ALA A O 1
ATOM 3102 N N . GLU A 1 382 ? -12.544 -15.558 -8.660 1.00 93.06 382 GLU A N 1
ATOM 3103 C CA . GLU A 1 382 ? -13.624 -14.597 -8.463 1.00 93.06 382 GLU A CA 1
ATOM 3104 C C . GLU A 1 382 ? -13.351 -13.593 -7.332 1.00 93.06 382 GLU A C 1
ATOM 3106 O O . GLU A 1 382 ? -13.905 -12.498 -7.351 1.00 93.06 382 GLU A O 1
ATOM 3111 N N . TYR A 1 383 ? -12.445 -13.915 -6.401 1.00 95.12 383 TYR A N 1
ATOM 3112 C CA . TYR A 1 383 ? -12.062 -13.061 -5.270 1.00 95.12 383 TYR A CA 1
ATOM 3113 C C . TYR A 1 383 ? -10.761 -12.277 -5.502 1.00 95.12 383 TYR A C 1
ATOM 3115 O O . TYR A 1 383 ? -10.197 -11.725 -4.557 1.00 95.12 383 TYR A O 1
ATOM 3123 N N . ARG A 1 384 ? -10.251 -12.248 -6.739 1.00 93.75 384 ARG A N 1
ATOM 3124 C CA . ARG A 1 384 ? -8.991 -11.577 -7.081 1.00 93.75 384 ARG A CA 1
ATOM 3125 C C . ARG A 1 384 ? -9.238 -10.211 -7.709 1.00 93.75 384 ARG A C 1
ATOM 3127 O O . ARG A 1 384 ? -9.896 -10.102 -8.741 1.00 93.75 384 ARG A O 1
ATOM 3134 N N . PHE A 1 385 ? -8.633 -9.184 -7.132 1.00 95.12 385 PHE A N 1
ATOM 3135 C CA . PHE A 1 385 ? -8.524 -7.855 -7.724 1.00 95.12 385 PHE A CA 1
ATOM 3136 C C . PHE A 1 385 ? -7.077 -7.606 -8.112 1.00 95.12 385 PHE A C 1
ATOM 3138 O O . PHE A 1 385 ? -6.169 -7.948 -7.360 1.00 95.12 385 PHE A O 1
ATOM 3145 N N . SER A 1 386 ? -6.827 -7.024 -9.278 1.00 93.38 386 SER A N 1
ATOM 3146 C CA . SER A 1 386 ? -5.470 -6.695 -9.700 1.00 93.38 386 SER A CA 1
ATOM 3147 C C . SER A 1 386 ? -5.463 -5.455 -10.584 1.00 93.38 386 SER A C 1
ATOM 3149 O O . SER A 1 386 ? -6.231 -5.373 -11.541 1.00 93.38 386 SER A O 1
ATOM 3151 N N . ALA A 1 387 ? -4.544 -4.540 -10.301 1.00 93.00 387 ALA A N 1
ATOM 3152 C CA . ALA A 1 387 ? -4.232 -3.379 -11.114 1.00 93.00 387 ALA A CA 1
ATOM 3153 C C . ALA A 1 387 ? -2.734 -3.372 -11.446 1.00 93.00 387 ALA A C 1
ATOM 3155 O O . ALA A 1 387 ? -1.897 -3.732 -10.617 1.00 93.00 387 ALA A O 1
ATOM 3156 N N . TRP A 1 388 ? -2.403 -2.974 -12.668 1.00 91.38 388 TRP A N 1
ATOM 3157 C CA . TRP A 1 388 ? -1.036 -2.648 -13.063 1.00 91.38 388 TRP A CA 1
ATOM 3158 C C . TRP A 1 388 ? -0.633 -1.296 -12.481 1.00 91.38 388 TRP A C 1
ATOM 3160 O O . TRP A 1 388 ? -1.484 -0.424 -12.327 1.00 91.38 388 TRP A O 1
ATOM 3170 N N . LEU A 1 389 ? 0.649 -1.147 -12.160 1.00 91.25 389 LEU A N 1
ATOM 3171 C CA . LEU A 1 389 ? 1.252 0.081 -11.657 1.00 91.25 389 LEU A CA 1
ATOM 3172 C C . LEU A 1 389 ? 2.188 0.668 -12.710 1.00 91.25 389 LEU A C 1
ATOM 3174 O O . LEU A 1 389 ? 3.034 -0.056 -13.232 1.00 91.25 389 LEU A O 1
ATOM 3178 N N . ASP A 1 390 ? 2.041 1.965 -12.989 1.00 85.19 390 ASP A N 1
ATOM 3179 C CA . ASP A 1 390 ? 2.935 2.765 -13.848 1.00 85.19 390 ASP A CA 1
ATOM 3180 C C . ASP A 1 390 ? 3.231 2.139 -15.228 1.00 85.19 390 ASP A C 1
ATOM 3182 O O . ASP A 1 390 ? 4.336 2.248 -15.761 1.00 85.19 390 ASP A O 1
ATOM 3186 N N . GLY A 1 391 ? 2.243 1.458 -15.814 1.00 75.81 391 GLY A N 1
ATOM 3187 C CA . GLY A 1 391 ? 2.411 0.708 -17.057 1.00 75.81 391 GLY A CA 1
ATOM 3188 C C . GLY A 1 391 ? 1.091 0.445 -17.774 1.00 75.81 391 GLY A C 1
ATOM 3189 O O . GLY A 1 391 ? 0.317 1.371 -18.013 1.00 75.81 391 GLY A O 1
ATOM 3190 N N . ASP A 1 392 ? 0.856 -0.820 -18.137 1.00 75.94 392 ASP A N 1
ATOM 3191 C CA . ASP A 1 392 ? -0.396 -1.277 -18.753 1.00 75.94 392 ASP A CA 1
ATOM 3192 C C . ASP A 1 392 ? -1.631 -0.846 -17.933 1.00 75.94 392 ASP A C 1
ATOM 3194 O O . ASP A 1 392 ? -1.561 -0.594 -16.733 1.00 75.94 392 ASP A O 1
ATOM 3198 N N . ILE A 1 393 ? -2.789 -0.753 -18.581 1.00 83.94 393 ILE A N 1
ATOM 3199 C CA . ILE A 1 393 ? -4.064 -0.368 -17.946 1.00 83.94 393 ILE A CA 1
ATOM 3200 C C . ILE A 1 393 ? -4.949 -1.596 -17.720 1.00 83.94 393 ILE A C 1
ATOM 3202 O O . ILE A 1 393 ? -4.682 -2.657 -18.272 1.00 83.94 393 ILE A O 1
ATOM 3206 N N . GLY A 1 394 ? -5.992 -1.461 -16.894 1.00 72.81 394 GLY A N 1
ATOM 3207 C CA . GLY A 1 394 ? -7.104 -2.411 -16.760 1.00 72.81 394 GLY A CA 1
ATOM 3208 C C . GLY A 1 394 ? -6.727 -3.892 -16.719 1.00 72.81 394 GLY A C 1
ATOM 3209 O O . GLY A 1 394 ? -6.752 -4.575 -17.742 1.00 72.81 394 GLY A O 1
ATOM 3210 N N . PHE A 1 395 ? -6.457 -4.435 -15.533 1.00 85.00 395 PHE A N 1
ATOM 3211 C CA . PHE A 1 395 ? -6.036 -5.827 -15.443 1.00 85.00 395 PHE A CA 1
ATOM 3212 C C . PHE A 1 395 ? -7.184 -6.766 -15.076 1.00 85.00 395 PHE A C 1
ATOM 3214 O O . PHE A 1 395 ? -7.685 -7.468 -15.958 1.00 85.00 395 PHE A O 1
ATOM 3221 N N . ARG A 1 396 ? -7.639 -6.779 -13.815 1.00 91.81 396 ARG A N 1
ATOM 3222 C CA . ARG A 1 396 ? -8.606 -7.790 -13.370 1.00 91.81 396 ARG A CA 1
ATOM 3223 C C . ARG A 1 396 ? -9.479 -7.368 -12.195 1.00 91.81 396 ARG A C 1
ATOM 3225 O O . ARG A 1 396 ? -8.987 -6.839 -11.201 1.00 91.81 396 ARG A O 1
ATOM 3232 N N . ILE A 1 397 ? -10.764 -7.722 -12.269 1.00 94.62 397 ILE A N 1
ATOM 3233 C CA . ILE A 1 397 ? -11.729 -7.613 -11.168 1.00 94.62 397 ILE A CA 1
ATOM 3234 C C . ILE A 1 397 ? -12.582 -8.890 -11.135 1.00 94.62 397 ILE A C 1
ATOM 3236 O O . ILE A 1 397 ? -13.496 -9.087 -11.943 1.00 94.62 397 ILE A O 1
ATOM 3240 N N . GLY A 1 398 ? -12.259 -9.781 -10.199 1.00 93.69 398 GLY A N 1
ATOM 3241 C CA . GLY A 1 398 ? -12.867 -11.100 -10.057 1.00 93.69 398 GLY A CA 1
ATOM 3242 C C . GLY A 1 398 ? -12.643 -11.964 -11.297 1.00 93.69 398 GLY A C 1
ATOM 3243 O O . GLY A 1 398 ? -11.510 -12.151 -11.747 1.00 93.69 398 GLY A O 1
ATOM 3244 N N . ASN A 1 399 ? -13.735 -12.471 -11.870 1.00 92.00 399 ASN A N 1
ATOM 3245 C CA . ASN A 1 399 ? -13.703 -13.265 -13.103 1.00 92.00 399 ASN A CA 1
ATOM 3246 C C . ASN A 1 399 ? -13.528 -12.422 -14.376 1.00 92.00 399 ASN A C 1
ATOM 3248 O O . ASN A 1 399 ? -13.263 -12.984 -15.438 1.00 92.00 399 ASN A O 1
ATOM 3252 N N . ASN A 1 400 ? -13.651 -11.094 -14.287 1.00 92.12 400 ASN A N 1
ATOM 3253 C CA . ASN A 1 400 ? -13.473 -10.208 -15.433 1.00 92.12 400 ASN A CA 1
ATOM 3254 C C . ASN A 1 400 ? -11.982 -9.903 -15.605 1.00 92.12 400 ASN A C 1
ATOM 3256 O O . ASN A 1 400 ? -11.375 -9.210 -14.783 1.00 92.12 400 ASN A O 1
ATOM 3260 N N . LYS A 1 401 ? -11.405 -10.463 -16.667 1.00 90.19 401 LYS A N 1
ATOM 3261 C CA . LYS A 1 401 ? -9.988 -10.368 -17.039 1.00 90.19 401 LYS A CA 1
ATOM 3262 C C . LYS A 1 401 ? -9.798 -9.382 -18.197 1.00 90.19 401 LYS A C 1
ATOM 3264 O O . LYS A 1 401 ? -10.765 -9.055 -18.881 1.00 90.19 401 LYS A O 1
ATOM 3269 N N . ASN A 1 402 ? -8.558 -8.965 -18.457 1.00 85.75 402 ASN A N 1
ATOM 3270 C CA . ASN A 1 402 ? -8.185 -8.104 -19.590 1.00 85.75 402 ASN A CA 1
ATOM 3271 C C . ASN A 1 402 ? -9.017 -6.811 -19.704 1.00 85.75 402 ASN A C 1
ATOM 3273 O O . ASN A 1 402 ? -9.485 -6.440 -20.781 1.00 85.75 402 ASN A O 1
ATOM 3277 N N . LEU A 1 403 ? -9.182 -6.098 -18.589 1.00 89.25 403 LEU A N 1
ATOM 3278 C CA . LEU A 1 403 ? -10.017 -4.890 -18.509 1.00 89.25 403 LEU A CA 1
ATOM 3279 C C . LEU A 1 403 ? -9.452 -3.666 -19.255 1.00 89.25 403 LEU A C 1
ATOM 3281 O O . LEU A 1 403 ? -10.097 -2.620 -19.285 1.00 89.25 403 LEU A O 1
ATOM 3285 N N . LYS A 1 404 ? -8.273 -3.782 -19.876 1.00 84.38 404 LYS A N 1
ATOM 3286 C CA . LYS A 1 404 ? -7.546 -2.696 -20.548 1.00 84.38 404 LYS A CA 1
ATOM 3287 C C . LYS A 1 404 ? -8.325 -2.015 -21.667 1.00 84.38 404 LYS A C 1
ATOM 3289 O O . LYS A 1 404 ? -8.102 -0.843 -21.940 1.00 84.38 404 LYS A O 1
ATOM 3294 N N . PHE A 1 405 ? -9.241 -2.745 -22.297 1.00 82.75 405 PHE A N 1
ATOM 3295 C CA . PHE A 1 405 ? -10.088 -2.249 -23.383 1.00 82.75 405 PHE A CA 1
ATOM 3296 C C . PHE A 1 405 ? -11.564 -2.153 -22.987 1.00 82.75 405 PHE A C 1
ATOM 3298 O O . PHE A 1 405 ? -12.416 -1.922 -23.841 1.00 82.75 405 PHE A O 1
ATOM 3305 N N . SER A 1 406 ? -11.881 -2.362 -21.707 1.00 87.56 406 SER A N 1
ATOM 3306 C CA . SER A 1 406 ? -13.251 -2.306 -21.215 1.00 87.56 406 SER A CA 1
ATOM 3307 C C . SER A 1 406 ? -13.507 -0.987 -20.501 1.00 87.56 406 SER A C 1
ATOM 3309 O O . SER A 1 406 ? -12.873 -0.669 -19.497 1.00 87.56 406 SER A O 1
ATOM 3311 N N . ASN A 1 407 ? -14.501 -0.251 -20.995 1.00 90.62 407 ASN A N 1
ATOM 3312 C CA . ASN A 1 407 ? -15.048 0.931 -20.328 1.00 90.62 407 ASN A CA 1
ATOM 3313 C C . ASN A 1 407 ? -16.201 0.554 -19.386 1.00 90.62 407 ASN A C 1
ATOM 3315 O O . ASN A 1 407 ? -16.919 1.428 -18.903 1.00 90.62 407 ASN A O 1
ATOM 3319 N N . GLU A 1 408 ? -16.439 -0.741 -19.166 1.00 95.81 408 GLU A N 1
ATOM 3320 C CA . GLU A 1 408 ? -17.563 -1.225 -18.366 1.00 95.81 408 GLU A CA 1
ATOM 3321 C C . GLU A 1 408 ? -17.270 -1.211 -16.870 1.00 95.81 408 GLU A C 1
ATOM 3323 O O . GLU A 1 408 ? -18.205 -1.326 -16.080 1.00 95.81 408 GLU A O 1
ATOM 3328 N N . PHE A 1 409 ? -16.007 -1.062 -16.469 1.00 96.81 409 PHE A N 1
ATOM 3329 C CA . PHE A 1 409 ? -15.588 -1.152 -15.077 1.00 96.81 409 PHE A CA 1
ATOM 3330 C C . PHE A 1 409 ? -14.815 0.088 -14.635 1.00 96.81 409 PHE A C 1
ATOM 3332 O O . PHE A 1 409 ? -14.173 0.772 -15.437 1.00 96.81 409 PHE A O 1
ATOM 3339 N N . SER A 1 410 ? -14.865 0.358 -13.334 1.00 96.81 410 SER A N 1
ATOM 3340 C CA . SER A 1 410 ? -14.064 1.395 -12.683 1.00 96.81 410 SER A CA 1
ATOM 3341 C C . SER A 1 410 ? -13.434 0.857 -11.406 1.00 96.81 410 SER A C 1
ATOM 3343 O O . SER A 1 410 ? -14.051 0.071 -10.684 1.00 96.81 410 SER A O 1
ATOM 3345 N N . TYR A 1 411 ? -12.213 1.301 -11.124 1.00 96.56 411 TYR A N 1
ATOM 3346 C CA . TYR A 1 411 ? -11.569 1.133 -9.829 1.00 96.56 411 TYR A CA 1
ATOM 3347 C C . TYR A 1 411 ? -12.111 2.177 -8.858 1.00 96.56 411 TYR A C 1
ATOM 3349 O O . TYR A 1 411 ? -12.234 3.353 -9.212 1.00 96.56 411 TYR A O 1
ATOM 3357 N N . VAL A 1 412 ? -12.406 1.751 -7.633 1.00 97.56 412 VAL A N 1
ATOM 3358 C CA . VAL A 1 412 ? -12.939 2.611 -6.574 1.00 97.56 412 VAL A CA 1
ATOM 3359 C C . VAL A 1 412 ? -12.177 2.419 -5.271 1.00 97.56 412 VAL A C 1
ATOM 3361 O O . VAL A 1 412 ? -11.751 1.308 -4.945 1.00 97.56 412 VAL A O 1
ATOM 3364 N N . ILE A 1 413 ? -12.018 3.510 -4.522 1.00 97.69 413 ILE A N 1
ATOM 3365 C CA . ILE A 1 413 ? -11.434 3.500 -3.179 1.00 97.69 413 ILE A CA 1
ATOM 3366 C C . ILE A 1 413 ? -12.315 4.334 -2.262 1.00 97.69 413 ILE A C 1
ATOM 3368 O O . ILE A 1 413 ? -12.635 5.488 -2.570 1.00 97.69 413 ILE A O 1
ATOM 3372 N N . TYR A 1 414 ? -12.662 3.753 -1.121 1.00 97.44 414 TYR A N 1
ATOM 3373 C CA . TYR A 1 414 ? -13.336 4.431 -0.028 1.00 97.44 414 TYR A CA 1
ATOM 3374 C C . TYR A 1 414 ? -12.463 4.392 1.223 1.00 97.44 414 TYR A C 1
ATOM 3376 O O . TYR A 1 414 ? -11.762 3.405 1.452 1.00 97.44 414 TYR A O 1
ATOM 3384 N N . LYS A 1 415 ? -12.544 5.432 2.053 1.00 96.00 415 LYS A N 1
ATOM 3385 C CA . LYS A 1 415 ? -11.871 5.483 3.356 1.00 96.00 415 LYS A CA 1
ATOM 3386 C C . LYS A 1 415 ? -12.821 5.825 4.494 1.00 96.00 415 LYS A C 1
ATOM 3388 O O . LYS A 1 415 ? -13.767 6.591 4.296 1.00 96.00 415 LYS A O 1
ATOM 3393 N N . LYS A 1 416 ? -12.514 5.303 5.677 1.00 94.81 416 LYS A N 1
ATOM 3394 C CA . LYS A 1 416 ? -13.139 5.620 6.963 1.00 94.81 416 LYS A CA 1
ATOM 3395 C C . LYS A 1 416 ? -12.035 5.855 7.998 1.00 94.81 416 LYS A C 1
ATOM 3397 O O . LYS A 1 416 ? -11.102 5.057 8.061 1.00 94.81 416 LYS A O 1
ATOM 3402 N N . PHE A 1 417 ? -12.139 6.949 8.748 1.00 88.56 417 PHE A N 1
ATOM 3403 C CA . PHE A 1 417 ? -11.214 7.285 9.834 1.00 88.56 417 PHE A CA 1
ATOM 3404 C C . PHE A 1 417 ? -11.568 6.567 11.132 1.00 88.56 417 PHE A C 1
ATOM 3406 O O . PHE A 1 417 ? -12.780 6.311 11.342 1.00 88.56 417 PHE A O 1
#

pLDDT: mean 72.46, std 19.66, range [33.34, 98.06]

Secondary structure (DSSP, 8-state):
---HHHHHTTPBPSSSGGGTPBP-EEE--TT---S--EE-HHHHHHTSTTS-EEEHHHHHHHHHHHHHHHHHHHHHHHHHHHHHHHHHHHHHHHHHHHHHHHHHHHHHHHHHHHHHHHHHHHHHHHHHHHHHHHHHHHHHHHHHHHHS---SPPPHHHHHHHHHHHHHHHHHHHHHHHHHHHHHHHHHHHHHHHHHHHHHHHHHHHHHHHHHHHHHHHHHHHHHHHHHHHHHHHHHHHHHTT--S--------TTSTT---EEEEEEEHHHHHHTT-EEEEEEETTSPB-HHHHHHHHHT--TT-EEEEEEEETTSTTEEEEEEEEEHHHHT-----SSSPEEPSSSS-EEEEETTTEEEEESSS---TTTSS-----TTGGG-EEEEBSSS---EETTEE-GGG-SSEEEEEEEE-

Organism: Paramecium octaurelia (NCBI:txid43137)